Protein AF-0000000076594440 (afdb_homodimer)

Radius of gyration: 26.27 Å; Cα contacts (8 Å, |Δi|>4): 1483; chains: 2; bounding box: 51×77×65 Å

Foldseek 3Di:
DAAAAEAWALADCVQDNLVVLLVLVLVLLQLLQVLPHAAYEYEADDDFSGRNSPNDLLVSLLVNLVSHQHHAYEYPAAEQQQDALLVVLQSQQVSLVSSLRRYEYEYELDDFVVVCVVSVHPNQCSVVSRVVSVVSSLCLQAHAFDADDDPVHGDTGHRHPPHHNDPPHHAYEYEDEQDLVSLLVCLLVVHAYEYECLVPALVRVQSSLVNNPVSNVVNPPDDDHEYEYEAEAFEDDDFVVSLVVQVVVVVSNLVRVLVRLVCLCVDDDPSDPPSNCVNVVSVPDDSVVCCVSLSHHTGYLVRSLVSVVVVCVSRNLRYYYHYHLPNPNPDSVSSSNRSVRCSQRRPCVRPVDNRPPD/DAAAAEEWALADCVQDNLVVLLVLVLVLLQLLQVLPHAAYEYEADDDFSGRNSPNDLLVSLLVNLVSHQHHAYEYPAAEQQQDALLVVLQSQQVSLVSSLRRYEYEYELDDFVVVCVVSVHDNQCSVVSRVVSVVSSLCLQAHAFDADDDPVHGDTGHRHPPHHNDPPHHAYEYEDEQDLVVLLVCLLVVHAYEYECLVPALVRVQSSLVNNPVSNVVNPPDDDHEYEYEAEAFEDDDFVVSLVVQVVVVVSNLVRVLVRLVCLCVDDDPSDPPSNCVNVVSVPDDSVVCCVSLSHHTGYLVRSLVSVVVVCVSRNLRYYYHYHLPNPNPDSVSSSNRSVRCSQRRPCVRPVPNRPPD

InterPro domains:
  IPR011251 Luciferase-like domain [PF00296] (1-316)
  IPR036661 Luciferase-like domain superfamily [G3DSA:3.20.20.30] (1-352)
  IPR036661 Luciferase-like domain superfamily [SSF51679] (1-351)
  IPR050766 Bacterial Luciferase Oxidoreductase [PTHR30137] (10-355)

pLDDT: mean 93.09, std 9.89, range [28.33, 98.94]

Structure (mmCIF, N/CA/C/O backbone):
data_AF-0000000076594440-model_v1
#
loop_
_entity.id
_entity.type
_entity.pdbx_description
1 polymer 'Alkanesulfonate monooxygenase SsuD/methylene tetrahydromethanopterin reductase-like flavin-dependent oxidoreductase (Luciferase family)'
#
loop_
_atom_site.group_PDB
_atom_site.id
_atom_site.type_symbol
_atom_site.label_atom_id
_atom_site.label_alt_id
_atom_site.label_comp_id
_atom_site.label_asym_id
_atom_site.label_entity_id
_atom_site.label_seq_id
_atom_site.pdbx_PDB_ins_code
_atom_site.Cartn_x
_atom_site.Cartn_y
_atom_site.Cartn_z
_atom_site.occupancy
_atom_site.B_iso_or_equiv
_atom_site.auth_seq_id
_atom_site.auth_comp_id
_atom_site.auth_asym_id
_atom_site.auth_atom_id
_atom_site.pdbx_PDB_model_num
ATOM 1 N N . MET A 1 1 ? 18.531 -24.453 -9.438 1 93.31 1 MET A N 1
ATOM 2 C CA . MET A 1 1 ? 17.141 -24.016 -9.266 1 93.31 1 MET A CA 1
ATOM 3 C C . MET A 1 1 ? 17 -23.188 -7.992 1 93.31 1 MET A C 1
ATOM 5 O O . MET A 1 1 ? 17.75 -23.359 -7.039 1 93.31 1 MET A O 1
ATOM 9 N N . ARG A 1 2 ? 16.078 -22.266 -8.023 1 94.62 2 ARG A N 1
ATOM 10 C CA . ARG A 1 2 ? 15.703 -21.5 -6.848 1 94.62 2 ARG A CA 1
ATOM 11 C C . ARG A 1 2 ? 14.242 -21.734 -6.484 1 94.62 2 ARG A C 1
ATOM 13 O O . ARG A 1 2 ? 13.484 -22.312 -7.27 1 94.62 2 ARG A O 1
ATOM 20 N N . PHE A 1 3 ? 13.922 -21.328 -5.246 1 97.56 3 PHE A N 1
ATOM 21 C CA . PHE A 1 3 ? 12.578 -21.609 -4.746 1 97.56 3 PHE A CA 1
ATOM 22 C C . PHE A 1 3 ? 12.031 -20.406 -3.98 1 97.56 3 PHE A C 1
ATOM 24 O O . PHE A 1 3 ? 12.773 -19.734 -3.254 1 97.56 3 PHE A O 1
ATOM 31 N N . GLY A 1 4 ? 10.766 -20.094 -4.18 1 97.94 4 GLY A N 1
ATOM 32 C CA . GLY A 1 4 ? 10.078 -19.031 -3.453 1 97.94 4 GLY A CA 1
ATOM 33 C C . GLY A 1 4 ? 8.711 -19.453 -2.943 1 97.94 4 GLY A C 1
ATOM 34 O O . GLY A 1 4 ? 8.273 -20.578 -3.182 1 97.94 4 GLY A O 1
ATOM 35 N N . LEU A 1 5 ? 8.141 -18.625 -2.172 1 98.06 5 LEU A N 1
ATOM 36 C CA . LEU A 1 5 ? 6.793 -18.812 -1.646 1 98.06 5 LEU A CA 1
ATOM 37 C C . LEU A 1 5 ? 5.797 -17.922 -2.383 1 98.06 5 LEU A C 1
ATOM 39 O O . LEU A 1 5 ? 6.137 -16.812 -2.801 1 98.06 5 LEU A O 1
ATOM 43 N N . THR A 1 6 ? 4.652 -18.422 -2.541 1 97.56 6 THR A N 1
ATOM 44 C CA . THR A 1 6 ? 3.574 -17.625 -3.111 1 97.56 6 THR A CA 1
ATOM 45 C C . THR A 1 6 ? 2.33 -17.688 -2.232 1 97.56 6 THR A C 1
ATOM 47 O O . THR A 1 6 ? 1.966 -18.75 -1.734 1 97.56 6 THR A O 1
ATOM 50 N N . PHE A 1 7 ? 1.738 -16.531 -2.029 1 97.81 7 PHE A N 1
ATOM 51 C CA . PHE A 1 7 ? 0.498 -16.438 -1.269 1 97.81 7 PHE A CA 1
ATOM 52 C C . PHE A 1 7 ? -0.677 -16.125 -2.184 1 97.81 7 PHE A C 1
ATOM 54 O O . PHE A 1 7 ? -0.728 -15.047 -2.783 1 97.81 7 PHE A O 1
ATOM 61 N N . PHE A 1 8 ? -1.574 -17 -2.33 1 96.69 8 PHE A N 1
ATOM 62 C CA . PHE A 1 8 ? -2.865 -16.906 -3.002 1 96.69 8 PHE A CA 1
ATOM 63 C C . PHE A 1 8 ? -3.99 -17.359 -2.08 1 96.69 8 PHE A C 1
ATOM 65 O O . PHE A 1 8 ? -4.219 -18.562 -1.913 1 96.69 8 PHE A O 1
ATOM 72 N N . PRO A 1 9 ? -4.711 -16.406 -1.504 1 96.75 9 PRO A N 1
ATOM 73 C CA . PRO A 1 9 ? -5.727 -16.812 -0.523 1 96.75 9 PRO A CA 1
ATOM 74 C C . PRO A 1 9 ? -6.969 -17.406 -1.172 1 96.75 9 PRO A C 1
ATOM 76 O O . PRO A 1 9 ? -7.73 -16.703 -1.834 1 96.75 9 PRO A O 1
ATOM 79 N N . VAL A 1 10 ? -7.18 -18.656 -0.918 1 95.88 10 VAL A N 1
ATOM 80 C CA . VAL A 1 10 ? -8.375 -19.375 -1.378 1 95.88 10 VAL A CA 1
ATOM 81 C C . VAL A 1 10 ? -9.258 -19.719 -0.185 1 95.88 10 VAL A C 1
ATOM 83 O O . VAL A 1 10 ? -9.531 -20.891 0.072 1 95.88 10 VAL A O 1
ATOM 86 N N . ILE A 1 11 ? -9.641 -18.719 0.499 1 95.38 11 ILE A N 1
ATOM 87 C CA . ILE A 1 11 ? -10.43 -18.812 1.721 1 95.38 11 ILE A CA 1
ATOM 88 C C . ILE A 1 11 ? -11.422 -17.656 1.786 1 95.38 11 ILE A C 1
ATOM 90 O O . ILE A 1 11 ? -11.203 -16.609 1.16 1 95.38 11 ILE A O 1
ATOM 94 N N . GLY A 1 12 ? -12.547 -17.859 2.51 1 92.62 12 GLY A N 1
ATOM 95 C CA . GLY A 1 12 ? -13.516 -16.812 2.793 1 92.62 12 GLY A CA 1
ATOM 96 C C . GLY A 1 12 ? -13.609 -16.469 4.27 1 92.62 12 GLY A C 1
ATOM 97 O O . GLY A 1 12 ? -12.93 -17.078 5.098 1 92.62 12 GLY A O 1
ATOM 98 N N . PRO A 1 13 ? -14.406 -15.469 4.547 1 93.12 13 PRO A N 1
ATOM 99 C CA . PRO A 1 13 ? -14.516 -14.977 5.922 1 93.12 13 PRO A CA 1
ATOM 100 C C . PRO A 1 13 ? -15.047 -16.031 6.887 1 93.12 13 PRO A C 1
ATOM 102 O O . PRO A 1 13 ? -14.773 -15.969 8.086 1 93.12 13 PRO A O 1
ATOM 105 N N . ASP A 1 14 ? -15.805 -17 6.414 1 93.19 14 ASP A N 1
ATOM 106 C CA . ASP A 1 14 ? -16.375 -18.047 7.262 1 93.19 14 ASP A CA 1
ATOM 107 C C . ASP A 1 14 ? -15.297 -19.062 7.656 1 93.19 14 ASP A C 1
ATOM 109 O O . ASP A 1 14 ? -15.477 -19.812 8.625 1 93.19 14 ASP A O 1
ATOM 113 N N . GLU A 1 15 ? -14.258 -19.109 6.941 1 95 15 GLU A N 1
ATOM 114 C CA . GLU A 1 15 ? -13.219 -20.109 7.164 1 95 15 GLU A CA 1
ATOM 115 C C . GLU A 1 15 ? -12.07 -19.531 7.996 1 95 15 GLU A C 1
ATOM 117 O O . GLU A 1 15 ? -11.539 -20.219 8.875 1 95 15 GLU A O 1
ATOM 122 N N . LYS A 1 16 ? -11.719 -18.312 7.711 1 96.38 16 LYS A N 1
ATOM 123 C CA . LYS A 1 16 ? -10.586 -17.656 8.367 1 96.38 16 LYS A CA 1
ATOM 124 C C . LYS A 1 16 ? -10.695 -16.141 8.266 1 96.38 16 LYS A C 1
ATOM 126 O O . LYS A 1 16 ? -11.047 -15.602 7.215 1 96.38 16 LYS A O 1
ATOM 131 N N . SER A 1 17 ? -10.359 -15.461 9.359 1 97.25 17 SER A N 1
ATOM 132 C CA . SER A 1 17 ? -10.359 -14.008 9.305 1 97.25 17 SER A CA 1
ATOM 133 C C . SER A 1 17 ? -9.188 -13.484 8.484 1 97.25 17 SER A C 1
ATOM 135 O O . SER A 1 17 ? -8.141 -14.125 8.406 1 97.25 17 SER A O 1
ATOM 137 N N . PRO A 1 18 ? -9.406 -12.367 7.871 1 97.94 18 PRO A N 1
ATOM 138 C CA . PRO A 1 18 ? -8.297 -11.797 7.105 1 97.94 18 PRO A CA 1
ATOM 139 C C . PRO A 1 18 ? -7.062 -11.523 7.965 1 97.94 18 PRO A C 1
ATOM 141 O O . PRO A 1 18 ? -5.934 -11.781 7.531 1 97.94 18 PRO A O 1
ATOM 144 N N . SER A 1 19 ? -7.238 -11.023 9.156 1 98.25 19 SER A N 1
ATOM 145 C CA . SER A 1 19 ? -6.109 -10.727 10.031 1 98.25 19 SER A CA 1
ATOM 146 C C . SER A 1 19 ? -5.309 -11.984 10.352 1 98.25 19 SER A C 1
ATOM 148 O O . SER A 1 19 ? -4.074 -11.953 10.359 1 98.25 19 SER A O 1
ATOM 150 N N . THR A 1 20 ? -6 -13.094 10.609 1 97.88 20 THR A N 1
ATOM 151 C CA . THR A 1 20 ? -5.32 -14.359 10.867 1 97.88 20 THR A CA 1
ATOM 152 C C . THR A 1 20 ? -4.52 -14.797 9.641 1 97.88 20 THR A C 1
ATOM 154 O O . THR A 1 20 ? -3.371 -15.227 9.766 1 97.88 20 THR A O 1
ATOM 157 N N . TYR A 1 21 ? -5.121 -14.703 8.484 1 98 21 TYR A N 1
ATOM 158 C CA . TYR A 1 21 ? -4.445 -15.078 7.246 1 98 21 TYR A CA 1
ATOM 159 C C . TYR A 1 21 ? -3.182 -14.25 7.039 1 98 21 TYR A C 1
ATOM 161 O O . TYR A 1 21 ? -2.127 -14.789 6.699 1 98 21 TYR A O 1
ATOM 169 N N . TYR A 1 22 ? -3.277 -12.93 7.254 1 98.38 22 TYR A N 1
ATOM 170 C CA . TYR A 1 22 ? -2.119 -12.062 7.059 1 98.38 22 TYR A CA 1
ATOM 171 C C . TYR A 1 22 ? -1.028 -12.375 8.078 1 98.38 22 TYR A C 1
ATOM 173 O O . TYR A 1 22 ? 0.159 -12.375 7.742 1 98.38 22 TYR A O 1
ATOM 181 N N . ASP A 1 23 ? -1.419 -12.672 9.312 1 98 23 ASP A N 1
ATOM 182 C CA . ASP A 1 23 ? -0.444 -13.086 10.32 1 98 23 ASP A CA 1
ATOM 183 C C . ASP A 1 23 ? 0.313 -14.336 9.883 1 98 23 ASP A C 1
ATOM 185 O O . ASP A 1 23 ? 1.525 -14.438 10.086 1 98 23 ASP A O 1
ATOM 189 N N . GLU A 1 24 ? -0.43 -15.25 9.344 1 98.25 24 GLU A N 1
ATOM 190 C CA . GLU A 1 24 ? 0.187 -16.484 8.859 1 98.25 24 GLU A CA 1
ATOM 191 C C . GLU A 1 24 ? 1.156 -16.203 7.715 1 98.25 24 GLU A C 1
ATOM 193 O O . GLU A 1 24 ? 2.246 -16.766 7.66 1 98.25 24 GLU A O 1
ATOM 198 N N . CYS A 1 25 ? 0.768 -15.336 6.797 1 98.25 25 CYS A N 1
ATOM 199 C CA . CYS A 1 25 ? 1.649 -14.961 5.699 1 98.25 25 CYS A CA 1
ATOM 200 C C . CYS A 1 25 ? 2.951 -14.367 6.227 1 98.25 25 CYS A C 1
ATOM 202 O O . CYS A 1 25 ? 4.035 -14.711 5.742 1 98.25 25 CYS A O 1
ATOM 204 N N . LEU A 1 26 ? 2.832 -13.484 7.195 1 98.25 26 LEU A N 1
ATOM 205 C CA . LEU A 1 26 ? 4.012 -12.844 7.762 1 98.25 26 LEU A CA 1
ATOM 206 C C . LEU A 1 26 ? 4.91 -13.867 8.445 1 98.25 26 LEU A C 1
ATOM 208 O O . LEU A 1 26 ? 6.133 -13.844 8.273 1 98.25 26 LEU A O 1
ATOM 212 N N . GLU A 1 27 ? 4.328 -14.758 9.227 1 98.19 27 GLU A N 1
ATOM 213 C CA . GLU A 1 27 ? 5.102 -15.781 9.914 1 98.19 27 GLU A CA 1
ATOM 214 C C . GLU A 1 27 ? 5.836 -16.688 8.93 1 98.19 27 GLU A C 1
ATOM 216 O O . GLU A 1 27 ? 7.031 -16.938 9.078 1 98.19 27 GLU A O 1
ATOM 221 N N . LEU A 1 28 ? 5.137 -17.141 7.93 1 98.56 28 LEU A N 1
ATOM 222 C CA . LEU A 1 28 ? 5.727 -18.031 6.938 1 98.56 28 LEU A CA 1
ATOM 223 C C . LEU A 1 28 ? 6.801 -17.312 6.125 1 98.56 28 LEU A C 1
ATOM 225 O O . LEU A 1 28 ? 7.793 -17.922 5.723 1 98.56 28 LEU A O 1
ATOM 229 N N . SER A 1 29 ? 6.605 -16.031 5.891 1 98.56 29 SER A N 1
ATOM 230 C CA . SER A 1 29 ? 7.602 -15.242 5.176 1 98.56 29 SER A CA 1
ATOM 231 C C . SER A 1 29 ? 8.883 -15.109 5.984 1 98.56 29 SER A C 1
ATOM 233 O O . SER A 1 29 ? 9.984 -15.164 5.426 1 98.56 29 SER A O 1
ATOM 235 N N . ARG A 1 30 ? 8.766 -14.906 7.293 1 98.38 30 ARG A N 1
ATOM 236 C CA . ARG A 1 30 ? 9.945 -14.859 8.148 1 98.38 30 ARG A CA 1
ATOM 237 C C . ARG A 1 30 ? 10.703 -16.188 8.109 1 98.38 30 ARG A C 1
ATOM 239 O O . ARG A 1 30 ? 11.93 -16.203 8.023 1 98.38 30 ARG A O 1
ATOM 246 N N . LEU A 1 31 ? 9.922 -17.25 8.164 1 98.38 31 LEU A N 1
ATOM 247 C CA . LEU A 1 31 ? 10.531 -18.578 8.102 1 98.38 31 LEU A CA 1
ATOM 248 C C . LEU A 1 31 ? 11.25 -18.781 6.773 1 98.38 31 LEU A C 1
ATOM 250 O O . LEU A 1 31 ? 12.367 -19.297 6.742 1 98.38 31 LEU A O 1
ATOM 254 N N . ALA A 1 32 ? 10.609 -18.391 5.703 1 98.5 32 ALA A N 1
ATOM 255 C CA . ALA A 1 32 ? 11.188 -18.516 4.367 1 98.5 32 ALA A CA 1
ATOM 256 C C . ALA A 1 32 ? 12.445 -17.672 4.227 1 98.5 32 ALA A C 1
ATOM 258 O O . ALA A 1 32 ? 13.43 -18.094 3.619 1 98.5 32 ALA A O 1
ATOM 259 N N . ASP A 1 33 ? 12.383 -16.5 4.777 1 98.5 33 ASP A N 1
ATOM 260 C CA . ASP A 1 33 ? 13.531 -15.594 4.77 1 98.5 33 ASP A CA 1
ATOM 261 C C . ASP A 1 33 ? 14.734 -16.234 5.461 1 98.5 33 ASP A C 1
ATOM 263 O O . ASP A 1 33 ? 15.836 -16.234 4.914 1 98.5 33 ASP A O 1
ATOM 267 N N . ALA A 1 34 ? 14.516 -16.766 6.617 1 98 34 ALA A N 1
ATOM 268 C CA . ALA A 1 34 ? 15.562 -17.391 7.406 1 98 34 ALA A CA 1
ATOM 269 C C . ALA A 1 34 ? 16.094 -18.656 6.719 1 98 34 ALA A C 1
ATOM 271 O O . ALA A 1 34 ? 17.266 -18.984 6.836 1 98 34 ALA A O 1
ATOM 272 N N . ALA A 1 35 ? 15.219 -19.312 5.957 1 97.31 35 ALA A N 1
ATOM 273 C CA . ALA A 1 35 ? 15.547 -20.594 5.344 1 97.31 35 ALA A CA 1
ATOM 274 C C . ALA A 1 35 ? 16.219 -20.406 3.982 1 97.31 35 ALA A C 1
ATOM 276 O O . ALA A 1 35 ? 16.625 -21.375 3.338 1 97.31 35 ALA A O 1
ATOM 277 N N . GLY A 1 36 ? 16.234 -19.172 3.488 1 96.5 36 GLY A N 1
ATOM 278 C CA . GLY A 1 36 ? 16.969 -18.891 2.273 1 96.5 36 GLY A CA 1
ATOM 279 C C . GLY A 1 36 ? 16.141 -18.984 1.017 1 96.5 36 GLY A C 1
ATOM 280 O O . GLY A 1 36 ? 16.672 -19.156 -0.082 1 96.5 36 GLY A O 1
ATOM 281 N N . TYR A 1 37 ? 14.82 -18.953 1.116 1 97.94 37 TYR A N 1
ATOM 282 C CA . TYR A 1 37 ? 13.969 -18.859 -0.065 1 97.94 37 TYR A CA 1
ATOM 283 C C . TYR A 1 37 ? 14.289 -17.609 -0.877 1 97.94 37 TYR A C 1
ATOM 285 O O . TYR A 1 37 ? 14.711 -16.594 -0.322 1 97.94 37 TYR A O 1
ATOM 293 N N . GLU A 1 38 ? 14.055 -17.703 -2.125 1 97.69 38 GLU A N 1
ATOM 294 C CA . GLU A 1 38 ? 14.438 -16.641 -3.039 1 97.69 38 GLU A CA 1
ATOM 295 C C . GLU A 1 38 ? 13.461 -15.469 -2.957 1 97.69 38 GLU A C 1
ATOM 297 O O . GLU A 1 38 ? 13.867 -14.305 -2.98 1 97.69 38 GLU A O 1
ATOM 302 N N . HIS A 1 39 ? 12.156 -15.766 -2.883 1 98.62 39 HIS A N 1
ATOM 303 C CA . HIS A 1 39 ? 11.172 -14.695 -2.941 1 98.62 39 HIS A CA 1
ATOM 304 C C . HIS A 1 39 ? 9.875 -15.094 -2.25 1 98.62 39 HIS A C 1
ATOM 306 O O . HIS A 1 39 ? 9.656 -16.281 -1.966 1 98.62 39 HIS A O 1
ATOM 312 N N . VAL A 1 40 ? 9.125 -14.117 -1.894 1 98.69 40 VAL A N 1
ATOM 313 C CA . VAL A 1 40 ? 7.711 -14.258 -1.567 1 98.69 40 VAL A CA 1
ATOM 314 C C . VAL A 1 40 ? 6.871 -13.492 -2.59 1 98.69 40 VAL A C 1
ATOM 316 O O . VAL A 1 40 ? 7.191 -12.359 -2.943 1 98.69 40 VAL A O 1
ATOM 319 N N . GLN A 1 41 ? 5.855 -14.156 -3.072 1 98.5 41 GLN A N 1
ATOM 320 C CA . GLN A 1 41 ? 4.992 -13.602 -4.109 1 98.5 41 GLN A CA 1
ATOM 321 C C . GLN A 1 41 ? 3.559 -13.445 -3.607 1 98.5 41 GLN A C 1
ATOM 323 O O . GLN A 1 41 ? 3.043 -14.32 -2.906 1 98.5 41 GLN A O 1
ATOM 328 N N . VAL A 1 42 ? 2.906 -12.297 -3.947 1 98.5 42 VAL A N 1
ATOM 329 C CA . VAL A 1 42 ? 1.52 -12.047 -3.568 1 98.5 42 VAL A CA 1
ATOM 330 C C . VAL A 1 42 ? 0.708 -11.656 -4.805 1 98.5 42 VAL A C 1
ATOM 332 O O . VAL A 1 42 ? 1.17 -10.875 -5.637 1 98.5 42 VAL A O 1
ATOM 335 N N . VAL A 1 43 ? -0.513 -12.148 -4.93 1 97.06 43 VAL A N 1
ATOM 336 C CA . VAL A 1 43 ? -1.358 -11.961 -6.102 1 97.06 43 VAL A CA 1
ATOM 337 C C . VAL A 1 43 ? -2.297 -10.773 -5.875 1 97.06 43 VAL A C 1
ATOM 339 O O . VAL A 1 43 ? -2.369 -10.234 -4.77 1 97.06 43 VAL A O 1
ATOM 342 N N . GLU A 1 44 ? -3.049 -10.398 -6.934 1 98.19 44 GLU A N 1
ATOM 343 C CA . GLU A 1 44 ? -4.117 -9.398 -6.887 1 98.19 44 GLU A CA 1
ATOM 344 C C . GLU A 1 44 ? -5.438 -9.984 -7.379 1 98.19 44 GLU A C 1
ATOM 346 O O . GLU A 1 44 ? -5.547 -10.398 -8.531 1 98.19 44 GLU A O 1
ATOM 351 N N . HIS A 1 45 ? -6.418 -10.078 -6.504 1 97.56 45 HIS A N 1
ATOM 352 C CA . HIS A 1 45 ? -7.785 -10.492 -6.809 1 97.56 45 HIS A CA 1
ATOM 353 C C . HIS A 1 45 ? -8.789 -9.789 -5.902 1 97.56 45 HIS A C 1
ATOM 355 O O . HIS A 1 45 ? -8.406 -9.203 -4.887 1 97.56 45 HIS A O 1
ATOM 361 N N . TYR A 1 46 ? -10.078 -9.883 -6.309 1 97.25 46 TYR A N 1
ATOM 362 C CA . TYR A 1 46 ? -11.086 -9.086 -5.613 1 97.25 46 TYR A CA 1
ATOM 363 C C . TYR A 1 46 ? -12.336 -9.922 -5.332 1 97.25 46 TYR A C 1
ATOM 365 O O . TYR A 1 46 ? -12.625 -10.883 -6.047 1 97.25 46 TYR A O 1
ATOM 373 N N . PHE A 1 47 ? -13.094 -9.602 -4.25 1 95.62 47 PHE A N 1
ATOM 374 C CA . PHE A 1 47 ? -14.516 -9.789 -3.986 1 95.62 47 PHE A CA 1
ATOM 375 C C . PHE A 1 47 ? -14.789 -11.203 -3.49 1 95.62 47 PHE A C 1
ATOM 377 O O . PHE A 1 47 ? -15.641 -11.406 -2.623 1 95.62 47 PHE A O 1
ATOM 384 N N . SER A 1 48 ? -14.086 -12.289 -4.09 1 93.75 48 SER A N 1
ATOM 385 C CA . SER A 1 48 ? -14.523 -13.648 -3.812 1 93.75 48 SER A CA 1
ATOM 386 C C . SER A 1 48 ? -13.508 -14.391 -2.951 1 93.75 48 SER A C 1
ATOM 388 O O . SER A 1 48 ? -12.438 -13.859 -2.645 1 93.75 48 SER A O 1
ATOM 390 N N . SER A 1 49 ? -13.906 -15.609 -2.586 1 94.94 49 SER A N 1
ATOM 391 C CA . SER A 1 49 ? -13.023 -16.453 -1.781 1 94.94 49 SER A CA 1
ATOM 392 C C . SER A 1 49 ? -11.844 -16.953 -2.602 1 94.94 49 SER A C 1
ATOM 394 O O . SER A 1 49 ? -10.898 -17.531 -2.053 1 94.94 49 SER A O 1
ATOM 396 N N . TYR A 1 50 ? -11.898 -16.656 -3.859 1 94.56 50 TYR A N 1
ATOM 397 C CA . TYR A 1 50 ? -10.773 -16.922 -4.75 1 94.56 50 TYR A CA 1
ATOM 398 C C . TYR A 1 50 ? -9.867 -15.703 -4.859 1 94.56 50 TYR A C 1
ATOM 400 O O . TYR A 1 50 ? -9.883 -15 -5.871 1 94.56 50 TYR A O 1
ATOM 408 N N . GLY A 1 51 ? -9.094 -15.445 -3.816 1 95.88 51 GLY A N 1
ATOM 409 C CA . GLY A 1 51 ? -8.094 -14.398 -3.859 1 95.88 51 GLY A CA 1
ATOM 410 C C . GLY A 1 51 ? -8.555 -13.102 -3.219 1 95.88 51 GLY A C 1
ATOM 411 O O . GLY A 1 51 ? -7.781 -12.148 -3.107 1 95.88 51 GLY A O 1
ATOM 412 N N . GLY A 1 52 ? -9.75 -13.047 -2.666 1 96.5 52 GLY A N 1
ATOM 413 C CA . GLY A 1 52 ? -10.391 -11.805 -2.25 1 96.5 52 GLY A CA 1
ATOM 414 C C . GLY A 1 52 ? -9.672 -11.117 -1.108 1 96.5 52 GLY A C 1
ATOM 415 O O . GLY A 1 52 ? -9.828 -9.914 -0.907 1 96.5 52 GLY A O 1
ATOM 416 N N . TYR A 1 53 ? -8.844 -11.844 -0.336 1 97.94 53 TYR A N 1
ATOM 417 C CA . TYR A 1 53 ? -8.094 -11.273 0.779 1 97.94 53 TYR A CA 1
ATOM 418 C C . TYR A 1 53 ? -6.859 -10.531 0.283 1 97.94 53 TYR A C 1
ATOM 420 O O . TYR A 1 53 ? -6.113 -9.953 1.077 1 97.94 53 TYR A O 1
ATOM 428 N N . SER A 1 54 ? -6.695 -10.477 -1.083 1 97.88 54 SER A N 1
ATOM 429 C CA . SER A 1 54 ? -5.488 -9.852 -1.609 1 97.88 54 SER A CA 1
ATOM 430 C C . SER A 1 54 ? -5.816 -8.875 -2.732 1 97.88 54 SER A C 1
ATOM 432 O O . SER A 1 54 ? -5.301 -9 -3.846 1 97.88 54 SER A O 1
ATOM 434 N N . PRO A 1 55 ? -6.547 -7.816 -2.416 1 98.38 55 PRO A N 1
ATOM 435 C CA . PRO A 1 55 ? -6.867 -6.844 -3.463 1 98.38 55 PRO A CA 1
ATOM 436 C C . PRO A 1 55 ? -5.707 -5.898 -3.768 1 98.38 55 PRO A C 1
ATOM 438 O O . PRO A 1 55 ? -5.695 -5.25 -4.82 1 98.38 55 PRO A O 1
ATOM 441 N N . ASP A 1 56 ? -4.75 -5.777 -2.828 1 98.62 56 ASP A N 1
ATOM 442 C CA . ASP A 1 56 ? -3.586 -4.922 -3.037 1 98.62 56 ASP A CA 1
ATOM 443 C C . ASP A 1 56 ? -2.305 -5.625 -2.598 1 98.62 56 ASP A C 1
ATOM 445 O O . ASP A 1 56 ? -1.838 -5.43 -1.474 1 98.62 56 ASP A O 1
ATOM 449 N N . PRO A 1 57 ? -1.649 -6.277 -3.465 1 98.56 57 PRO A N 1
ATOM 450 C CA . PRO A 1 57 ? -0.449 -7.035 -3.1 1 98.56 57 PRO A CA 1
ATOM 451 C C . PRO A 1 57 ? 0.656 -6.145 -2.531 1 98.56 57 PRO A C 1
ATOM 453 O O . PRO A 1 57 ? 1.443 -6.594 -1.693 1 98.56 57 PRO A O 1
ATOM 456 N N . VAL A 1 58 ? 0.704 -4.859 -2.928 1 98.88 58 VAL A N 1
ATOM 457 C CA . VAL A 1 58 ? 1.751 -3.955 -2.463 1 98.88 58 VAL A CA 1
ATOM 458 C C . VAL A 1 58 ? 1.624 -3.748 -0.957 1 98.88 58 VAL A C 1
ATOM 460 O O . VAL A 1 58 ? 2.627 -3.709 -0.241 1 98.88 58 VAL A O 1
ATOM 463 N N . THR A 1 59 ? 0.409 -3.666 -0.48 1 98.88 59 THR A N 1
ATOM 464 C CA . THR A 1 59 ? 0.169 -3.475 0.945 1 98.88 59 THR A CA 1
ATOM 465 C C . THR A 1 59 ? 0.72 -4.648 1.751 1 98.88 59 THR A C 1
ATOM 467 O O . THR A 1 59 ? 1.508 -4.453 2.678 1 98.88 59 THR A O 1
ATOM 470 N N . LEU A 1 60 ? 0.427 -5.871 1.385 1 98.81 60 LEU A N 1
ATOM 471 C CA . LEU A 1 60 ? 0.909 -7.039 2.113 1 98.81 60 LEU A CA 1
ATOM 472 C C . LEU A 1 60 ? 2.412 -7.219 1.92 1 98.81 60 LEU A C 1
ATOM 474 O O . LEU A 1 60 ? 3.131 -7.527 2.873 1 98.81 60 LEU A O 1
ATOM 478 N N . LEU A 1 61 ? 2.867 -7.02 0.708 1 98.94 61 LEU A N 1
ATOM 479 C CA . LEU A 1 61 ? 4.293 -7.168 0.427 1 98.94 61 LEU A CA 1
ATOM 480 C C . LEU A 1 61 ? 5.109 -6.156 1.224 1 98.94 61 LEU A C 1
ATOM 482 O O . LEU A 1 61 ? 6.234 -6.445 1.637 1 98.94 61 LEU A O 1
ATOM 486 N N . THR A 1 62 ? 4.527 -4.961 1.423 1 98.94 62 THR A N 1
ATOM 487 C CA . THR A 1 62 ? 5.219 -3.961 2.229 1 98.94 62 THR A CA 1
ATOM 488 C C . THR A 1 62 ? 5.371 -4.441 3.67 1 98.94 62 THR A C 1
ATOM 490 O O . THR A 1 62 ? 6.441 -4.301 4.266 1 98.94 62 THR A O 1
ATOM 493 N N . ALA A 1 63 ? 4.34 -5.008 4.219 1 98.81 63 ALA A N 1
ATOM 494 C CA . ALA A 1 63 ? 4.426 -5.594 5.559 1 98.81 63 ALA A CA 1
ATOM 495 C C . ALA A 1 63 ? 5.469 -6.703 5.605 1 98.81 63 ALA A C 1
ATOM 497 O O . ALA A 1 63 ? 6.246 -6.793 6.559 1 98.81 63 ALA A O 1
ATOM 498 N N . ILE A 1 64 ? 5.504 -7.539 4.57 1 98.81 64 ILE A N 1
ATOM 499 C CA . ILE A 1 64 ? 6.445 -8.648 4.496 1 98.81 64 ILE A CA 1
ATOM 500 C C . ILE A 1 64 ? 7.871 -8.109 4.395 1 98.81 64 ILE A C 1
ATOM 502 O O . ILE A 1 64 ? 8.781 -8.602 5.066 1 98.81 64 ILE A O 1
ATOM 506 N N . ALA A 1 65 ? 8.055 -7.094 3.557 1 98.81 65 ALA A N 1
ATOM 507 C CA . ALA A 1 65 ? 9.367 -6.477 3.416 1 98.81 65 ALA A CA 1
ATOM 508 C C . ALA A 1 65 ? 9.867 -5.941 4.754 1 98.81 65 ALA A C 1
ATOM 510 O O . ALA A 1 65 ? 11.047 -6.109 5.098 1 98.81 65 ALA A O 1
ATOM 511 N N . ALA A 1 66 ? 8.992 -5.316 5.504 1 97.69 66 ALA A N 1
ATOM 512 C CA . ALA A 1 66 ? 9.344 -4.742 6.797 1 97.69 66 ALA A CA 1
ATOM 513 C C . ALA A 1 66 ? 9.672 -5.832 7.812 1 97.69 66 ALA A C 1
ATOM 515 O O . ALA A 1 66 ? 10.453 -5.617 8.742 1 97.69 66 ALA A O 1
ATOM 516 N N . ALA A 1 67 ? 9.148 -7.027 7.602 1 95.62 67 ALA A N 1
ATOM 517 C CA . ALA A 1 67 ? 9.266 -8.117 8.57 1 95.62 67 ALA A CA 1
ATOM 518 C C . ALA A 1 67 ? 10.422 -9.047 8.211 1 95.62 67 ALA A C 1
ATOM 520 O O . ALA A 1 67 ? 10.727 -9.984 8.953 1 95.62 67 ALA A O 1
ATOM 521 N N . THR A 1 68 ? 11.039 -8.883 7.051 1 98.06 68 THR A N 1
ATOM 522 C CA . THR A 1 68 ? 12.086 -9.773 6.562 1 98.06 68 THR A CA 1
ATOM 523 C C . THR A 1 68 ? 13.344 -8.977 6.203 1 98.06 68 THR A C 1
ATOM 525 O O . THR A 1 68 ? 13.336 -7.746 6.23 1 98.06 68 THR A O 1
ATOM 528 N N . LYS A 1 69 ? 14.422 -9.695 5.84 1 97.31 69 LYS A N 1
ATOM 529 C CA . LYS A 1 69 ? 15.695 -9.008 5.68 1 97.31 69 LYS A CA 1
ATOM 530 C C . LYS A 1 69 ? 16.297 -9.273 4.297 1 97.31 69 LYS A C 1
ATOM 532 O O . LYS A 1 69 ? 16.922 -8.391 3.709 1 97.31 69 LYS A O 1
ATOM 537 N N . ASN A 1 70 ? 16.094 -10.469 3.797 1 98 70 ASN A N 1
ATOM 538 C CA . ASN A 1 70 ? 16.859 -10.875 2.621 1 98 70 ASN A CA 1
ATOM 539 C C . ASN A 1 70 ? 15.945 -11.266 1.465 1 98 70 ASN A C 1
ATOM 541 O O . ASN A 1 70 ? 16.266 -11.008 0.302 1 98 70 ASN A O 1
ATOM 545 N N . ILE A 1 71 ? 14.867 -11.906 1.741 1 98.62 71 ILE A N 1
ATOM 546 C CA . ILE A 1 71 ? 13.984 -12.523 0.755 1 98.62 71 ILE A CA 1
ATOM 547 C C . ILE A 1 71 ? 13.422 -11.453 -0.174 1 98.62 71 ILE A C 1
ATOM 549 O O . ILE A 1 71 ? 13.078 -10.352 0.271 1 98.62 71 ILE A O 1
ATOM 553 N N . ARG A 1 72 ? 13.43 -11.656 -1.442 1 98.81 72 ARG A N 1
ATOM 554 C CA . ARG A 1 72 ? 12.828 -10.711 -2.381 1 98.81 72 ARG A CA 1
ATOM 555 C C . ARG A 1 72 ? 11.312 -10.719 -2.26 1 98.81 72 ARG A C 1
ATOM 557 O O . ARG A 1 72 ? 10.711 -11.742 -1.919 1 98.81 72 ARG A O 1
ATOM 564 N N . VAL A 1 73 ? 10.695 -9.57 -2.461 1 98.88 73 VAL A N 1
ATOM 565 C CA . VAL A 1 73 ? 9.242 -9.43 -2.43 1 98.88 73 VAL A CA 1
ATOM 566 C C . VAL A 1 73 ? 8.719 -9.172 -3.842 1 98.88 73 VAL A C 1
ATOM 568 O O . VAL A 1 73 ? 9.172 -8.242 -4.516 1 98.88 73 VAL A O 1
ATOM 571 N N . THR A 1 74 ? 7.75 -9.969 -4.305 1 98.81 74 THR A N 1
ATOM 572 C CA . THR A 1 74 ? 7.375 -10.023 -5.715 1 98.81 74 THR A CA 1
ATOM 573 C C . THR A 1 74 ? 5.863 -9.914 -5.879 1 98.81 74 THR A C 1
ATOM 575 O O . THR A 1 74 ? 5.105 -10.594 -5.188 1 98.81 74 THR A O 1
ATOM 578 N N . THR A 1 75 ? 5.457 -8.969 -6.742 1 98.81 75 THR A N 1
ATOM 579 C CA . THR A 1 75 ? 4.059 -9.039 -7.145 1 98.81 75 THR A CA 1
ATOM 580 C C . THR A 1 75 ? 3.838 -10.164 -8.156 1 98.81 75 THR A C 1
ATOM 582 O O . THR A 1 75 ? 4.559 -10.258 -9.148 1 98.81 75 THR A O 1
ATOM 585 N N . GLY A 1 76 ? 2.971 -11.086 -7.922 1 97.06 76 GLY A N 1
ATOM 586 C CA . GLY A 1 76 ? 2.695 -12.211 -8.805 1 97.06 76 GLY A CA 1
ATOM 587 C C . GLY A 1 76 ? 1.218 -12.391 -9.094 1 97.06 76 GLY A C 1
ATOM 588 O O . GLY A 1 76 ? 0.629 -13.414 -8.742 1 97.06 76 GLY A O 1
ATOM 589 N N . ALA A 1 77 ? 0.515 -11.32 -9.586 1 97.06 77 ALA A N 1
ATOM 590 C CA . ALA A 1 77 ? 0.976 -10.109 -10.266 1 97.06 77 ALA A CA 1
ATOM 591 C C . ALA A 1 77 ? 0.036 -8.938 -10 1 97.06 77 ALA A C 1
ATOM 593 O O . ALA A 1 77 ? -1.117 -9.141 -9.609 1 97.06 77 ALA A O 1
ATOM 594 N N . VAL A 1 78 ? 0.501 -7.734 -10.078 1 98.5 78 VAL A N 1
ATOM 595 C CA . VAL A 1 78 ? -0.37 -6.562 -10.109 1 98.5 78 VAL A CA 1
ATOM 596 C C . VAL A 1 78 ? -1 -6.418 -11.492 1 98.5 78 VAL A C 1
ATOM 598 O O . VAL A 1 78 ? -0.453 -6.906 -12.484 1 98.5 78 VAL A O 1
ATOM 601 N N . VAL A 1 79 ? -2.141 -5.758 -11.586 1 98.06 79 VAL A N 1
ATOM 602 C CA . VAL A 1 79 ? -2.932 -5.668 -12.812 1 98.06 79 VAL A CA 1
ATOM 603 C C . VAL A 1 79 ? -2.969 -4.223 -13.297 1 98.06 79 VAL A C 1
ATOM 605 O O . VAL A 1 79 ? -3.824 -3.439 -12.875 1 98.06 79 VAL A O 1
ATOM 608 N N . PRO A 1 80 ? -2.188 -3.9 -14.25 1 97.5 80 PRO A N 1
ATOM 609 C CA . PRO A 1 80 ? -2.107 -2.516 -14.727 1 97.5 80 PRO A CA 1
ATOM 610 C C . PRO A 1 80 ? -3.441 -1.995 -15.25 1 97.5 80 PRO A C 1
ATOM 612 O O . PRO A 1 80 ? -3.725 -0.797 -15.156 1 97.5 80 PRO A O 1
ATOM 615 N N . ALA A 1 81 ? -4.32 -2.859 -15.727 1 96.94 81 ALA A N 1
ATOM 616 C CA . ALA A 1 81 ? -5.586 -2.445 -16.328 1 96.94 81 ALA A CA 1
ATOM 617 C C . ALA A 1 81 ? -6.504 -1.803 -15.305 1 96.94 81 ALA A C 1
ATOM 619 O O . ALA A 1 81 ? -7.406 -1.036 -15.656 1 96.94 81 ALA A O 1
ATOM 620 N N . PHE A 1 82 ? -6.262 -2.092 -14.016 1 97.81 82 PHE A N 1
ATOM 621 C CA . PHE A 1 82 ? -7.211 -1.685 -12.992 1 97.81 82 PHE A CA 1
ATOM 622 C C . PHE A 1 82 ? -6.664 -0.515 -12.18 1 97.81 82 PHE A C 1
ATOM 624 O O . PHE A 1 82 ? -7.305 -0.062 -11.227 1 97.81 82 PHE A O 1
ATOM 631 N N . THR A 1 83 ? -5.508 -0.002 -12.477 1 97.69 83 THR A N 1
ATOM 632 C CA . THR A 1 83 ? -4.879 1.029 -11.664 1 97.69 83 THR A CA 1
ATOM 633 C C . THR A 1 83 ? -4.238 2.1 -12.547 1 97.69 83 THR A C 1
ATOM 635 O O . THR A 1 83 ? -3.547 1.78 -13.516 1 97.69 83 THR A O 1
ATOM 638 N N . HIS A 1 84 ? -4.5 3.381 -12.227 1 98 84 HIS A N 1
ATOM 639 C CA . HIS A 1 84 ? -3.805 4.457 -12.922 1 98 84 HIS A CA 1
ATOM 640 C C . HIS A 1 84 ? -2.293 4.285 -12.836 1 98 84 HIS A C 1
ATOM 642 O O . HIS A 1 84 ? -1.752 4.035 -11.758 1 98 84 HIS A O 1
ATOM 648 N N . PRO A 1 85 ? -1.552 4.449 -13.945 1 98.5 85 PRO A N 1
ATOM 649 C CA . PRO A 1 85 ? -0.118 4.148 -13.961 1 98.5 85 PRO A CA 1
ATOM 650 C C . PRO A 1 85 ? 0.673 4.996 -12.969 1 98.5 85 PRO A C 1
ATOM 652 O O . PRO A 1 85 ? 1.658 4.523 -12.398 1 98.5 85 PRO A O 1
ATOM 655 N N . ILE A 1 86 ? 0.284 6.211 -12.711 1 98.69 86 ILE A N 1
ATOM 656 C CA . ILE A 1 86 ? 0.962 7.082 -11.758 1 98.69 86 ILE A CA 1
ATOM 657 C C . ILE A 1 86 ? 0.87 6.48 -10.352 1 98.69 86 ILE A C 1
ATOM 659 O O . ILE A 1 86 ? 1.863 6.438 -9.625 1 98.69 86 ILE A O 1
ATOM 663 N N . LYS A 1 87 ? -0.301 6 -10.008 1 98.62 87 LYS A N 1
ATOM 664 C CA . LYS A 1 87 ? -0.5 5.387 -8.695 1 98.62 87 LYS A CA 1
ATOM 665 C C . LYS A 1 87 ? 0.276 4.078 -8.586 1 98.62 87 LYS A C 1
ATOM 667 O O . LYS A 1 87 ? 0.916 3.816 -7.562 1 98.62 87 LYS A O 1
ATOM 672 N N . LEU A 1 88 ? 0.193 3.301 -9.656 1 98.81 88 LEU A N 1
ATOM 673 C CA . LEU A 1 88 ? 0.859 2.004 -9.641 1 98.81 88 LEU A CA 1
ATOM 674 C C . LEU A 1 88 ? 2.373 2.172 -9.562 1 98.81 88 LEU A C 1
ATOM 676 O O . LEU A 1 88 ? 3.027 1.562 -8.711 1 98.81 88 LEU A O 1
ATOM 680 N N . ALA A 1 89 ? 2.945 3.041 -10.383 1 98.88 89 ALA A N 1
ATOM 681 C CA . ALA A 1 89 ? 4.383 3.289 -10.398 1 98.88 89 ALA A CA 1
ATOM 682 C C . ALA A 1 89 ? 4.855 3.857 -9.062 1 98.88 89 ALA A C 1
ATOM 684 O O . ALA A 1 89 ? 5.914 3.477 -8.562 1 98.88 89 ALA A O 1
ATOM 685 N N . GLY A 1 90 ? 4.07 4.738 -8.523 1 98.75 90 GLY A N 1
ATOM 686 C CA . GLY A 1 90 ? 4.445 5.398 -7.281 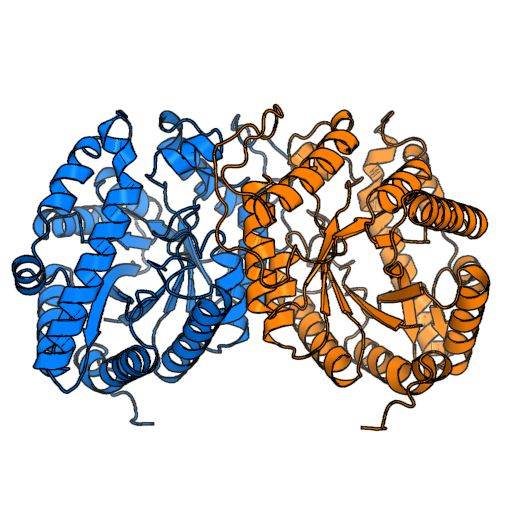1 98.75 90 GLY A CA 1
ATOM 687 C C . GLY A 1 90 ? 4.543 4.441 -6.105 1 98.75 90 GLY A C 1
ATOM 688 O O . GLY A 1 90 ? 5.551 4.426 -5.395 1 98.75 90 GLY A O 1
ATOM 689 N N . LYS A 1 91 ? 3.5 3.625 -5.887 1 98.81 91 LYS A N 1
ATOM 690 C CA . LYS A 1 91 ? 3.51 2.736 -4.73 1 98.81 91 LYS A CA 1
ATOM 691 C C . LYS A 1 91 ? 4.559 1.638 -4.887 1 98.81 91 LYS A C 1
ATOM 693 O O . LYS A 1 91 ? 5.168 1.207 -3.906 1 98.81 91 LYS A O 1
ATOM 698 N N . LEU A 1 92 ? 4.773 1.203 -6.117 1 98.94 92 LEU A N 1
ATOM 699 C CA . LEU A 1 92 ? 5.812 0.207 -6.355 1 98.94 92 LEU A CA 1
ATOM 700 C C . LEU A 1 92 ? 7.195 0.792 -6.102 1 98.94 92 LEU A C 1
ATOM 702 O O . LEU A 1 92 ? 8.062 0.125 -5.527 1 98.94 92 LEU A O 1
ATOM 706 N N . ALA A 1 93 ? 7.43 2.029 -6.52 1 98.94 93 ALA A N 1
ATOM 707 C CA . ALA A 1 93 ? 8.695 2.691 -6.234 1 98.94 93 ALA A CA 1
ATOM 708 C C . ALA A 1 93 ? 8.914 2.842 -4.73 1 98.94 93 ALA A C 1
ATOM 710 O O . ALA A 1 93 ? 10.023 2.658 -4.234 1 98.94 93 ALA A O 1
ATOM 711 N N . MET A 1 94 ? 7.875 3.174 -4 1 98.94 94 MET A N 1
ATOM 712 C CA . MET A 1 94 ? 7.973 3.264 -2.547 1 98.94 94 MET A CA 1
ATOM 713 C C . MET A 1 94 ? 8.359 1.917 -1.943 1 98.94 94 MET A C 1
ATOM 715 O O . MET A 1 94 ? 9.25 1.845 -1.098 1 98.94 94 MET A O 1
ATOM 719 N N . LEU A 1 95 ? 7.656 0.863 -2.393 1 98.94 95 LEU A N 1
ATOM 720 C CA . LEU A 1 95 ? 7.973 -0.47 -1.892 1 98.94 95 LEU A CA 1
ATOM 721 C C . LEU A 1 95 ? 9.414 -0.843 -2.217 1 98.94 95 LEU A C 1
ATOM 723 O O . LEU A 1 95 ? 10.109 -1.443 -1.393 1 98.94 95 LEU A O 1
ATOM 727 N N . ASP A 1 96 ? 9.875 -0.507 -3.402 1 98.94 96 ASP A N 1
ATOM 728 C CA . ASP A 1 96 ? 11.258 -0.778 -3.785 1 98.94 96 ASP A CA 1
ATOM 729 C C . ASP A 1 96 ? 12.234 -0.093 -2.834 1 98.94 96 ASP A C 1
ATOM 731 O O . ASP A 1 96 ? 13.227 -0.691 -2.422 1 98.94 96 ASP A O 1
ATOM 735 N N . ASN A 1 97 ? 11.953 1.123 -2.479 1 98.94 97 ASN A N 1
ATOM 736 C CA . ASN A 1 97 ? 12.797 1.861 -1.544 1 98.94 97 ASN A CA 1
ATOM 737 C C . ASN A 1 97 ? 12.703 1.288 -0.132 1 98.94 97 ASN A C 1
ATOM 739 O O . ASN A 1 97 ? 13.727 1.113 0.539 1 98.94 97 ASN A O 1
ATOM 743 N N . LEU A 1 98 ? 11.508 0.963 0.295 1 98.88 98 LEU A N 1
ATOM 744 C CA . LEU A 1 98 ? 11.289 0.447 1.641 1 98.88 98 LEU A CA 1
ATOM 745 C C . LEU A 1 98 ? 11.945 -0.917 1.817 1 98.88 98 LEU A C 1
ATOM 747 O O . LEU A 1 98 ? 12.344 -1.278 2.926 1 98.88 98 LEU A O 1
ATOM 751 N N . SER A 1 99 ? 12.086 -1.674 0.728 1 98.81 99 SER A N 1
ATOM 752 C CA . SER A 1 99 ? 12.695 -2.998 0.774 1 98.81 99 SER A CA 1
ATOM 753 C C . SER A 1 99 ? 14.18 -2.934 0.439 1 98.81 99 SER A C 1
ATOM 755 O O . SER A 1 99 ? 14.875 -3.955 0.457 1 98.81 99 SER A O 1
ATOM 757 N N . HIS A 1 100 ? 14.68 -1.73 0.098 1 98.69 100 HIS A N 1
ATOM 758 C CA . HIS A 1 100 ? 16.078 -1.5 -0.278 1 98.69 100 HIS A CA 1
ATOM 759 C C . HIS A 1 100 ? 16.469 -2.377 -1.458 1 98.69 100 HIS A C 1
ATOM 761 O O . HIS A 1 100 ? 17.516 -3.039 -1.417 1 98.69 100 HIS A O 1
ATOM 767 N N . GLY A 1 101 ? 15.57 -2.422 -2.414 1 98.81 101 GLY A N 1
ATOM 768 C CA . GLY A 1 101 ? 15.914 -3.012 -3.697 1 98.81 101 GLY A CA 1
ATOM 769 C C . GLY A 1 101 ? 15.586 -4.488 -3.783 1 98.81 101 GLY A C 1
ATOM 770 O O . GLY A 1 101 ? 16.141 -5.207 -4.617 1 98.81 101 GLY A O 1
ATOM 771 N N . ARG A 1 102 ? 14.703 -4.992 -2.996 1 98.88 102 ARG A N 1
ATOM 772 C CA . ARG A 1 102 ? 14.359 -6.41 -3.02 1 98.88 102 ARG A CA 1
ATOM 773 C C . ARG A 1 102 ? 13.117 -6.66 -3.877 1 98.88 102 ARG A C 1
ATOM 775 O O . ARG A 1 102 ? 12.672 -7.801 -4.008 1 98.88 102 ARG A O 1
ATOM 782 N N . LEU A 1 103 ? 12.547 -5.664 -4.543 1 98.88 103 LEU A N 1
ATOM 783 C CA . LEU A 1 103 ? 11.273 -5.77 -5.246 1 98.88 103 LEU A CA 1
ATOM 784 C C . LEU A 1 103 ? 11.469 -6.355 -6.641 1 98.88 103 LEU A C 1
ATOM 786 O O . LEU A 1 103 ? 12.367 -5.934 -7.375 1 98.88 103 LEU A O 1
ATOM 790 N N . ASP A 1 104 ? 10.719 -7.363 -6.98 1 98.88 104 ASP A N 1
ATOM 791 C CA . ASP A 1 104 ? 10.43 -7.812 -8.336 1 98.88 104 ASP A CA 1
ATOM 792 C C . ASP A 1 104 ? 8.984 -7.5 -8.719 1 98.88 104 ASP A C 1
ATOM 794 O O . ASP A 1 104 ? 8.062 -7.762 -7.949 1 98.88 104 ASP A O 1
ATOM 798 N N . VAL A 1 105 ? 8.836 -6.953 -9.914 1 98.88 105 VAL A N 1
ATOM 799 C CA . VAL A 1 105 ? 7.477 -6.547 -10.25 1 98.88 105 VAL A CA 1
ATOM 800 C C . VAL A 1 105 ? 6.922 -7.457 -11.344 1 98.88 105 VAL A C 1
ATOM 802 O O . VAL A 1 105 ? 7.34 -7.375 -12.5 1 98.88 105 VAL A O 1
ATOM 805 N N . GLY A 1 106 ? 5.984 -8.289 -10.953 1 98.56 106 GLY A N 1
ATOM 806 C CA . GLY A 1 106 ? 5.195 -9.031 -11.922 1 98.56 106 GLY A CA 1
ATOM 807 C C . GLY A 1 106 ? 3.906 -8.336 -12.312 1 98.56 106 GLY A C 1
ATOM 808 O O . GLY A 1 106 ? 3.143 -7.902 -11.445 1 98.56 106 GLY A O 1
ATOM 809 N N . PHE A 1 107 ? 3.664 -8.203 -13.586 1 98.25 107 PHE A N 1
ATOM 810 C CA . PHE A 1 107 ? 2.438 -7.629 -14.133 1 98.25 107 PHE A CA 1
ATOM 811 C C . PHE A 1 107 ? 1.582 -8.703 -14.789 1 98.25 107 PHE A C 1
ATOM 813 O O . PHE A 1 107 ? 2.105 -9.594 -15.469 1 98.25 107 PHE A O 1
ATOM 820 N N . GLY A 1 108 ? 0.301 -8.625 -14.539 1 96.12 108 GLY A N 1
ATOM 821 C CA . GLY A 1 108 ? -0.636 -9.555 -15.148 1 96.12 108 GLY A CA 1
ATOM 822 C C . GLY A 1 108 ? -1.771 -8.859 -15.883 1 96.12 108 GLY A C 1
ATOM 823 O O . GLY A 1 108 ? -2.098 -7.711 -15.586 1 96.12 108 GLY A O 1
ATOM 824 N N . ARG A 1 109 ? -2.434 -9.484 -16.766 1 91.81 109 ARG A N 1
ATOM 825 C CA . ARG A 1 109 ? -3.5 -8.938 -17.594 1 91.81 109 ARG A CA 1
ATOM 826 C C . ARG A 1 109 ? -4.844 -9 -16.875 1 91.81 109 ARG A C 1
ATOM 828 O O . ARG A 1 109 ? -5.734 -8.195 -17.141 1 91.81 109 ARG A O 1
ATOM 835 N N . ALA A 1 110 ? -5.004 -9.867 -15.914 1 90.44 110 ALA A N 1
ATOM 836 C CA . ALA A 1 110 ? -6.301 -10.203 -15.328 1 90.44 110 ALA A CA 1
ATOM 837 C C . ALA A 1 110 ? -7.125 -11.062 -16.297 1 90.44 110 ALA A C 1
ATOM 839 O O . ALA A 1 110 ? -6.797 -11.156 -17.484 1 90.44 110 ALA A O 1
ATOM 840 N N . PHE A 1 111 ? -8.227 -11.789 -15.727 1 88.19 111 PHE A N 1
ATOM 841 C CA . PHE A 1 111 ? -8.969 -12.664 -16.625 1 88.19 111 PHE A CA 1
ATOM 842 C C . PHE A 1 111 ? -10.391 -12.875 -16.125 1 88.19 111 PHE A C 1
ATOM 844 O O . PHE A 1 111 ? -11.203 -13.523 -16.797 1 88.19 111 PHE A O 1
ATOM 851 N N . LEU A 1 112 ? -10.727 -12.352 -14.961 1 92.19 112 LEU A N 1
ATOM 852 C CA . LEU A 1 112 ? -12.07 -12.57 -14.43 1 92.19 112 LEU A CA 1
ATOM 853 C C . LEU A 1 112 ? -13.023 -11.477 -14.891 1 92.19 112 LEU A C 1
ATOM 855 O O . LEU A 1 112 ? -12.812 -10.297 -14.594 1 92.19 112 LEU A O 1
ATOM 859 N N . PRO A 1 113 ? -14.094 -11.812 -15.547 1 93 113 PRO A N 1
ATOM 860 C CA . PRO A 1 113 ? -15.031 -10.828 -16.078 1 93 113 PRO A CA 1
ATOM 861 C C . PRO A 1 113 ? -15.625 -9.93 -14.992 1 93 113 PRO A C 1
ATOM 863 O O . PRO A 1 113 ? -15.805 -8.727 -15.211 1 93 113 PRO A O 1
ATOM 866 N N . GLU A 1 114 ? -15.852 -10.477 -13.867 1 93.25 114 GLU A N 1
ATOM 867 C CA . GLU A 1 114 ? -16.469 -9.719 -12.781 1 93.25 114 GLU A CA 1
ATOM 868 C C . GLU A 1 114 ? -15.562 -8.586 -12.32 1 93.25 114 GLU A C 1
ATOM 870 O O . GLU A 1 114 ? -16.047 -7.512 -11.945 1 93.25 114 GLU A O 1
ATOM 875 N N . GLU A 1 115 ? -14.32 -8.82 -12.328 1 96.25 115 GLU A N 1
ATOM 876 C CA . GLU A 1 115 ? -13.375 -7.773 -11.938 1 96.25 115 GLU A CA 1
ATOM 877 C C . GLU A 1 115 ? -13.312 -6.664 -12.977 1 96.25 115 GLU A C 1
ATOM 879 O O . GLU A 1 115 ? -13.312 -5.48 -12.633 1 96.25 115 GLU A O 1
ATOM 884 N N . PHE A 1 116 ? -13.328 -7.035 -14.25 1 96.12 116 PHE A N 1
ATOM 885 C CA . PHE A 1 116 ? -13.375 -6.047 -15.32 1 96.12 116 PHE A CA 1
ATOM 886 C C . PHE A 1 116 ? -14.633 -5.191 -15.219 1 96.12 116 PHE A C 1
ATOM 888 O O . PHE A 1 116 ? -14.562 -3.965 -15.32 1 96.12 116 PHE A O 1
ATOM 895 N N . ALA A 1 117 ? -15.695 -5.863 -14.961 1 95.38 117 ALA A N 1
ATOM 896 C CA . ALA A 1 117 ? -16.969 -5.164 -14.852 1 95.38 117 ALA A CA 1
ATOM 897 C C . ALA A 1 117 ? -16.969 -4.191 -13.672 1 95.38 117 ALA A C 1
ATOM 899 O O . ALA A 1 117 ? -17.422 -3.055 -13.797 1 95.38 117 ALA A O 1
ATOM 900 N N . ALA A 1 118 ? -16.406 -4.609 -12.602 1 97 118 ALA A N 1
ATOM 901 C CA . ALA A 1 118 ? -16.375 -3.795 -11.383 1 97 118 ALA A CA 1
ATOM 902 C C . ALA A 1 118 ? -15.555 -2.529 -11.594 1 97 118 ALA A C 1
ATOM 904 O O . ALA A 1 118 ? -15.883 -1.471 -11.047 1 97 118 ALA A O 1
ATOM 905 N N . PHE A 1 119 ? -14.531 -2.572 -12.359 1 97.5 119 PHE A N 1
ATOM 906 C CA . PHE A 1 119 ? -13.656 -1.43 -12.57 1 97.5 119 PHE A CA 1
ATOM 907 C C . PHE A 1 119 ? -14.062 -0.649 -13.812 1 97.5 119 PHE A C 1
ATOM 909 O O . PHE A 1 119 ? -13.445 0.362 -14.148 1 97.5 119 PHE A O 1
ATOM 916 N N . GLY A 1 120 ? -15.07 -1.138 -14.508 1 95.94 120 GLY A N 1
ATOM 917 C CA . GLY A 1 120 ? -15.547 -0.468 -15.703 1 95.94 120 GLY A CA 1
ATOM 918 C C . GLY A 1 120 ? -14.555 -0.535 -16.859 1 95.94 120 GLY A C 1
ATOM 919 O O . GLY A 1 120 ? -14.453 0.405 -17.641 1 95.94 120 GLY A O 1
ATOM 920 N N . VAL A 1 121 ? -13.75 -1.566 -16.922 1 96.25 121 VAL A N 1
ATOM 921 C CA . VAL A 1 121 ? -12.766 -1.754 -17.984 1 96.25 121 VAL A CA 1
ATOM 922 C C . VAL A 1 121 ? -13.266 -2.803 -18.969 1 96.25 121 VAL A C 1
ATOM 924 O O . VAL A 1 121 ? -13.492 -3.957 -18.609 1 96.25 121 VAL A O 1
ATOM 927 N N . PRO A 1 122 ? -13.445 -2.373 -20.234 1 95 122 PRO A N 1
ATOM 928 C CA . PRO A 1 122 ? -13.812 -3.391 -21.234 1 95 122 PRO A CA 1
ATOM 929 C C . PRO A 1 122 ? -12.75 -4.477 -21.375 1 95 122 PRO A C 1
ATOM 931 O O . PRO A 1 122 ? -11.562 -4.168 -21.5 1 95 122 PRO A O 1
ATOM 934 N N . MET A 1 123 ? -13.172 -5.695 -21.375 1 93.12 123 MET A N 1
ATOM 935 C CA . MET A 1 123 ? -12.242 -6.816 -21.5 1 93.12 123 MET A CA 1
ATOM 936 C C . MET A 1 123 ? -11.469 -6.73 -22.812 1 93.12 123 MET A C 1
ATOM 938 O O . MET A 1 123 ? -10.328 -7.199 -22.906 1 93.12 123 MET A O 1
ATOM 942 N N . SER A 1 124 ? -12.062 -6.086 -23.828 1 93.25 124 SER A N 1
ATOM 943 C CA . SER A 1 124 ? -11.414 -5.918 -25.125 1 93.25 124 SER A CA 1
ATOM 944 C C . SER A 1 124 ? -10.188 -5.02 -25.031 1 93.25 124 SER A C 1
ATOM 946 O O . SER A 1 124 ? -9.352 -4.988 -25.938 1 93.25 124 SER A O 1
ATOM 948 N N . GLU A 1 125 ? -10.07 -4.281 -23.922 1 94.75 125 GLU A N 1
ATOM 949 C CA . GLU A 1 125 ? -8.93 -3.383 -23.734 1 94.75 125 GLU A CA 1
ATOM 950 C C . GLU A 1 125 ? -7.867 -4.016 -22.844 1 94.75 125 GLU A C 1
ATOM 952 O O . GLU A 1 125 ? -6.836 -3.396 -22.562 1 94.75 125 GLU A O 1
ATOM 957 N N . SER A 1 126 ? -8.094 -5.227 -22.438 1 93.25 126 SER A N 1
ATOM 958 C CA . SER A 1 126 ? -7.211 -5.895 -21.484 1 93.25 126 SER A CA 1
ATOM 959 C C . SER A 1 126 ? -5.773 -5.93 -22 1 93.25 126 SER A C 1
ATOM 961 O O . SER A 1 126 ? -4.848 -5.555 -21.266 1 93.25 126 SER A O 1
ATOM 963 N N . ARG A 1 127 ? -5.508 -6.297 -23.234 1 91.56 127 ARG A N 1
ATOM 964 C CA . ARG A 1 127 ? -4.168 -6.445 -23.781 1 91.56 127 ARG A CA 1
ATOM 965 C C . ARG A 1 127 ? -3.475 -5.094 -23.906 1 91.56 127 ARG A C 1
ATOM 967 O O . ARG A 1 127 ? -2.314 -4.945 -23.531 1 91.56 127 ARG A O 1
ATOM 974 N N . SER A 1 128 ? -4.203 -4.117 -24.5 1 94.44 128 SER A N 1
ATOM 975 C CA . SER A 1 128 ? -3.609 -2.799 -24.703 1 94.44 128 SER A CA 1
ATOM 976 C C . SER A 1 128 ? -3.291 -2.127 -23.359 1 94.44 128 SER A C 1
ATOM 978 O O . SER A 1 128 ? -2.207 -1.568 -23.188 1 94.44 128 SER A O 1
ATOM 980 N N . ARG A 1 129 ? -4.215 -2.205 -22.422 1 96.38 129 ARG A N 1
ATOM 981 C CA . ARG A 1 129 ? -3.988 -1.568 -21.125 1 96.38 129 ARG A CA 1
ATOM 982 C C . ARG A 1 129 ? -2.859 -2.256 -20.359 1 96.38 129 ARG A C 1
ATOM 984 O O . ARG A 1 129 ? -2.117 -1.608 -19.625 1 96.38 129 ARG A O 1
ATOM 991 N N . PHE A 1 130 ? -2.768 -3.588 -20.625 1 95.56 130 PHE A N 1
ATOM 992 C CA . PHE A 1 130 ? -1.638 -4.301 -20.031 1 95.56 130 PHE A CA 1
ATOM 993 C C . PHE A 1 130 ? -0.319 -3.762 -20.578 1 95.56 130 PHE A C 1
ATOM 995 O O . PHE A 1 130 ? 0.534 -3.311 -19.812 1 95.56 130 PHE A O 1
ATOM 1002 N N . ALA A 1 131 ? -0.139 -3.779 -21.812 1 95.12 131 ALA A N 1
ATOM 1003 C CA . ALA A 1 131 ? 1.111 -3.379 -22.453 1 95.12 131 ALA A CA 1
ATOM 1004 C C . ALA A 1 131 ? 1.428 -1.914 -22.172 1 95.12 131 ALA A C 1
ATOM 1006 O O . ALA A 1 131 ? 2.561 -1.572 -21.828 1 95.12 131 ALA A O 1
ATOM 1007 N N . GLN A 1 132 ? 0.408 -1.062 -22.328 1 97.62 132 GLN A N 1
ATOM 1008 C CA . GLN A 1 132 ? 0.57 0.37 -22.109 1 97.62 132 GLN A CA 1
ATOM 1009 C C . GLN A 1 132 ? 0.89 0.668 -20.641 1 97.62 132 GLN A C 1
ATOM 1011 O O . GLN A 1 132 ? 1.737 1.514 -20.344 1 97.62 132 GLN A O 1
ATOM 1016 N N . GLY A 1 133 ? 0.209 -0.041 -19.719 1 98.25 133 GLY A N 1
ATOM 1017 C CA . GLY A 1 133 ? 0.467 0.145 -18.297 1 98.25 133 GLY A CA 1
ATOM 1018 C C . GLY A 1 133 ? 1.881 -0.23 -17.891 1 98.25 133 GLY A C 1
ATOM 1019 O O . GLY A 1 133 ? 2.525 0.491 -17.125 1 98.25 133 GLY A O 1
ATOM 1020 N N . VAL A 1 134 ? 2.402 -1.34 -18.422 1 97.88 134 VAL A N 1
ATOM 1021 C CA . VAL A 1 134 ? 3.768 -1.773 -18.141 1 97.88 134 VAL A CA 1
ATOM 1022 C C . VAL A 1 134 ? 4.754 -0.73 -18.672 1 97.88 134 VAL A C 1
ATOM 1024 O O . VAL A 1 134 ? 5.68 -0.334 -17.953 1 97.88 134 VAL A O 1
ATOM 1027 N N . GLU A 1 135 ? 4.52 -0.291 -19.844 1 97.88 135 GLU A N 1
ATOM 1028 C CA . GLU A 1 135 ? 5.387 0.707 -20.469 1 97.88 135 GLU A CA 1
ATOM 1029 C C . GLU A 1 135 ? 5.402 2.002 -19.656 1 97.88 135 GLU A C 1
ATOM 1031 O O . GLU A 1 135 ? 6.465 2.574 -19.406 1 97.88 135 GLU A O 1
ATOM 1036 N N . LEU A 1 136 ? 4.273 2.459 -19.281 1 98.75 136 LEU A N 1
ATOM 1037 C CA . LEU A 1 136 ? 4.172 3.719 -18.547 1 98.75 136 LEU A CA 1
ATOM 1038 C C . LEU A 1 136 ? 4.852 3.613 -17.188 1 98.75 136 LEU A C 1
ATOM 1040 O O . LEU A 1 136 ? 5.516 4.555 -16.75 1 98.75 136 LEU A O 1
ATOM 1044 N N . CYS A 1 137 ? 4.688 2.492 -16.5 1 98.81 137 CYS A N 1
ATOM 1045 C CA . CYS A 1 137 ? 5.398 2.311 -15.242 1 98.81 137 CYS A CA 1
ATOM 1046 C C . CYS A 1 137 ? 6.906 2.396 -15.453 1 98.81 137 CYS A C 1
ATOM 1048 O O . CYS A 1 137 ? 7.602 3.1 -14.719 1 98.81 137 CYS A O 1
ATOM 1050 N N . ARG A 1 138 ? 7.398 1.694 -16.422 1 98.56 138 ARG A N 1
ATOM 1051 C CA . ARG A 1 138 ? 8.828 1.719 -16.719 1 98.56 138 ARG A CA 1
ATOM 1052 C C . ARG A 1 138 ? 9.305 3.139 -17 1 98.56 138 ARG A C 1
ATOM 1054 O O . ARG A 1 138 ? 10.328 3.572 -16.469 1 98.56 138 ARG A O 1
ATOM 1061 N N . ARG A 1 139 ? 8.57 3.902 -17.828 1 98.69 139 ARG A N 1
ATOM 1062 C CA . ARG A 1 139 ? 8.945 5.27 -18.172 1 98.69 139 ARG A CA 1
ATOM 1063 C C . ARG A 1 139 ? 8.906 6.184 -16.953 1 98.69 139 ARG A C 1
ATOM 1065 O O . ARG A 1 139 ? 9.812 6.992 -16.75 1 98.69 139 ARG A O 1
ATOM 1072 N N . LEU A 1 140 ? 7.875 6.047 -16.141 1 98.81 140 LEU A N 1
ATOM 1073 C CA . LEU A 1 140 ? 7.738 6.871 -14.953 1 98.81 140 LEU A CA 1
ATOM 1074 C C . LEU A 1 140 ? 8.875 6.613 -13.977 1 98.81 140 LEU A C 1
ATOM 1076 O O . LEU A 1 140 ? 9.281 7.512 -13.234 1 98.81 140 LEU A O 1
ATOM 1080 N N . TRP A 1 141 ? 9.43 5.41 -14.008 1 98.75 141 TRP A N 1
ATOM 1081 C CA . TRP A 1 141 ? 10.523 5.047 -13.109 1 98.75 141 TRP A CA 1
ATOM 1082 C C . TRP A 1 141 ? 11.852 5.578 -13.633 1 98.75 141 TRP A C 1
ATOM 1084 O O . TRP A 1 141 ? 12.781 5.812 -12.859 1 98.75 141 TRP A O 1
ATOM 1094 N N . THR A 1 142 ? 11.977 5.836 -14.961 1 98.31 142 THR A N 1
ATOM 1095 C CA . THR A 1 142 ? 13.312 5.969 -15.523 1 98.31 142 THR A CA 1
ATOM 1096 C C . THR A 1 142 ? 13.477 7.312 -16.234 1 98.31 142 THR A C 1
ATOM 1098 O O . THR A 1 142 ? 14.594 7.742 -16.516 1 98.31 142 THR A O 1
ATOM 1101 N N . GLU A 1 143 ? 12.336 7.973 -16.547 1 98.5 143 GLU A N 1
ATOM 1102 C CA . GLU A 1 143 ? 12.398 9.18 -17.375 1 98.5 143 GLU A CA 1
ATOM 1103 C C . GLU A 1 143 ? 11.844 10.391 -16.609 1 98.5 143 GLU A C 1
ATOM 1105 O O . GLU A 1 143 ? 11.102 10.227 -15.641 1 98.5 143 GLU A O 1
ATOM 1110 N N . ASP A 1 144 ? 12.25 11.586 -16.984 1 97.62 144 ASP A N 1
ATOM 1111 C CA . ASP A 1 144 ? 11.688 12.852 -16.531 1 97.62 144 ASP A CA 1
ATOM 1112 C C . ASP A 1 144 ? 10.633 13.367 -17.516 1 97.62 144 ASP A C 1
ATOM 1114 O O . ASP A 1 144 ? 10.656 13.016 -18.688 1 97.62 144 ASP A O 1
ATOM 1118 N N . ASP A 1 145 ? 9.695 14.133 -16.969 1 97.94 145 ASP A N 1
ATOM 1119 C CA . ASP A 1 145 ? 8.695 14.836 -17.781 1 97.94 145 ASP A CA 1
ATOM 1120 C C . ASP A 1 145 ? 7.973 13.883 -18.719 1 97.94 145 ASP A C 1
ATOM 1122 O O . ASP A 1 145 ? 7.883 14.133 -19.922 1 97.94 145 ASP A O 1
ATOM 1126 N N . VAL A 1 146 ? 7.508 12.781 -18.234 1 98.69 146 VAL A N 1
ATOM 1127 C CA . VAL A 1 146 ? 6.801 11.758 -19 1 98.69 146 VAL A CA 1
ATOM 1128 C C . VAL A 1 146 ? 5.453 12.305 -19.469 1 98.69 146 VAL A C 1
ATOM 1130 O O . VAL A 1 146 ? 4.723 12.922 -18.703 1 98.69 146 VAL A O 1
ATOM 1133 N N . VAL A 1 147 ? 5.141 12.109 -20.75 1 98.62 147 VAL A N 1
ATOM 1134 C CA . VAL A 1 147 ? 3.85 12.453 -21.344 1 98.62 147 VAL A CA 1
ATOM 1135 C C . VAL A 1 147 ? 3.17 11.188 -21.875 1 98.62 147 VAL A C 1
ATOM 1137 O O . VAL A 1 147 ? 3.801 10.375 -22.547 1 98.62 147 VAL A O 1
ATOM 1140 N N . SER A 1 148 ? 1.957 10.969 -21.438 1 98.5 148 SER A N 1
ATOM 1141 C CA . SER A 1 148 ? 1.142 9.883 -21.969 1 98.5 148 SER A CA 1
ATOM 1142 C C . SER A 1 148 ? -0.045 10.422 -22.766 1 98.5 148 SER A C 1
ATOM 1144 O O . SER A 1 148 ? -0.772 11.297 -22.281 1 98.5 148 SER A O 1
ATOM 1146 N N . GLU A 1 149 ? -0.265 9.805 -23.922 1 97.69 149 GLU A N 1
ATOM 1147 C CA . GLU A 1 149 ? -1.372 10.211 -24.781 1 97.69 149 GLU A CA 1
ATOM 1148 C C . GLU A 1 149 ? -2.443 9.133 -24.859 1 97.69 149 GLU A C 1
ATOM 1150 O O . GLU A 1 149 ? -3.395 9.242 -25.641 1 97.69 149 GLU A O 1
ATOM 1155 N N . TYR A 1 150 ? -2.225 8.078 -24.109 1 97.38 150 TYR A N 1
ATOM 1156 C CA . TYR A 1 150 ? -3.242 7.031 -24.109 1 97.38 150 TYR A CA 1
ATOM 1157 C C . TYR A 1 150 ? -4.555 7.547 -23.531 1 97.38 150 TYR A C 1
ATOM 1159 O O . TYR A 1 150 ? -4.566 8.203 -22.5 1 97.38 150 TYR A O 1
ATOM 1167 N N . GLU A 1 151 ? -5.648 7.18 -24.094 1 94.69 151 GLU A N 1
ATOM 1168 C CA . GLU A 1 151 ? -6.953 7.723 -23.719 1 94.69 151 GLU A CA 1
ATOM 1169 C C . GLU A 1 151 ? -7.281 7.426 -22.266 1 94.69 151 GLU A C 1
ATOM 1171 O O . GLU A 1 151 ? -7.777 8.297 -21.547 1 94.69 151 GLU A O 1
ATOM 1176 N N . TRP A 1 152 ? -7.004 6.27 -21.797 1 94.69 152 TRP A N 1
ATOM 1177 C CA . TRP A 1 152 ? -7.387 5.855 -20.453 1 94.69 152 TRP A CA 1
ATOM 1178 C C . TRP A 1 152 ? -6.402 6.383 -19.422 1 94.69 152 TRP A C 1
ATOM 1180 O O . TRP A 1 152 ? -6.664 6.316 -18.219 1 94.69 152 TRP A O 1
ATOM 1190 N N . ALA A 1 153 ? -5.293 6.965 -19.859 1 96.75 153 ALA A N 1
ATOM 1191 C CA . ALA A 1 153 ? -4.223 7.445 -18.984 1 96.75 153 ALA A CA 1
ATOM 1192 C C . ALA A 1 153 ? -3.457 8.594 -19.641 1 96.75 153 ALA A C 1
ATOM 1194 O O . ALA A 1 153 ? -2.232 8.539 -19.75 1 96.75 153 ALA A O 1
ATOM 1195 N N . ALA A 1 154 ? -4.141 9.641 -19.984 1 97.75 154 ALA A N 1
ATOM 1196 C CA . ALA A 1 154 ? -3.506 10.828 -20.562 1 97.75 154 ALA A CA 1
ATOM 1197 C C . ALA A 1 154 ? -3.025 11.773 -19.469 1 97.75 154 ALA A C 1
ATOM 1199 O O . ALA A 1 154 ? -3.785 12.117 -18.547 1 97.75 154 ALA A O 1
ATOM 1200 N N . PHE A 1 155 ? -1.674 12.094 -19.516 1 97.94 155 PHE A N 1
ATOM 1201 C CA . PHE A 1 155 ? -1.132 13.023 -18.531 1 97.94 155 PHE A CA 1
ATOM 1202 C C . PHE A 1 155 ? 0.213 13.57 -18.984 1 97.94 155 PHE A C 1
ATOM 1204 O O . PHE A 1 155 ? 0.804 13.07 -19.953 1 97.94 155 PHE A O 1
ATOM 1211 N N . GLY A 1 156 ? 0.71 14.703 -18.188 1 92.81 156 GLY A N 1
ATOM 1212 C CA . GLY A 1 156 ? 2.088 15.148 -18.328 1 92.81 156 GLY A CA 1
ATOM 1213 C C . GLY A 1 156 ? 2.209 16.578 -18.797 1 92.81 156 GLY A C 1
ATOM 1214 O O . GLY A 1 156 ? 1.204 17.219 -19.109 1 92.81 156 GLY A O 1
ATOM 1215 N N . PRO A 1 157 ? 3.264 16.969 -18.828 1 97.25 157 PRO A N 1
ATOM 1216 C CA . PRO A 1 157 ? 4.488 16.297 -18.391 1 97.25 157 PRO A CA 1
ATOM 1217 C C . PRO A 1 157 ? 4.562 16.141 -16.875 1 97.25 157 PRO A C 1
ATOM 1219 O O . PRO A 1 157 ? 4.133 17.031 -16.125 1 97.25 157 PRO A O 1
ATOM 1222 N N . VAL A 1 158 ? 5.035 14.883 -16.422 1 97.06 158 VAL A N 1
ATOM 1223 C CA . VAL A 1 158 ? 5.238 14.688 -14.992 1 97.06 158 VAL A CA 1
ATOM 1224 C C . VAL A 1 158 ? 6.547 13.938 -14.758 1 97.06 158 VAL A C 1
ATOM 1226 O O . VAL A 1 158 ? 6.973 13.133 -15.586 1 97.06 158 VAL A O 1
ATOM 1229 N N . THR A 1 159 ? 7.246 14.281 -13.695 1 97.31 159 THR A N 1
ATOM 1230 C CA . THR A 1 159 ? 8.352 13.508 -13.141 1 97.31 159 THR A CA 1
ATOM 1231 C C . THR A 1 159 ? 7.945 12.844 -11.828 1 97.31 159 THR A C 1
ATOM 1233 O O . THR A 1 159 ? 7.566 13.531 -10.875 1 97.31 159 THR A O 1
ATOM 1236 N N . MET A 1 160 ? 8.086 11.555 -11.836 1 96.75 160 MET A N 1
ATOM 1237 C CA . MET A 1 160 ? 7.59 10.789 -10.695 1 96.75 160 MET A CA 1
ATOM 1238 C C . MET A 1 160 ? 8.586 10.82 -9.547 1 96.75 160 MET A C 1
ATOM 1240 O O . MET A 1 160 ? 9.797 10.68 -9.766 1 96.75 160 MET A O 1
ATOM 1244 N N . LEU A 1 161 ? 8.117 11.07 -8.336 1 97.5 161 LEU A N 1
ATOM 1245 C CA . LEU A 1 161 ? 8.82 10.805 -7.086 1 97.5 161 LEU A CA 1
ATOM 1246 C C . LEU A 1 161 ? 8.023 9.852 -6.203 1 97.5 161 LEU A C 1
ATOM 1248 O O . LEU A 1 161 ? 6.793 9.891 -6.188 1 97.5 161 LEU A O 1
ATOM 1252 N N . PRO A 1 162 ? 8.68 9.008 -5.484 1 98.25 162 PRO A N 1
ATOM 1253 C CA . PRO A 1 162 ? 10.125 8.773 -5.508 1 98.25 162 PRO A CA 1
ATOM 1254 C C . PRO A 1 162 ? 10.578 7.961 -6.719 1 98.25 162 PRO A C 1
ATOM 1256 O O . PRO A 1 162 ? 9.773 7.23 -7.309 1 98.25 162 PRO A O 1
ATOM 1259 N N . ARG A 1 163 ? 11.812 8.094 -7.094 1 98 163 ARG A N 1
ATOM 1260 C CA . ARG A 1 163 ? 12.445 7.121 -7.977 1 98 163 ARG A CA 1
ATOM 1261 C C . ARG A 1 163 ? 12.68 5.797 -7.254 1 98 163 ARG A C 1
ATOM 1263 O O . ARG A 1 163 ? 12.844 5.77 -6.035 1 98 163 ARG A O 1
ATOM 1270 N N . PRO A 1 164 ? 12.664 4.688 -8.023 1 98.56 164 PRO A N 1
ATOM 1271 C CA . PRO A 1 164 ? 12.953 3.406 -7.379 1 98.56 164 PRO A CA 1
ATOM 1272 C C . PRO A 1 164 ? 14.375 3.326 -6.832 1 98.56 164 PRO A C 1
ATOM 1274 O O . PRO A 1 164 ? 15.242 4.098 -7.246 1 98.56 164 PRO A O 1
ATOM 1277 N N . TYR A 1 165 ? 14.555 2.473 -5.891 1 98.75 165 TYR A N 1
ATOM 1278 C CA . TYR A 1 165 ? 15.867 2.184 -5.312 1 98.75 165 TYR A CA 1
ATOM 1279 C C . TYR A 1 165 ? 16.766 1.508 -6.336 1 98.75 165 TYR A C 1
ATOM 1281 O O . TYR A 1 165 ? 17.938 1.878 -6.477 1 98.75 165 TYR A O 1
ATOM 1289 N N . GLN A 1 166 ? 16.219 0.544 -7.047 1 98.62 166 GLN A N 1
ATOM 1290 C CA . GLN A 1 166 ? 16.969 -0.197 -8.062 1 98.62 166 GLN A CA 1
ATOM 1291 C C . GLN A 1 166 ? 17.109 0.618 -9.344 1 98.62 166 GLN A C 1
ATOM 1293 O O . GLN A 1 166 ? 16.172 1.3 -9.758 1 98.62 166 GLN A O 1
ATOM 1298 N N . SER A 1 167 ? 18.172 0.543 -9.898 1 97 167 SER A N 1
ATOM 1299 C CA . SER A 1 167 ? 18.469 1.236 -11.148 1 97 167 SER A CA 1
ATOM 1300 C C . SER A 1 167 ? 18.734 0.248 -12.281 1 97 167 SER A C 1
ATOM 1302 O O . SER A 1 167 ? 19.469 -0.722 -12.102 1 97 167 SER A O 1
ATOM 1304 N N . PRO A 1 168 ? 18.312 0.41 -13.43 1 96.38 168 PRO A N 1
ATOM 1305 C CA . PRO A 1 168 ? 17.438 1.51 -13.844 1 96.38 168 PRO A CA 1
ATOM 1306 C C . PRO A 1 168 ? 16.016 1.391 -13.266 1 96.38 168 PRO A C 1
ATOM 1308 O O . PRO A 1 168 ? 15.297 2.385 -13.188 1 96.38 168 PRO A O 1
ATOM 1311 N N . HIS A 1 169 ? 15.469 0.315 -12.992 1 98 169 HIS A N 1
ATOM 1312 C CA . HIS A 1 169 ? 14.18 0.021 -12.367 1 98 169 HIS A CA 1
ATOM 1313 C C . HIS A 1 169 ? 14.148 -1.398 -11.812 1 98 169 HIS A C 1
ATOM 1315 O O . HIS A 1 169 ? 15.055 -2.197 -12.086 1 98 169 HIS A O 1
ATOM 1321 N N . PRO A 1 170 ? 13.172 -1.72 -10.945 1 98.62 170 PRO A N 1
ATOM 1322 C CA . PRO A 1 170 ? 13.047 -3.113 -10.516 1 98.62 170 PRO A CA 1
ATOM 1323 C C . PRO A 1 170 ? 12.867 -4.082 -11.688 1 98.62 170 PRO A C 1
ATOM 1325 O O . PRO A 1 170 ? 12.32 -3.701 -12.727 1 98.62 170 PRO A O 1
ATOM 1328 N N . PRO A 1 171 ? 13.398 -5.344 -11.516 1 98.19 171 PRO A N 1
ATOM 1329 C CA . PRO A 1 171 ? 13.125 -6.34 -12.555 1 98.19 171 PRO A CA 1
ATOM 1330 C C . PRO A 1 171 ? 11.633 -6.477 -12.859 1 98.19 171 PRO A C 1
ATOM 1332 O O . PRO A 1 171 ? 10.812 -6.469 -11.938 1 98.19 171 PRO A O 1
ATOM 1335 N N . ILE A 1 172 ? 11.352 -6.57 -14.133 1 98.12 172 ILE A N 1
ATOM 1336 C CA . ILE A 1 172 ? 9.969 -6.66 -14.586 1 98.12 172 ILE A CA 1
ATOM 1337 C C . ILE A 1 172 ? 9.672 -8.086 -15.039 1 98.12 172 ILE A C 1
ATOM 1339 O O . ILE A 1 172 ? 10.414 -8.664 -15.836 1 98.12 172 ILE A O 1
ATOM 1343 N N . PHE A 1 173 ? 8.641 -8.648 -14.484 1 97.81 173 PHE A N 1
ATOM 1344 C CA . PHE A 1 173 ? 8.094 -9.945 -14.883 1 97.81 173 PHE A CA 1
ATOM 1345 C C . PHE A 1 173 ? 6.746 -9.773 -15.57 1 97.81 173 PHE A C 1
ATOM 1347 O O . PHE A 1 173 ? 5.996 -8.852 -15.258 1 97.81 173 PHE A O 1
ATOM 1354 N N . VAL A 1 174 ? 6.477 -10.688 -16.5 1 96.12 174 VAL A N 1
ATOM 1355 C CA . VAL A 1 174 ? 5.172 -10.766 -17.141 1 96.12 174 VAL A CA 1
ATOM 1356 C C . VAL A 1 174 ? 4.508 -12.102 -16.797 1 96.12 174 VAL A C 1
ATOM 1358 O O . VAL A 1 174 ? 5.09 -13.164 -17.016 1 96.12 174 VAL A O 1
ATOM 1361 N N . ALA A 1 175 ? 3.326 -11.938 -16.172 1 92.44 175 ALA A N 1
ATOM 1362 C CA . ALA A 1 175 ? 2.543 -13.141 -15.898 1 92.44 175 ALA A CA 1
ATOM 1363 C C . ALA A 1 175 ? 1.819 -13.625 -17.156 1 92.44 175 ALA A C 1
ATOM 1365 O O . ALA A 1 175 ? 1.057 -12.867 -17.766 1 92.44 175 ALA A O 1
ATOM 1366 N N . SER A 1 176 ? 2.166 -14.82 -17.594 1 81.38 176 SER A N 1
ATOM 1367 C CA . SER A 1 176 ? 1.566 -15.375 -18.812 1 81.38 176 SER A CA 1
ATOM 1368 C C . SER A 1 176 ? 0.952 -16.75 -18.531 1 81.38 176 SER A C 1
ATOM 1370 O O . SER A 1 176 ? 1.54 -17.562 -17.828 1 81.38 176 SER A O 1
ATOM 1372 N N . THR A 1 177 ? -0.191 -16.906 -19 1 66.81 177 THR A N 1
ATOM 1373 C CA . THR A 1 177 ? -0.809 -18.219 -18.797 1 66.81 177 THR A CA 1
ATOM 1374 C C . THR A 1 177 ? -0.813 -19.016 -20.094 1 66.81 177 THR A C 1
ATOM 1376 O O . THR A 1 177 ? -0.38 -20.172 -20.125 1 66.81 177 THR A O 1
ATOM 1379 N N . THR A 1 178 ? -1.297 -18.422 -21.188 1 63.53 178 THR A N 1
ATOM 1380 C CA . THR A 1 178 ? -1.522 -19.297 -22.344 1 63.53 178 THR A CA 1
ATOM 1381 C C . THR A 1 178 ? -1.048 -18.641 -23.625 1 63.53 178 THR A C 1
ATOM 1383 O O . THR A 1 178 ? -1.349 -19.125 -24.719 1 63.53 178 THR A O 1
ATOM 1386 N N . SER A 1 179 ? -0.364 -17.734 -23.578 1 78.25 179 SER A N 1
ATOM 1387 C CA . SER A 1 179 ? -0.152 -16.984 -24.812 1 78.25 179 SER A CA 1
ATOM 1388 C C . SER A 1 179 ? 1.309 -17.031 -25.25 1 78.25 179 SER A C 1
ATOM 1390 O O . SER A 1 179 ? 2.172 -16.422 -24.625 1 78.25 179 SER A O 1
ATOM 1392 N N . ALA A 1 180 ? 1.562 -17.75 -26.344 1 80.25 180 ALA A N 1
ATOM 1393 C CA . ALA A 1 180 ? 2.891 -17.781 -26.953 1 80.25 180 ALA A CA 1
ATOM 1394 C C . ALA A 1 180 ? 3.33 -16.391 -27.375 1 80.25 180 ALA A C 1
ATOM 1396 O O . ALA A 1 180 ? 4.504 -16.031 -27.266 1 80.25 180 ALA A O 1
ATOM 1397 N N . GLN A 1 181 ? 2.379 -15.727 -27.797 1 83.12 181 GLN A N 1
ATOM 1398 C CA . GLN A 1 181 ? 2.664 -14.367 -28.25 1 83.12 181 GLN A CA 1
ATOM 1399 C C . GLN A 1 181 ? 3.133 -13.492 -27.094 1 83.12 181 GLN A C 1
ATOM 1401 O O . GLN A 1 181 ? 4.066 -12.695 -27.25 1 83.12 181 GLN A O 1
ATOM 1406 N N . SER A 1 182 ? 2.451 -13.641 -25.984 1 85.31 182 SER A N 1
ATOM 1407 C CA . SER A 1 182 ? 2.852 -12.891 -24.797 1 85.31 182 SER A CA 1
ATOM 1408 C C . SER A 1 182 ? 4.254 -13.273 -24.344 1 85.31 182 SER A C 1
ATOM 1410 O O . SER A 1 182 ? 5.031 -12.414 -23.922 1 85.31 182 SER A O 1
ATOM 1412 N N . CYS A 1 183 ? 4.582 -14.508 -24.469 1 90.94 183 CYS A N 1
ATOM 1413 C CA . CYS A 1 183 ? 5.906 -14.984 -24.078 1 90.94 183 CYS A CA 1
ATOM 1414 C C . CYS A 1 183 ? 6.98 -14.414 -25 1 90.94 183 CYS A C 1
ATOM 1416 O O . CYS A 1 183 ? 8.031 -13.969 -24.531 1 90.94 183 CYS A O 1
ATOM 1418 N N . ALA A 1 184 ? 6.719 -14.43 -26.281 1 92.88 184 ALA A N 1
ATOM 1419 C CA . ALA A 1 184 ? 7.664 -13.867 -27.234 1 92.88 184 ALA A CA 1
ATOM 1420 C C . ALA A 1 184 ? 7.879 -12.375 -26.984 1 92.88 184 ALA A C 1
ATOM 1422 O O . ALA A 1 184 ? 9.016 -11.891 -27.016 1 92.88 184 ALA A O 1
ATOM 1423 N N . ALA A 1 185 ? 6.812 -11.734 -26.75 1 91.81 185 ALA A N 1
ATOM 1424 C CA . ALA A 1 185 ? 6.883 -10.297 -26.5 1 91.81 185 ALA A CA 1
ATOM 1425 C C . ALA A 1 185 ? 7.699 -10 -25.234 1 91.81 185 ALA A C 1
ATOM 1427 O O . ALA A 1 185 ? 8.508 -9.07 -25.219 1 91.81 185 ALA A O 1
ATOM 1428 N N . ALA A 1 186 ? 7.473 -10.727 -24.203 1 93.5 186 ALA A N 1
ATOM 1429 C CA . ALA A 1 186 ? 8.227 -10.57 -22.953 1 93.5 186 ALA A CA 1
ATOM 1430 C C . ALA A 1 186 ? 9.719 -10.797 -23.188 1 93.5 186 ALA A C 1
ATOM 1432 O O . ALA A 1 186 ? 10.555 -10.023 -22.719 1 93.5 186 ALA A O 1
ATOM 1433 N N . GLY A 1 187 ? 10.039 -11.844 -23.938 1 94.81 187 GLY A N 1
ATOM 1434 C CA . GLY A 1 187 ? 11.422 -12.141 -24.25 1 94.81 187 GLY A CA 1
ATOM 1435 C C . GLY A 1 187 ? 12.102 -11.023 -25.031 1 94.81 187 GLY A C 1
ATOM 1436 O O . GLY A 1 187 ? 13.211 -10.602 -24.688 1 94.81 187 GLY A O 1
ATOM 1437 N N . ARG A 1 188 ? 11.422 -10.555 -26.047 1 95.69 188 ARG A N 1
ATOM 1438 C CA . ARG A 1 188 ? 11.969 -9.5 -26.891 1 95.69 188 ARG A CA 1
ATOM 1439 C C . ARG A 1 188 ? 12.242 -8.234 -26.078 1 95.69 188 ARG A C 1
ATOM 1441 O O . ARG A 1 188 ? 13.234 -7.539 -26.328 1 95.69 188 ARG A O 1
ATOM 1448 N N . ALA A 1 189 ? 11.438 -8.008 -25.094 1 94.5 189 ALA A N 1
ATOM 1449 C CA . ALA A 1 189 ? 11.547 -6.797 -24.297 1 94.5 189 ALA A CA 1
ATOM 1450 C C . ALA A 1 189 ? 12.586 -6.973 -23.188 1 94.5 189 ALA A C 1
ATOM 1452 O O . ALA A 1 189 ? 12.961 -6.004 -22.516 1 94.5 189 ALA A O 1
ATOM 1453 N N . GLY A 1 190 ? 12.969 -8.164 -22.938 1 95.31 190 GLY A N 1
ATOM 1454 C CA . GLY A 1 190 ? 13.938 -8.445 -21.891 1 95.31 190 GLY A CA 1
ATOM 1455 C C . GLY A 1 190 ? 13.312 -8.617 -20.516 1 95.31 190 GLY A C 1
ATOM 1456 O O . GLY A 1 190 ? 13.992 -8.516 -19.5 1 95.31 190 GLY A O 1
ATOM 1457 N N . TYR A 1 191 ? 12.039 -8.781 -20.516 1 96.56 191 TYR A N 1
ATOM 1458 C CA . TYR A 1 191 ? 11.328 -9.016 -19.25 1 96.56 191 TYR A CA 1
ATOM 1459 C C . TYR A 1 191 ? 11.461 -10.469 -18.812 1 96.56 191 TYR A C 1
ATOM 1461 O O . TYR A 1 191 ? 11.875 -11.328 -19.594 1 96.56 191 TYR A O 1
ATOM 1469 N N . HIS A 1 192 ? 11.242 -10.68 -17.562 1 97 192 HIS A N 1
ATOM 1470 C CA . HIS A 1 192 ? 11.219 -12.023 -16.984 1 97 192 HIS A CA 1
ATOM 1471 C C . HIS A 1 192 ? 9.812 -12.609 -17.031 1 97 192 HIS A C 1
ATOM 1473 O O . HIS A 1 192 ? 8.875 -11.969 -17.516 1 97 192 HIS A O 1
ATOM 1479 N N . LEU A 1 193 ? 9.68 -13.914 -16.562 1 95.56 193 LEU A N 1
ATOM 1480 C CA . LEU A 1 193 ? 8.398 -14.57 -16.781 1 95.56 193 LEU A CA 1
ATOM 1481 C C . LEU A 1 193 ? 7.867 -15.164 -15.484 1 95.56 193 LEU A C 1
ATOM 1483 O O . LEU A 1 193 ? 8.633 -15.711 -14.688 1 95.56 193 LEU A O 1
ATOM 1487 N N . GLN A 1 194 ? 6.535 -15.016 -15.289 1 95.44 194 GLN A N 1
ATOM 1488 C CA . GLN A 1 194 ? 5.758 -15.773 -14.312 1 95.44 194 GLN A CA 1
ATOM 1489 C C . GLN A 1 194 ? 4.711 -16.641 -15 1 95.44 194 GLN A C 1
ATOM 1491 O O . GLN A 1 194 ? 3.934 -16.156 -15.828 1 95.44 194 GLN A O 1
ATOM 1496 N N . VAL A 1 195 ? 4.703 -17.953 -14.656 1 92.56 195 VAL A N 1
ATOM 1497 C CA . VAL A 1 195 ? 3.746 -18.812 -15.328 1 92.56 195 VAL A CA 1
ATOM 1498 C C . VAL A 1 195 ? 3.088 -19.75 -14.312 1 92.56 195 VAL A C 1
ATOM 1500 O O . VAL A 1 195 ? 3.691 -20.078 -13.289 1 92.56 195 VAL A O 1
ATOM 1503 N N . VAL A 1 196 ? 1.82 -20.047 -14.57 1 85.19 196 VAL A N 1
ATOM 1504 C CA . VAL A 1 196 ? 1.056 -21.016 -13.797 1 85.19 196 VAL A CA 1
ATOM 1505 C C . VAL A 1 196 ? 0.712 -22.219 -14.672 1 85.19 196 VAL A C 1
ATOM 1507 O O . VAL A 1 196 ? -0.013 -22.094 -15.664 1 85.19 196 VAL A O 1
ATOM 1510 N N . PRO A 1 197 ? 1.117 -23.359 -14.312 1 81 197 PRO A N 1
ATOM 1511 C CA . PRO A 1 197 ? 0.965 -24.531 -15.18 1 81 197 PRO A CA 1
ATOM 1512 C C . PRO A 1 197 ? -0.411 -25.188 -15.062 1 81 197 PRO A C 1
ATOM 1514 O O . PRO A 1 197 ? -0.725 -26.109 -15.805 1 81 197 PRO A O 1
ATOM 1517 N N . THR A 1 198 ? -1.253 -24.812 -14.266 1 71.56 198 THR A N 1
ATOM 1518 C CA . THR A 1 198 ? -2.5 -25.516 -13.984 1 71.56 198 THR A CA 1
ATOM 1519 C C . THR A 1 198 ? -3.348 -25.641 -15.242 1 71.56 198 THR A C 1
ATOM 1521 O O . THR A 1 198 ? -3.969 -26.688 -15.477 1 71.56 198 THR A O 1
ATOM 1524 N N . VAL A 1 199 ? -3.375 -24.719 -16.016 1 66.88 199 VAL A N 1
ATOM 1525 C CA . VAL A 1 199 ? -4.301 -24.75 -17.156 1 66.88 199 VAL A CA 1
ATOM 1526 C C . VAL A 1 199 ? -3.525 -24.953 -18.453 1 66.88 199 VAL A C 1
ATOM 1528 O O . VAL A 1 199 ? -4.086 -24.812 -19.547 1 66.88 199 VAL A O 1
ATOM 1531 N N . THR A 1 200 ? -2.34 -25.219 -18.328 1 77.38 200 THR A N 1
ATOM 1532 C CA . THR A 1 200 ? -1.475 -25.391 -19.484 1 77.38 200 THR A CA 1
ATOM 1533 C C . THR A 1 200 ? -0.831 -26.781 -19.484 1 77.38 200 THR A C 1
ATOM 1535 O O . THR A 1 200 ? -0.366 -27.25 -18.453 1 77.38 200 THR A O 1
ATOM 1538 N N . SER A 1 201 ? -0.85 -27.406 -20.641 1 83.62 201 SER A N 1
ATOM 1539 C CA . SER A 1 201 ? -0.18 -28.703 -20.734 1 83.62 201 SER A CA 1
ATOM 1540 C C . SER A 1 201 ? 1.332 -28.547 -20.609 1 83.62 201 SER A C 1
ATOM 1542 O O . SER A 1 201 ? 1.874 -27.453 -20.828 1 83.62 201 SER A O 1
ATOM 1544 N N . ARG A 1 202 ? 1.982 -29.641 -20.203 1 91.06 202 ARG A N 1
ATOM 1545 C CA . ARG A 1 202 ? 3.439 -29.672 -20.125 1 91.06 202 ARG A CA 1
ATOM 1546 C C . ARG A 1 202 ? 4.066 -29.266 -21.453 1 91.06 202 ARG A C 1
ATOM 1548 O O . ARG A 1 202 ? 4.977 -28.422 -21.484 1 91.06 202 ARG A O 1
ATOM 1555 N N . GLU A 1 203 ? 3.531 -29.812 -22.531 1 91.81 203 GLU A N 1
ATOM 1556 C CA . GLU A 1 203 ? 4.062 -29.531 -23.859 1 91.81 203 GLU A CA 1
ATOM 1557 C C . GLU A 1 203 ? 3.895 -28.062 -24.234 1 91.81 203 GLU A C 1
ATOM 1559 O O . GLU A 1 203 ? 4.816 -27.438 -24.766 1 91.81 203 GLU A O 1
ATOM 1564 N N . SER A 1 204 ? 2.732 -27.594 -23.969 1 89.5 204 SER A N 1
ATOM 1565 C CA . SER A 1 204 ? 2.461 -26.188 -24.281 1 89.5 204 SER A CA 1
ATOM 1566 C C . SER A 1 204 ? 3.389 -25.266 -23.5 1 89.5 204 SER A C 1
ATOM 1568 O O . SER A 1 204 ? 3.881 -24.266 -24.031 1 89.5 204 SER A O 1
ATOM 1570 N N . LEU A 1 205 ? 3.57 -25.609 -22.219 1 92.31 205 LEU A N 1
ATOM 1571 C CA . LEU A 1 205 ? 4.465 -24.781 -21.422 1 92.31 205 LEU A CA 1
ATOM 1572 C C . LEU A 1 205 ? 5.898 -24.875 -21.938 1 92.31 205 LEU A C 1
ATOM 1574 O O . LEU A 1 205 ? 6.613 -23.875 -21.969 1 92.31 205 LEU A O 1
ATOM 1578 N N . GLN A 1 206 ? 6.359 -26.031 -22.328 1 94.12 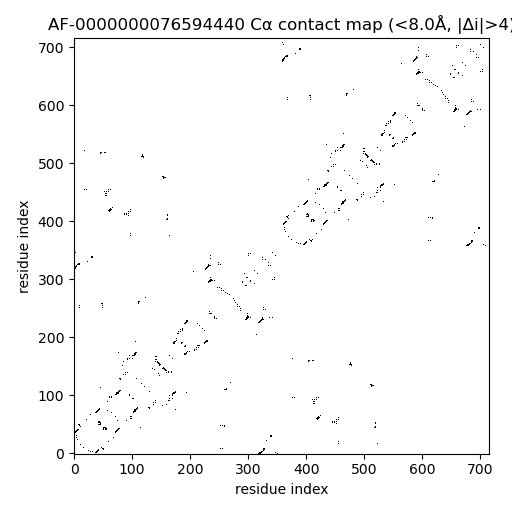206 GLN A N 1
ATOM 1579 C CA . GLN A 1 206 ? 7.684 -26.188 -22.922 1 94.12 206 GLN A CA 1
ATOM 1580 C C . GLN A 1 206 ? 7.84 -25.328 -24.172 1 94.12 206 GLN A C 1
ATOM 1582 O O . GLN A 1 206 ? 8.867 -24.672 -24.344 1 94.12 206 GLN A O 1
ATOM 1587 N N . ASP A 1 207 ? 6.781 -25.359 -24.953 1 93.56 207 ASP A N 1
ATOM 1588 C CA . ASP A 1 207 ? 6.797 -24.547 -26.172 1 93.56 207 ASP A CA 1
ATOM 1589 C C . ASP A 1 207 ? 6.863 -23.062 -25.844 1 93.56 207 ASP A C 1
ATOM 1591 O O . ASP A 1 207 ? 7.625 -22.312 -26.453 1 93.56 207 ASP A O 1
ATOM 1595 N N . MET A 1 208 ? 6.047 -22.656 -24.922 1 92.69 208 MET A N 1
ATOM 1596 C CA . MET A 1 208 ? 6.012 -21.25 -24.5 1 92.69 208 MET A CA 1
ATOM 1597 C C . MET A 1 208 ? 7.379 -20.797 -24 1 92.69 208 MET A C 1
ATOM 1599 O O . MET A 1 208 ? 7.855 -19.719 -24.359 1 92.69 208 MET A O 1
ATOM 1603 N N . LEU A 1 209 ? 8 -21.609 -23.188 1 94.62 209 LEU A N 1
ATOM 1604 C CA . LEU A 1 209 ? 9.305 -21.266 -22.609 1 94.62 209 LEU A CA 1
ATOM 1605 C C . LEU A 1 209 ? 10.375 -21.219 -23.703 1 94.62 209 LEU A C 1
ATOM 1607 O O . LEU A 1 209 ? 11.25 -20.359 -23.672 1 94.62 209 LEU A O 1
ATOM 1611 N N . ALA A 1 210 ? 10.312 -22.156 -24.625 1 95.06 210 ALA A N 1
ATOM 1612 C CA . ALA A 1 210 ? 11.258 -22.156 -25.734 1 95.06 210 ALA A CA 1
ATOM 1613 C C . ALA A 1 210 ? 11.133 -20.875 -26.562 1 95.06 210 ALA A C 1
ATOM 1615 O O . ALA A 1 210 ? 12.141 -20.281 -26.953 1 95.06 210 ALA A O 1
ATOM 1616 N N . ILE A 1 211 ? 9.906 -20.5 -26.859 1 95.44 211 ILE A N 1
ATOM 1617 C CA . ILE A 1 211 ? 9.625 -19.297 -27.625 1 95.44 211 ILE A CA 1
ATOM 1618 C C . ILE A 1 211 ? 10.148 -18.062 -26.891 1 95.44 211 ILE A C 1
ATOM 1620 O O . ILE A 1 211 ? 10.766 -17.188 -27.5 1 95.44 211 ILE A O 1
ATOM 1624 N N . TYR A 1 212 ? 9.914 -18.031 -25.641 1 95.44 212 TYR A N 1
ATOM 1625 C CA . TYR A 1 212 ? 10.383 -16.938 -24.797 1 95.44 212 TYR A CA 1
ATOM 1626 C C . TYR A 1 212 ? 11.906 -16.844 -24.828 1 95.44 212 TYR A C 1
ATOM 1628 O O . TYR A 1 212 ? 12.453 -15.758 -25.078 1 95.44 212 TYR A O 1
ATOM 1636 N N . ARG A 1 213 ? 12.633 -17.922 -24.609 1 95.5 213 ARG A N 1
ATOM 1637 C CA . ARG A 1 213 ? 14.086 -17.953 -24.578 1 95.5 213 ARG A CA 1
ATOM 1638 C C . ARG A 1 213 ? 14.672 -17.547 -25.922 1 95.5 213 ARG A C 1
ATOM 1640 O O . ARG A 1 213 ? 15.633 -16.781 -25.984 1 95.5 213 ARG A O 1
ATOM 1647 N N . LYS A 1 214 ? 14.047 -18.062 -26.922 1 95.88 214 LYS A N 1
ATOM 1648 C CA . LYS A 1 214 ? 14.508 -17.75 -28.281 1 95.88 214 LYS A CA 1
ATOM 1649 C C . LYS A 1 214 ? 14.367 -16.25 -28.562 1 95.88 214 LYS A C 1
ATOM 1651 O O . LYS A 1 214 ? 15.305 -15.625 -29.062 1 95.88 214 LYS A O 1
ATOM 1656 N N . ALA A 1 215 ? 13.188 -15.711 -28.25 1 96 215 ALA A N 1
ATOM 1657 C CA . ALA A 1 215 ? 12.938 -14.289 -28.5 1 96 215 ALA A CA 1
ATOM 1658 C C . ALA A 1 215 ? 13.922 -13.414 -27.719 1 96 215 ALA A C 1
ATOM 1660 O O . ALA A 1 215 ? 14.375 -12.391 -28.234 1 96 215 ALA A O 1
ATOM 1661 N N . ARG A 1 216 ? 14.195 -13.797 -26.562 1 95.44 216 ARG A N 1
ATOM 1662 C CA . ARG A 1 216 ? 15.117 -13.047 -25.719 1 95.44 216 ARG A CA 1
ATOM 1663 C C . ARG A 1 216 ? 16.516 -13.047 -26.312 1 95.44 216 ARG A C 1
ATOM 1665 O O . ARG A 1 216 ? 17.188 -12.008 -26.359 1 95.44 216 ARG A O 1
ATOM 1672 N N . ILE A 1 217 ? 17.031 -14.172 -26.734 1 95.44 217 ILE A N 1
ATOM 1673 C CA . ILE A 1 217 ? 18.344 -14.328 -27.344 1 95.44 217 ILE A CA 1
ATOM 1674 C C . ILE A 1 217 ? 18.422 -13.508 -28.641 1 95.44 217 ILE A C 1
ATOM 1676 O O . ILE A 1 217 ? 19.391 -12.773 -28.859 1 95.44 217 ILE A O 1
ATOM 1680 N N . GLU A 1 218 ? 17.422 -13.617 -29.406 1 97.12 218 GLU A N 1
ATOM 1681 C CA . GLU A 1 218 ? 17.375 -12.914 -30.688 1 97.12 218 GLU A CA 1
ATOM 1682 C C . GLU A 1 218 ? 17.406 -11.406 -30.5 1 97.12 218 GLU A C 1
ATOM 1684 O O . GLU A 1 218 ? 17.953 -10.672 -31.328 1 97.12 218 GLU A O 1
ATOM 1689 N N . ALA A 1 219 ? 16.828 -10.961 -29.406 1 97 219 ALA A N 1
ATOM 1690 C CA . ALA A 1 219 ? 16.781 -9.531 -29.125 1 97 219 ALA A CA 1
ATOM 1691 C C . ALA A 1 219 ? 18.094 -9.047 -28.516 1 97 219 ALA A C 1
ATOM 1693 O O . ALA A 1 219 ? 18.312 -7.844 -28.359 1 97 219 ALA A O 1
ATOM 1694 N N . GLY A 1 220 ? 19 -9.969 -28.078 1 96.38 220 GLY A N 1
ATOM 1695 C CA . GLY A 1 220 ? 20.359 -9.617 -27.656 1 96.38 220 GLY A CA 1
ATOM 1696 C C . GLY A 1 220 ? 20.484 -9.391 -26.172 1 96.38 220 GLY A C 1
ATOM 1697 O O . GLY A 1 220 ? 21.453 -8.789 -25.703 1 96.38 220 GLY A O 1
ATOM 1698 N N . HIS A 1 221 ? 19.531 -9.828 -25.438 1 94.69 221 HIS A N 1
ATOM 1699 C CA . HIS A 1 221 ? 19.625 -9.672 -24 1 94.69 221 HIS A CA 1
ATOM 1700 C C . HIS A 1 221 ? 20.672 -10.625 -23.406 1 94.69 221 HIS A C 1
ATOM 1702 O O . HIS A 1 221 ? 20.641 -11.828 -23.688 1 94.69 221 HIS A O 1
ATOM 1708 N N . GLN A 1 222 ? 21.562 -10.117 -22.531 1 90.44 222 GLN A N 1
ATOM 1709 C CA . GLN A 1 222 ? 22.688 -10.906 -22.031 1 90.44 222 GLN A CA 1
ATOM 1710 C C . GLN A 1 222 ? 22.391 -11.484 -20.656 1 90.44 222 GLN A C 1
ATOM 1712 O O . GLN A 1 222 ? 22.891 -12.539 -20.297 1 90.44 222 GLN A O 1
ATOM 1717 N N . GLU A 1 223 ? 21.594 -10.781 -19.922 1 88.75 223 GLU A N 1
ATOM 1718 C CA . GLU A 1 223 ? 21.266 -11.266 -18.594 1 88.75 223 GLU A CA 1
ATOM 1719 C C . GLU A 1 223 ? 20.375 -12.508 -18.656 1 88.75 223 GLU A C 1
ATOM 1721 O O . GLU A 1 223 ? 19.453 -12.57 -19.453 1 88.75 223 GLU A O 1
ATOM 1726 N N . PRO A 1 224 ? 20.75 -13.461 -17.844 1 91.38 224 PRO A N 1
ATOM 1727 C CA . PRO A 1 224 ? 19.906 -14.648 -17.828 1 91.38 224 PRO A CA 1
ATOM 1728 C C . PRO A 1 224 ? 18.453 -14.336 -17.453 1 91.38 224 PRO A C 1
ATOM 1730 O O . PRO A 1 224 ? 18.203 -13.477 -16.609 1 91.38 224 PRO A O 1
ATOM 1733 N N . PRO A 1 225 ? 17.562 -15.062 -18.109 1 94.19 225 PRO A N 1
ATOM 1734 C CA . PRO A 1 225 ? 16.156 -14.875 -17.734 1 94.19 225 PRO A CA 1
ATOM 1735 C C . PRO A 1 225 ? 15.828 -15.453 -16.359 1 94.19 225 PRO A C 1
ATOM 1737 O O . PRO A 1 225 ? 16.516 -16.375 -15.898 1 94.19 225 PRO A O 1
ATOM 1740 N N . ARG A 1 226 ? 14.914 -14.867 -15.789 1 95.56 226 ARG A N 1
ATOM 1741 C CA . ARG A 1 226 ? 14.297 -15.43 -14.594 1 95.56 226 ARG A CA 1
ATOM 1742 C C . ARG A 1 226 ? 12.867 -15.891 -14.875 1 95.56 226 ARG A C 1
ATOM 1744 O O . ARG A 1 226 ? 12.031 -15.102 -15.328 1 95.56 226 ARG A O 1
ATOM 1751 N N . ILE A 1 227 ? 12.672 -17.203 -14.664 1 96.25 227 ILE A N 1
ATOM 1752 C CA . ILE A 1 227 ? 11.367 -17.812 -14.93 1 96.25 227 ILE A CA 1
ATOM 1753 C C . ILE A 1 227 ? 10.812 -18.406 -13.641 1 96.25 227 ILE A C 1
ATOM 1755 O O . ILE A 1 227 ? 11.383 -19.344 -13.078 1 96.25 227 ILE A O 1
ATOM 1759 N N . GLN A 1 228 ? 9.688 -17.828 -13.211 1 96.56 228 GLN A N 1
ATOM 1760 C CA . GLN A 1 228 ? 9.016 -18.344 -12.023 1 96.56 228 GLN A CA 1
ATOM 1761 C C . GLN A 1 228 ? 7.789 -19.172 -12.391 1 96.56 228 GLN A C 1
ATOM 1763 O O . GLN A 1 228 ? 6.895 -18.688 -13.094 1 96.56 228 GLN A O 1
ATOM 1768 N N . ILE A 1 229 ? 7.754 -20.406 -11.945 1 96.25 229 ILE A N 1
ATOM 1769 C CA . ILE A 1 229 ? 6.617 -21.281 -12.18 1 96.25 229 ILE A CA 1
ATOM 1770 C C . ILE A 1 229 ? 5.914 -21.578 -10.859 1 96.25 229 ILE A C 1
ATOM 1772 O O . ILE A 1 229 ? 6.547 -22.016 -9.891 1 96.25 229 ILE A O 1
ATOM 1776 N N . LYS A 1 230 ? 4.645 -21.406 -10.852 1 95.62 230 LYS A N 1
ATOM 1777 C CA . LYS A 1 230 ? 3.883 -21.562 -9.617 1 95.62 230 LYS A CA 1
ATOM 1778 C C . LYS A 1 230 ? 3.346 -22.984 -9.477 1 95.62 230 LYS A C 1
ATOM 1780 O O . LYS A 1 230 ? 2.83 -23.547 -10.438 1 95.62 230 LYS A O 1
ATOM 1785 N N . TYR A 1 231 ? 3.525 -23.578 -8.32 1 95.56 231 TYR A N 1
ATOM 1786 C CA . TYR A 1 231 ? 2.949 -24.875 -7.965 1 95.56 231 TYR A CA 1
ATOM 1787 C C . TYR A 1 231 ? 2.334 -24.828 -6.57 1 95.56 231 TYR A C 1
ATOM 1789 O O . TYR A 1 231 ? 2.867 -24.188 -5.668 1 95.56 231 TYR A O 1
ATOM 1797 N N . THR A 1 232 ? 1.188 -25.484 -6.449 1 95.94 232 THR A N 1
ATOM 1798 C CA . THR A 1 232 ? 0.776 -25.844 -5.098 1 95.94 232 THR A CA 1
ATOM 1799 C C . THR A 1 232 ? 1.596 -27.016 -4.57 1 95.94 232 THR A C 1
ATOM 1801 O O . THR A 1 232 ? 1.932 -27.922 -5.324 1 95.94 232 THR A O 1
ATOM 1804 N N . CYS A 1 233 ? 1.914 -26.984 -3.301 1 97.38 233 CYS A N 1
ATOM 1805 C CA . CYS A 1 233 ? 2.771 -28.016 -2.732 1 97.38 233 CYS A CA 1
ATOM 1806 C C . CYS A 1 233 ? 2.33 -28.375 -1.317 1 97.38 233 CYS A C 1
ATOM 1808 O O . CYS A 1 233 ? 2.217 -27.484 -0.458 1 97.38 233 CYS A O 1
ATOM 1810 N N . TYR A 1 234 ? 2.049 -29.609 -1.096 1 97.81 234 TYR A N 1
ATOM 1811 C CA . TYR A 1 234 ? 1.75 -30.188 0.21 1 97.81 234 TYR A CA 1
ATOM 1812 C C . TYR A 1 234 ? 2.846 -31.156 0.641 1 97.81 234 TYR A C 1
ATOM 1814 O O . TYR A 1 234 ? 3.129 -32.125 -0.057 1 97.81 234 TYR A O 1
ATOM 1822 N N . LEU A 1 235 ? 3.494 -30.844 1.764 1 98 235 LEU A N 1
ATOM 1823 C CA . LEU A 1 235 ? 4.695 -31.562 2.174 1 98 235 LEU A CA 1
ATOM 1824 C C . LEU A 1 235 ? 4.641 -31.906 3.658 1 98 235 LEU A C 1
ATOM 1826 O O . LEU A 1 235 ? 4.273 -31.078 4.484 1 98 235 LEU A O 1
ATOM 1830 N N . GLY A 1 236 ? 4.941 -33.125 3.975 1 97.19 236 GLY A N 1
ATOM 1831 C CA . GLY A 1 236 ? 5.02 -33.594 5.352 1 97.19 236 GLY A CA 1
ATOM 1832 C C . GLY A 1 236 ? 5.652 -34.969 5.477 1 97.19 236 GLY A C 1
ATOM 1833 O O . GLY A 1 236 ? 5.984 -35.594 4.473 1 97.19 236 GLY A O 1
ATOM 1834 N N . GLU A 1 237 ? 5.828 -35.406 6.715 1 96.69 237 GLU A N 1
ATOM 1835 C CA . GLU A 1 237 ? 6.504 -36.688 6.973 1 96.69 237 GLU A CA 1
ATOM 1836 C C . GLU A 1 237 ? 5.52 -37.844 6.93 1 96.69 237 GLU A C 1
ATOM 1838 O O . GLU A 1 237 ? 5.898 -38.969 6.59 1 96.69 237 GLU A O 1
ATOM 1843 N N . ASP A 1 238 ? 4.336 -37.562 7.285 1 97.44 238 ASP A N 1
ATOM 1844 C CA . ASP A 1 238 ? 3.283 -38.562 7.199 1 97.44 238 ASP A CA 1
ATOM 1845 C C . ASP A 1 238 ? 2.584 -38.531 5.844 1 97.44 238 ASP A C 1
ATOM 1847 O O . ASP A 1 238 ? 1.657 -37.719 5.645 1 97.44 238 ASP A O 1
ATOM 1851 N N . ARG A 1 239 ? 2.922 -39.469 5.012 1 97.31 239 ARG A N 1
ATOM 1852 C CA . ARG A 1 239 ? 2.475 -39.438 3.621 1 97.31 239 ARG A CA 1
ATOM 1853 C C . ARG A 1 239 ? 0.952 -39.469 3.537 1 97.31 239 ARG A C 1
ATOM 1855 O O . ARG A 1 239 ? 0.354 -38.719 2.764 1 97.31 239 ARG A O 1
ATOM 1862 N N . ALA A 1 240 ? 0.36 -40.375 4.258 1 97.69 240 ALA A N 1
ATOM 1863 C CA . ALA A 1 240 ? -1.092 -40.531 4.203 1 97.69 240 ALA A CA 1
ATOM 1864 C C . ALA A 1 240 ? -1.799 -39.219 4.594 1 97.69 240 ALA A C 1
ATOM 1866 O O . ALA A 1 240 ? -2.754 -38.812 3.934 1 97.69 240 ALA A O 1
ATOM 1867 N N . ARG A 1 241 ? -1.329 -38.625 5.613 1 97.12 241 ARG A N 1
ATOM 1868 C CA . ARG A 1 241 ? -1.911 -37.375 6.082 1 97.12 241 ARG A CA 1
ATOM 1869 C C . ARG A 1 241 ? -1.727 -36.281 5.051 1 97.12 241 ARG A C 1
ATOM 1871 O O . ARG A 1 241 ? -2.656 -35.5 4.777 1 97.12 241 ARG A O 1
ATOM 1878 N N . VAL A 1 242 ? -0.613 -36.156 4.48 1 97.56 242 VAL A N 1
ATOM 1879 C CA . VAL A 1 242 ? -0.288 -35.125 3.518 1 97.56 242 VAL A CA 1
ATOM 1880 C C . VAL A 1 242 ? -1.166 -35.281 2.277 1 97.56 242 VAL A C 1
ATOM 1882 O O . VAL A 1 242 ? -1.707 -34.281 1.771 1 97.56 242 VAL A O 1
ATOM 1885 N N . LEU A 1 243 ? -1.289 -36.5 1.8 1 97.69 243 LEU A N 1
ATOM 1886 C CA . LEU A 1 243 ? -2.082 -36.75 0.598 1 97.69 243 LEU A CA 1
ATOM 1887 C C . LEU A 1 243 ? -3.555 -36.438 0.851 1 97.69 243 LEU A C 1
ATOM 1889 O O . LEU A 1 243 ? -4.258 -35.969 -0.041 1 97.69 243 LEU A O 1
ATOM 1893 N N . GLU A 1 244 ? -4 -36.75 2.039 1 97.12 244 GLU A N 1
ATOM 1894 C CA . GLU A 1 244 ? -5.371 -36.438 2.406 1 97.12 244 GLU A CA 1
ATOM 1895 C C . GLU A 1 244 ? -5.586 -34.906 2.408 1 97.12 244 GLU A C 1
ATOM 1897 O O . GLU A 1 244 ? -6.59 -34.406 1.885 1 97.12 244 GLU A O 1
ATOM 1902 N N . GLN A 1 245 ? -4.695 -34.188 2.984 1 96.44 245 GLN A N 1
ATOM 1903 C CA . GLN A 1 245 ? -4.766 -32.719 3.01 1 96.44 245 GLN A CA 1
ATOM 1904 C C . GLN A 1 245 ? -4.703 -32.125 1.599 1 96.44 245 GLN A C 1
ATOM 1906 O O . GLN A 1 245 ? -5.473 -31.234 1.257 1 96.44 245 GLN A O 1
ATOM 1911 N N . ALA A 1 246 ? -3.797 -32.688 0.852 1 97.12 246 ALA A N 1
ATOM 1912 C CA . ALA A 1 246 ? -3.643 -32.219 -0.524 1 97.12 246 ALA A CA 1
ATOM 1913 C C . ALA A 1 246 ? -4.941 -32.406 -1.308 1 97.12 246 ALA A C 1
ATOM 1915 O O . ALA A 1 246 ? -5.395 -31.453 -1.971 1 97.12 246 ALA A O 1
ATOM 1916 N N . ARG A 1 247 ? -5.5 -33.562 -1.219 1 96.5 247 ARG A N 1
ATOM 1917 C CA . ARG A 1 247 ? -6.758 -33.844 -1.91 1 96.5 247 ARG A CA 1
ATOM 1918 C C . ARG A 1 247 ? -7.844 -32.875 -1.468 1 96.5 247 ARG A C 1
ATOM 1920 O O . ARG A 1 247 ? -8.547 -32.281 -2.303 1 96.5 247 ARG A O 1
ATOM 1927 N N . ARG A 1 248 ? -7.941 -32.688 -0.208 1 95.94 248 ARG A N 1
ATOM 1928 C CA . ARG A 1 248 ? -8.984 -31.828 0.362 1 95.94 248 ARG A CA 1
ATOM 1929 C C . ARG A 1 248 ? -8.82 -30.391 -0.1 1 95.94 248 ARG A C 1
ATOM 1931 O O . ARG A 1 248 ? -9.773 -29.781 -0.583 1 95.94 248 ARG A O 1
ATOM 1938 N N . TRP A 1 249 ? -7.664 -29.859 0.008 1 95.44 249 TRP A N 1
ATOM 1939 C CA . TRP A 1 249 ? -7.48 -28.438 -0.192 1 95.44 249 TRP A CA 1
ATOM 1940 C C . TRP A 1 249 ? -7.3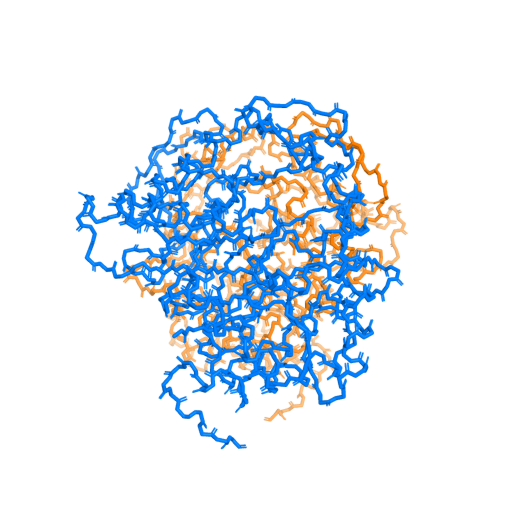44 -28.109 -1.675 1 95.44 249 TRP A C 1
ATOM 1942 O O . TRP A 1 249 ? -7.684 -27 -2.105 1 95.44 249 TRP A O 1
ATOM 1952 N N . GLU A 1 250 ? -6.859 -29.047 -2.482 1 94.62 250 GLU A N 1
ATOM 1953 C CA . GLU A 1 250 ? -6.93 -28.844 -3.928 1 94.62 250 GLU A CA 1
ATOM 1954 C C . GLU A 1 250 ? -8.375 -28.797 -4.41 1 94.62 250 GLU A C 1
ATOM 1956 O O . GLU A 1 250 ? -8.711 -28.016 -5.293 1 94.62 250 GLU A O 1
ATOM 1961 N N . HIS A 1 251 ? -9.164 -29.656 -3.842 1 93.88 251 HIS A N 1
ATOM 1962 C CA . HIS A 1 251 ? -10.578 -29.609 -4.188 1 93.88 251 HIS A CA 1
ATOM 1963 C C . HIS A 1 251 ? -11.203 -28.281 -3.752 1 93.88 251 HIS A C 1
ATOM 1965 O O . HIS A 1 251 ? -12.047 -27.734 -4.457 1 93.88 251 HIS A O 1
ATOM 1971 N N . ASN A 1 252 ? -10.82 -27.828 -2.586 1 93.75 252 ASN A N 1
ATOM 1972 C CA . ASN A 1 252 ? -11.266 -26.516 -2.143 1 93.75 252 ASN A CA 1
ATOM 1973 C C . ASN A 1 252 ? -10.875 -25.422 -3.139 1 93.75 252 ASN A C 1
ATOM 1975 O O . ASN A 1 252 ? -11.68 -24.547 -3.453 1 93.75 252 ASN A O 1
ATOM 1979 N N . TYR A 1 253 ? -9.656 -25.5 -3.574 1 92.5 253 TYR A N 1
ATOM 1980 C CA . TYR A 1 253 ? -9.156 -24.562 -4.57 1 92.5 253 TYR A CA 1
ATOM 1981 C C . TYR A 1 253 ? -10.016 -24.594 -5.828 1 92.5 253 TYR A C 1
ATOM 1983 O O . TYR A 1 253 ? -10.43 -23.547 -6.332 1 92.5 253 TYR A O 1
ATOM 1991 N N . ILE A 1 254 ? -10.289 -25.734 -6.273 1 90.38 254 ILE A N 1
ATOM 1992 C CA . ILE A 1 254 ? -11.047 -25.922 -7.508 1 90.38 254 ILE A CA 1
ATOM 1993 C C . ILE A 1 254 ? -12.477 -25.438 -7.32 1 90.38 254 ILE A C 1
ATOM 1995 O O . ILE A 1 254 ? -13.047 -24.812 -8.219 1 90.38 254 ILE A O 1
ATOM 1999 N N . GLU A 1 255 ? -13.008 -25.703 -6.219 1 90.75 255 GLU A N 1
ATOM 2000 C CA . GLU A 1 255 ? -14.359 -25.266 -5.918 1 90.75 255 GLU A CA 1
ATOM 2001 C C . GLU A 1 255 ? -14.461 -23.734 -5.945 1 90.75 255 GLU A C 1
ATOM 2003 O O . GLU A 1 255 ? -15.367 -23.188 -6.574 1 90.75 255 GLU A O 1
ATOM 2008 N N . LYS A 1 256 ? -13.586 -23.109 -5.297 1 92.06 256 LYS A N 1
ATOM 2009 C CA . LYS A 1 256 ? -13.602 -21.656 -5.254 1 92.06 256 LYS A CA 1
ATOM 2010 C C . LYS A 1 256 ? -13.281 -21.062 -6.621 1 92.06 256 LYS A C 1
ATOM 2012 O O . LYS A 1 256 ? -13.852 -20.031 -7.008 1 92.06 256 LYS A O 1
ATOM 2017 N N . MET A 1 257 ? -12.383 -21.656 -7.297 1 89.81 257 MET A N 1
ATOM 2018 C CA . MET A 1 257 ? -12.078 -21.234 -8.656 1 89.81 257 MET A CA 1
ATOM 2019 C C . MET A 1 257 ? -13.312 -21.344 -9.555 1 89.81 257 MET A C 1
ATOM 2021 O O . MET A 1 257 ? -13.586 -20.453 -10.359 1 89.81 257 MET A O 1
ATOM 2025 N N . THR A 1 258 ? -13.984 -22.438 -9.406 1 87.5 258 THR A N 1
ATOM 2026 C CA . THR A 1 258 ? -15.195 -22.672 -10.188 1 87.5 258 THR A CA 1
ATOM 2027 C C . THR A 1 258 ? -16.188 -21.531 -9.984 1 87.5 258 THR A C 1
ATOM 2029 O O . THR A 1 258 ? -16.766 -21.031 -10.953 1 87.5 258 THR A O 1
ATOM 2032 N N . GLY A 1 259 ? -16.359 -21.156 -8.773 1 86.25 259 GLY A N 1
ATOM 2033 C CA . GLY A 1 259 ? -17.234 -20.031 -8.492 1 86.25 259 GLY A CA 1
ATOM 2034 C C . GLY A 1 259 ? -16.766 -18.734 -9.133 1 86.25 259 GLY A C 1
ATOM 2035 O O . GLY A 1 259 ? -17.578 -17.984 -9.672 1 86.25 259 GLY A O 1
ATOM 2036 N N . ALA A 1 260 ? -15.547 -18.562 -9.125 1 86.19 260 ALA A N 1
ATOM 2037 C CA . ALA A 1 260 ? -14.953 -17.312 -9.625 1 86.19 260 ALA A CA 1
ATOM 2038 C C . ALA A 1 260 ? -15.047 -17.234 -11.148 1 86.19 260 ALA A C 1
ATOM 2040 O O . ALA A 1 260 ? -15.195 -16.156 -11.711 1 86.19 260 ALA A O 1
ATOM 2041 N N . VAL A 1 261 ? -14.945 -18.375 -11.812 1 84.56 261 VAL A N 1
ATOM 2042 C CA . VAL A 1 261 ? -14.883 -18.359 -13.273 1 84.56 261 VAL A CA 1
ATOM 2043 C C . VAL A 1 261 ? -16.266 -18.641 -13.852 1 84.56 261 VAL A C 1
ATOM 2045 O O . VAL A 1 261 ? -16.438 -18.719 -15.07 1 84.56 261 VAL A O 1
ATOM 2048 N N . ALA A 1 262 ? -17.219 -18.797 -13.047 1 81.25 262 ALA A N 1
ATOM 2049 C CA . ALA A 1 262 ? -18.562 -19.188 -13.469 1 81.25 262 ALA A CA 1
ATOM 2050 C C . ALA A 1 262 ? -19.109 -18.219 -14.516 1 81.25 262 ALA A C 1
ATOM 2052 O O . ALA A 1 262 ? -19.828 -18.641 -15.43 1 81.25 262 ALA A O 1
ATOM 2053 N N . SER A 1 263 ? -18.672 -17.016 -14.352 1 79.44 263 SER A N 1
ATOM 2054 C CA . SER A 1 263 ? -19.203 -15.984 -15.242 1 79.44 263 SER A CA 1
ATOM 2055 C C . SER A 1 263 ? -18.734 -16.203 -16.688 1 79.44 263 SER A C 1
ATOM 2057 O O . SER A 1 263 ? -19.344 -15.695 -17.625 1 79.44 263 SER A O 1
ATOM 2059 N N . TRP A 1 264 ? -17.625 -16.859 -16.859 1 82.25 264 TRP A N 1
ATOM 2060 C CA . TRP A 1 264 ? -17.156 -17.156 -18.203 1 82.25 264 TRP A CA 1
ATOM 2061 C C . TRP A 1 264 ? -18.156 -18.016 -18.969 1 82.25 264 TRP A C 1
ATOM 2063 O O . TRP A 1 264 ? -18.172 -18.031 -20.203 1 82.25 264 TRP A O 1
ATOM 2073 N N . GLY A 1 265 ? -18.969 -18.75 -18.219 1 73.44 265 GLY A N 1
ATOM 2074 C CA . GLY A 1 265 ? -20.016 -19.531 -18.859 1 73.44 265 GLY A CA 1
ATOM 2075 C C . GLY A 1 265 ? -20.969 -18.672 -19.688 1 73.44 265 GLY A C 1
ATOM 2076 O O . GLY A 1 265 ? -21.578 -19.172 -20.641 1 73.44 265 GLY A O 1
ATOM 2077 N N . GLN A 1 266 ? -21.016 -17.422 -19.297 1 76.06 266 GLN A N 1
ATOM 2078 C CA . GLN A 1 266 ? -21.953 -16.531 -19.969 1 76.06 266 GLN A CA 1
ATOM 2079 C C . GLN A 1 266 ? -21.219 -15.391 -20.672 1 76.06 266 GLN A C 1
ATOM 2081 O O . GLN A 1 266 ? -21.859 -14.445 -21.156 1 76.06 266 GLN A O 1
ATOM 2086 N N . THR A 1 267 ? -19.922 -15.5 -20.641 1 80.38 267 THR A N 1
ATOM 2087 C CA . THR A 1 267 ? -19.109 -14.422 -21.188 1 80.38 267 THR A CA 1
ATOM 2088 C C . THR A 1 267 ? -18.266 -14.93 -22.375 1 80.38 267 THR A C 1
ATOM 2090 O O . THR A 1 267 ? -17.781 -16.062 -22.344 1 80.38 267 THR A O 1
ATOM 2093 N N . ARG A 1 268 ? -18.234 -14.172 -23.484 1 76.88 268 ARG A N 1
ATOM 2094 C CA . ARG A 1 268 ? -17.344 -14.422 -24.609 1 76.88 268 ARG A CA 1
ATOM 2095 C C . ARG A 1 268 ? -16.469 -13.211 -24.906 1 76.88 268 ARG A C 1
ATOM 2097 O O . ARG A 1 268 ? -16.922 -12.07 -24.75 1 76.88 268 ARG A O 1
ATOM 2104 N N . SER A 1 269 ? -15.148 -13.562 -25.125 1 76.94 269 SER A N 1
ATOM 2105 C CA . SER A 1 269 ? -14.242 -12.461 -25.453 1 76.94 269 SER A CA 1
ATOM 2106 C C . SER A 1 269 ? -13.188 -12.898 -26.469 1 76.94 269 SER A C 1
ATOM 2108 O O . SER A 1 269 ? -12.586 -13.969 -26.312 1 76.94 269 SER A O 1
ATOM 2110 N N . ALA A 1 270 ? -13.039 -12.047 -27.5 1 73.56 270 ALA A N 1
ATOM 2111 C CA . ALA A 1 270 ? -12.023 -12.328 -28.516 1 73.56 270 ALA A CA 1
ATOM 2112 C C . ALA A 1 270 ? -10.625 -12.234 -27.922 1 73.56 270 ALA A C 1
ATOM 2114 O O . ALA A 1 270 ? -9.68 -12.836 -28.453 1 73.56 270 ALA A O 1
ATOM 2115 N N . ASP A 1 271 ? -10.555 -11.547 -26.828 1 74.5 271 ASP A N 1
ATOM 2116 C CA . ASP A 1 271 ? -9.25 -11.32 -26.203 1 74.5 271 ASP A CA 1
ATOM 2117 C C . ASP A 1 271 ? -8.883 -12.469 -25.266 1 74.5 271 ASP A C 1
ATOM 2119 O O . ASP A 1 271 ? -7.734 -12.586 -24.844 1 74.5 271 ASP A O 1
ATOM 2123 N N . TYR A 1 272 ? -9.812 -13.328 -25.047 1 77.56 272 TYR A N 1
ATOM 2124 C CA . TYR A 1 272 ? -9.586 -14.484 -24.188 1 77.56 272 TYR A CA 1
ATOM 2125 C C . TYR A 1 272 ? -10.109 -15.758 -24.828 1 77.56 272 TYR A C 1
ATOM 2127 O O . TYR A 1 272 ? -10.992 -16.422 -24.297 1 77.56 272 TYR A O 1
ATOM 2135 N N . PRO A 1 273 ? -9.492 -16.125 -25.922 1 71.56 273 PRO A N 1
ATOM 2136 C CA . PRO A 1 273 ? -10 -17.312 -26.625 1 71.56 273 PRO A CA 1
ATOM 2137 C C . PRO A 1 273 ? -9.875 -18.578 -25.781 1 71.56 273 PRO A C 1
ATOM 2139 O O . PRO A 1 273 ? -8.828 -18.828 -25.188 1 71.56 273 PRO A O 1
ATOM 2142 N N . GLY A 1 274 ? -10.914 -19.25 -25.672 1 72.56 274 GLY A N 1
ATOM 2143 C CA . GLY A 1 274 ? -10.883 -20.547 -25.016 1 72.56 274 GLY A CA 1
ATOM 2144 C C . GLY A 1 274 ? -11.258 -20.484 -23.547 1 72.56 274 GLY A C 1
ATOM 2145 O O . GLY A 1 274 ? -11.469 -21.516 -22.906 1 72.56 274 GLY A O 1
ATOM 2146 N N . TYR A 1 275 ? -11.406 -19.312 -23.016 1 76.38 275 TYR A N 1
ATOM 2147 C CA . TYR A 1 275 ? -11.688 -19.172 -21.594 1 76.38 275 TYR A CA 1
ATOM 2148 C C . TYR A 1 275 ? -13.117 -19.594 -21.266 1 76.38 275 TYR A C 1
ATOM 2150 O O . TYR A 1 275 ? -13.445 -19.875 -20.109 1 76.38 275 TYR A O 1
ATOM 2158 N N . GLU A 1 276 ? -13.891 -19.688 -22.25 1 75 276 GLU A N 1
ATOM 2159 C CA . GLU A 1 276 ? -15.25 -20.188 -22.062 1 75 276 GLU A CA 1
ATOM 2160 C C . GLU A 1 276 ? -15.234 -21.656 -21.625 1 75 276 GLU A C 1
ATOM 2162 O O . GLU A 1 276 ? -16.219 -22.156 -21.062 1 75 276 GLU A O 1
ATOM 2167 N N . GLN A 1 277 ? -14.094 -22.297 -21.922 1 73.94 277 GLN A N 1
ATOM 2168 C CA . GLN A 1 277 ? -13.992 -23.719 -21.594 1 73.94 277 GLN A CA 1
ATOM 2169 C C . GLN A 1 277 ? -13.414 -23.922 -20.188 1 73.94 277 GLN A C 1
ATOM 2171 O O . GLN A 1 277 ? -13.32 -25.047 -19.703 1 73.94 277 GLN A O 1
ATOM 2176 N N . LEU A 1 278 ? -13.094 -22.844 -19.594 1 76.31 278 LEU A N 1
ATOM 2177 C CA . LEU A 1 278 ? -12.445 -22.938 -18.281 1 76.31 278 LEU A CA 1
ATOM 2178 C C . LEU A 1 278 ? -13.352 -23.641 -17.266 1 76.31 278 LEU A C 1
ATOM 2180 O O . LEU A 1 278 ? -12.883 -24.453 -16.469 1 76.31 278 LEU A O 1
ATOM 2184 N N . VAL A 1 279 ? -14.609 -23.344 -17.391 1 75.5 279 VAL A N 1
ATOM 2185 C CA . VAL A 1 279 ? -15.57 -23.938 -16.453 1 75.5 279 VAL A CA 1
ATOM 2186 C C . VAL A 1 279 ? -15.555 -25.453 -16.594 1 75.5 279 VAL A C 1
ATOM 2188 O O . VAL A 1 279 ? -15.469 -26.172 -15.594 1 75.5 279 VAL A O 1
ATOM 2191 N N . ALA A 1 280 ? -15.555 -25.859 -17.797 1 77.44 280 ALA A N 1
ATOM 2192 C CA . ALA A 1 280 ? -15.555 -27.297 -18.062 1 77.44 280 ALA A CA 1
ATOM 2193 C C . ALA A 1 280 ? -14.234 -27.922 -17.641 1 77.44 280 ALA A C 1
ATOM 2195 O O . ALA A 1 280 ? -14.219 -29.031 -17.094 1 77.44 280 ALA A O 1
ATOM 2196 N N . LYS A 1 281 ? -13.211 -27.25 -17.875 1 77.31 281 LYS A N 1
ATOM 2197 C CA . LYS A 1 281 ? -11.883 -27.766 -17.516 1 77.31 281 LYS A CA 1
ATOM 2198 C C . LYS A 1 281 ? -11.734 -27.891 -16 1 77.31 281 LYS A C 1
ATOM 2200 O O . LYS A 1 281 ? -11.227 -28.906 -15.508 1 77.31 281 LYS A O 1
ATOM 2205 N N . VAL A 1 282 ? -12.188 -26.922 -15.352 1 79.31 282 VAL A N 1
ATOM 2206 C CA . VAL A 1 282 ? -12.094 -26.906 -13.891 1 79.31 282 VAL A CA 1
ATOM 2207 C C . VAL A 1 282 ? -12.977 -28.016 -13.312 1 79.31 282 VAL A C 1
ATOM 2209 O O . VAL A 1 282 ? -12.602 -28.672 -12.336 1 79.31 282 VAL A O 1
ATOM 2212 N N . ALA A 1 283 ? -14.117 -28.219 -13.906 1 78 283 ALA A N 1
ATOM 2213 C CA . ALA A 1 283 ? -15.062 -29.219 -13.445 1 78 283 ALA A CA 1
ATOM 2214 C C . ALA A 1 283 ? -14.477 -30.625 -13.586 1 78 283 ALA A C 1
ATOM 2216 O O . ALA A 1 283 ? -14.891 -31.547 -12.883 1 78 283 ALA A O 1
ATOM 2217 N N . LYS A 1 284 ? -13.539 -30.812 -14.438 1 82.69 284 LYS A N 1
ATOM 2218 C CA . LYS A 1 284 ? -12.969 -32.125 -14.711 1 82.69 284 LYS A CA 1
ATOM 2219 C C . LYS A 1 284 ? -11.703 -32.375 -13.891 1 82.69 284 LYS A C 1
ATOM 2221 O O . LYS A 1 284 ? -10.969 -33.312 -14.125 1 82.69 284 LYS A O 1
ATOM 2226 N N . TYR A 1 285 ? -11.602 -31.562 -12.961 1 88.06 285 TYR A N 1
ATOM 2227 C CA . TYR A 1 285 ? -10.391 -31.688 -12.156 1 88.06 285 TYR A CA 1
ATOM 2228 C C . TYR A 1 285 ? -10.305 -33.031 -11.477 1 88.06 285 TYR A C 1
ATOM 2230 O O . TYR A 1 285 ? -11.305 -33.531 -10.945 1 88.06 285 TYR A O 1
ATOM 2238 N N . ASP A 1 286 ? -9.188 -33.656 -11.617 1 91.88 286 ASP A N 1
ATOM 2239 C CA . ASP A 1 286 ? -8.859 -34.938 -10.984 1 91.88 286 ASP A CA 1
ATOM 2240 C C . ASP A 1 286 ? -7.547 -34.844 -10.211 1 91.88 286 ASP A C 1
ATOM 2242 O O . ASP A 1 286 ? -6.473 -34.781 -10.805 1 91.88 286 ASP A O 1
ATOM 2246 N N . PHE A 1 287 ? -7.691 -34.938 -8.922 1 94.44 287 PHE A N 1
ATOM 2247 C CA . PHE A 1 287 ? -6.523 -34.781 -8.062 1 94.44 287 PHE A CA 1
ATOM 2248 C C . PHE A 1 287 ? -5.473 -35.844 -8.367 1 94.44 287 PHE A C 1
ATOM 2250 O O . PHE A 1 287 ? -4.281 -35.531 -8.477 1 94.44 287 PHE A O 1
ATOM 2257 N N . GLY A 1 288 ? -5.887 -37.062 -8.43 1 95.12 288 GLY A N 1
ATOM 2258 C CA . GLY A 1 288 ? -4.965 -38.156 -8.727 1 95.12 288 GLY A CA 1
ATOM 2259 C C . GLY A 1 288 ? -4.191 -37.938 -10.008 1 95.12 288 GLY A C 1
ATOM 2260 O O . GLY A 1 288 ? -2.979 -38.156 -10.055 1 95.12 288 GLY A O 1
ATOM 2261 N N . LYS A 1 289 ? -4.902 -37.594 -11.039 1 94.12 289 LYS A N 1
ATOM 2262 C CA . LYS A 1 289 ? -4.258 -37.312 -12.32 1 94.12 289 LYS A CA 1
ATOM 2263 C C . LYS A 1 289 ? -3.297 -36.125 -12.219 1 94.12 289 LYS A C 1
ATOM 2265 O O . LYS A 1 289 ? -2.195 -36.188 -12.766 1 94.12 289 LYS A O 1
ATOM 2270 N N . SER A 1 290 ? -3.748 -35.094 -11.547 1 93.94 290 SER A N 1
ATOM 2271 C CA . SER A 1 290 ? -2.91 -33.906 -11.375 1 93.94 290 SER A CA 1
ATOM 2272 C C . SER A 1 290 ? -1.625 -34.25 -10.625 1 93.94 290 SER A C 1
ATOM 2274 O O . SER A 1 290 ? -0.555 -33.719 -10.961 1 93.94 290 SER A O 1
ATOM 2276 N N . LEU A 1 291 ? -1.732 -35.031 -9.586 1 96.12 291 LEU A N 1
ATOM 2277 C CA . LEU A 1 291 ? -0.563 -35.469 -8.828 1 96.12 291 LEU A CA 1
ATOM 2278 C C . LEU A 1 291 ? 0.372 -36.281 -9.703 1 96.12 291 LEU A C 1
ATOM 2280 O O . LEU A 1 291 ? 1.585 -36.062 -9.703 1 96.12 291 LEU A O 1
ATOM 2284 N N . ALA A 1 292 ? -0.21 -37.156 -10.492 1 95.12 292 ALA A N 1
ATOM 2285 C CA . ALA A 1 292 ? 0.564 -38.031 -11.367 1 95.12 292 ALA A CA 1
ATOM 2286 C C . ALA A 1 292 ? 1.273 -37.25 -12.453 1 95.12 292 ALA A C 1
ATOM 2288 O O . ALA A 1 292 ? 2.383 -37.594 -12.867 1 95.12 292 ALA A O 1
ATOM 2289 N N . ASP A 1 293 ? 0.654 -36.188 -12.891 1 93.81 293 ASP A N 1
ATOM 2290 C CA . ASP A 1 293 ? 1.181 -35.375 -13.977 1 93.81 293 ASP A CA 1
ATOM 2291 C C . ASP A 1 293 ? 2.098 -34.281 -13.43 1 93.81 293 ASP A C 1
ATOM 2293 O O . ASP A 1 293 ? 2.551 -33.406 -14.18 1 93.81 293 ASP A O 1
ATOM 2297 N N . ASN A 1 294 ? 2.352 -34.25 -12.133 1 95.25 294 ASN A N 1
ATOM 2298 C CA . ASN A 1 294 ? 3.201 -33.281 -11.469 1 95.25 294 ASN A CA 1
ATOM 2299 C C . ASN A 1 294 ? 2.672 -31.859 -11.656 1 95.25 294 ASN A C 1
ATOM 2301 O O . ASN A 1 294 ? 3.449 -30.922 -11.836 1 95.25 294 ASN A O 1
ATOM 2305 N N . LYS A 1 295 ? 1.372 -31.75 -11.641 1 93.81 295 LYS A N 1
ATOM 2306 C CA . LYS A 1 295 ? 0.743 -30.438 -11.68 1 93.81 295 LYS A CA 1
ATOM 2307 C C . LYS A 1 295 ? 0.523 -29.891 -10.273 1 93.81 295 LYS A C 1
ATOM 2309 O O . LYS A 1 295 ? 0.322 -28.688 -10.094 1 93.81 295 LYS A O 1
ATOM 2314 N N . VAL A 1 296 ? 0.473 -30.766 -9.352 1 95.38 296 VAL A N 1
ATOM 2315 C CA . VAL A 1 296 ? 0.479 -30.484 -7.922 1 95.38 296 VAL A CA 1
ATOM 2316 C C . VAL A 1 296 ? 1.538 -31.328 -7.23 1 95.38 296 VAL A C 1
ATOM 2318 O O . VAL A 1 296 ? 1.728 -32.5 -7.578 1 95.38 296 VAL A O 1
ATOM 2321 N N . PHE A 1 297 ? 2.312 -30.719 -6.316 1 97.62 297 PHE A N 1
ATOM 2322 C CA . PHE A 1 297 ? 3.26 -31.484 -5.516 1 97.62 297 PHE A CA 1
ATOM 2323 C C . PHE A 1 297 ? 2.625 -31.922 -4.199 1 97.62 297 PHE A C 1
ATOM 2325 O O . PHE A 1 297 ? 1.958 -31.125 -3.531 1 97.62 297 PHE A O 1
ATOM 2332 N N . ALA A 1 298 ? 2.773 -33.188 -3.836 1 98.19 298 ALA A N 1
ATOM 2333 C CA . ALA A 1 298 ? 2.27 -33.688 -2.553 1 98.19 298 ALA A CA 1
ATOM 2334 C C . ALA A 1 298 ? 3.002 -34.938 -2.121 1 98.19 298 ALA A C 1
ATOM 2336 O O . ALA A 1 298 ? 3.301 -35.812 -2.947 1 98.19 298 ALA A O 1
ATOM 2337 N N . GLY A 1 299 ? 3.373 -35.062 -0.921 1 98.25 299 GLY A N 1
ATOM 2338 C CA . GLY A 1 299 ? 3.975 -36.281 -0.381 1 98.25 299 GLY A CA 1
ATOM 2339 C C . GLY A 1 299 ? 5.098 -36 0.601 1 98.25 299 GLY A C 1
ATOM 2340 O O . GLY A 1 299 ? 5.125 -34.938 1.235 1 98.25 299 GLY A O 1
ATOM 2341 N N . THR A 1 300 ? 5.945 -36.969 0.799 1 98.31 300 THR A N 1
ATOM 2342 C CA . THR A 1 300 ? 7.133 -36.844 1.638 1 98.31 300 THR A CA 1
ATOM 2343 C C . THR A 1 300 ? 8.211 -36.031 0.938 1 98.31 300 THR A C 1
ATOM 2345 O O . THR A 1 300 ? 8.117 -35.781 -0.262 1 98.31 300 THR A O 1
ATOM 2348 N N . PRO A 1 301 ? 9.242 -35.625 1.705 1 98.12 301 PRO A N 1
ATOM 2349 C CA . PRO A 1 301 ? 10.32 -34.875 1.074 1 98.12 301 PRO A CA 1
ATOM 2350 C C . PRO A 1 301 ? 10.945 -35.625 -0.107 1 98.12 301 PRO A C 1
ATOM 2352 O O . PRO A 1 301 ? 11.266 -35 -1.128 1 98.12 301 PRO A O 1
ATOM 2355 N N . ASP A 1 302 ? 11.07 -36.906 0.018 1 97.81 302 ASP A N 1
ATOM 2356 C CA . ASP A 1 302 ? 11.633 -37.688 -1.079 1 97.81 302 ASP A CA 1
ATOM 2357 C C . ASP A 1 302 ? 10.727 -37.625 -2.311 1 97.81 302 ASP A C 1
ATOM 2359 O O . ASP A 1 302 ? 11.203 -37.438 -3.43 1 97.81 302 ASP A O 1
ATOM 2363 N N . GLU A 1 303 ? 9.484 -37.812 -2.119 1 98.12 303 GLU A N 1
ATOM 2364 C CA . GLU A 1 303 ? 8.523 -37.812 -3.223 1 98.12 303 GLU A CA 1
ATOM 2365 C C . GLU A 1 303 ? 8.453 -36.438 -3.891 1 98.12 303 GLU A C 1
ATOM 2367 O O . GLU A 1 303 ? 8.445 -36.344 -5.121 1 98.12 303 GLU A O 1
ATOM 2372 N N . VAL A 1 304 ? 8.344 -35.375 -3.086 1 98.44 304 VAL A N 1
ATOM 2373 C CA . VAL A 1 304 ? 8.305 -34.031 -3.637 1 98.44 304 VAL A CA 1
ATOM 2374 C C . VAL A 1 304 ? 9.617 -33.719 -4.348 1 98.44 304 VAL A C 1
ATOM 2376 O O . VAL A 1 304 ? 9.625 -33.094 -5.395 1 98.44 304 VAL A O 1
ATOM 2379 N N . GLY A 1 305 ? 10.734 -34.188 -3.768 1 97.75 305 GLY A N 1
ATOM 2380 C CA . GLY A 1 305 ? 12.008 -34.031 -4.445 1 97.75 305 GLY A CA 1
ATOM 2381 C C . GLY A 1 305 ? 12.023 -34.656 -5.836 1 97.75 305 GLY A C 1
ATOM 2382 O O . GLY A 1 305 ? 12.57 -34.062 -6.77 1 97.75 305 GLY A O 1
ATOM 2383 N N . GLU A 1 306 ? 11.453 -35.812 -5.957 1 97.81 306 GLU A N 1
ATOM 2384 C CA . GLU A 1 306 ? 11.367 -36.469 -7.254 1 97.81 306 GLU A CA 1
ATOM 2385 C C . GLU A 1 306 ? 10.492 -35.688 -8.219 1 97.81 306 GLU A C 1
ATOM 2387 O O . GLU A 1 306 ? 10.797 -35.594 -9.414 1 97.81 306 GLU A O 1
ATOM 2392 N N . GLN A 1 307 ? 9.398 -35.156 -7.711 1 97.81 307 GLN A N 1
ATOM 2393 C CA . GLN A 1 307 ? 8.539 -34.312 -8.539 1 97.81 307 GLN A CA 1
ATOM 2394 C C . GLN A 1 307 ? 9.281 -33.094 -9.047 1 97.81 307 GLN A C 1
ATOM 2396 O O . GLN A 1 307 ? 9.188 -32.75 -10.219 1 97.81 307 GLN A O 1
ATOM 2401 N N . VAL A 1 308 ? 10.008 -32.438 -8.148 1 97.31 308 VAL A N 1
ATOM 2402 C CA . VAL A 1 308 ? 10.789 -31.266 -8.516 1 97.31 308 VAL A CA 1
ATOM 2403 C C . VAL A 1 308 ? 11.828 -31.641 -9.562 1 97.31 308 VAL A C 1
ATOM 2405 O O . VAL A 1 308 ? 12.047 -30.891 -10.523 1 97.31 308 VAL A O 1
ATOM 2408 N N . ALA A 1 309 ? 12.469 -32.781 -9.414 1 96.81 309 ALA A N 1
ATOM 2409 C CA . ALA A 1 309 ? 13.453 -33.25 -10.383 1 96.81 309 ALA A CA 1
ATOM 2410 C C . ALA A 1 309 ? 12.828 -33.406 -11.766 1 96.81 309 ALA A C 1
ATOM 2412 O O . ALA A 1 309 ? 13.438 -33.062 -12.773 1 96.81 309 ALA A O 1
ATOM 2413 N N . THR A 1 310 ? 11.672 -33.969 -11.781 1 96.75 310 THR A N 1
ATOM 2414 C CA . THR A 1 310 ? 10.953 -34.156 -13.031 1 96.75 310 THR A CA 1
ATOM 2415 C C . THR A 1 310 ? 10.672 -32.812 -13.695 1 96.75 310 THR A C 1
ATOM 2417 O O . THR A 1 310 ? 10.859 -32.656 -14.906 1 96.75 310 THR A O 1
ATOM 2420 N N . VAL A 1 311 ? 10.234 -31.875 -12.961 1 95.44 311 VAL A N 1
ATOM 2421 C CA . VAL A 1 311 ? 9.922 -30.547 -13.469 1 95.44 311 VAL A CA 1
ATOM 2422 C C . VAL A 1 311 ? 11.188 -29.875 -14.008 1 95.44 311 VAL A C 1
ATOM 2424 O O . VAL A 1 311 ? 11.164 -29.219 -15.039 1 95.44 311 VAL A O 1
ATOM 2427 N N . ALA A 1 312 ? 12.266 -30.047 -13.312 1 94.69 312 ALA A N 1
ATOM 2428 C CA . ALA A 1 312 ? 13.547 -29.531 -13.766 1 94.69 312 ALA A CA 1
ATOM 2429 C C . ALA A 1 312 ? 13.938 -30.125 -15.117 1 94.69 312 ALA A C 1
ATOM 2431 O O . ALA A 1 312 ? 14.5 -29.438 -15.969 1 94.69 312 ALA A O 1
ATOM 2432 N N . GLU A 1 313 ? 13.672 -31.391 -15.25 1 95.25 313 GLU A N 1
ATOM 2433 C CA . GLU A 1 313 ? 13.953 -32.062 -16.516 1 95.25 313 GLU A CA 1
ATOM 2434 C C . GLU A 1 313 ? 13.094 -31.5 -17.641 1 95.25 313 GLU A C 1
ATOM 2436 O O . GLU A 1 313 ? 13.547 -31.359 -18.781 1 95.25 313 GLU A O 1
ATOM 2441 N N . TRP A 1 314 ? 11.852 -31.219 -17.281 1 95.5 314 TRP A N 1
ATOM 2442 C CA . TRP A 1 314 ? 10.898 -30.734 -18.281 1 95.5 314 TRP A CA 1
ATOM 2443 C C . TRP A 1 314 ? 11.234 -29.328 -18.734 1 95.5 314 TRP A C 1
ATOM 2445 O O . TRP A 1 314 ? 11.195 -29.016 -19.922 1 95.5 314 TRP A O 1
ATOM 2455 N N . PHE A 1 315 ? 11.516 -28.422 -17.828 1 94.81 315 PHE A N 1
ATOM 2456 C CA . PHE A 1 315 ? 11.461 -26.984 -18.125 1 94.81 315 PHE A CA 1
ATOM 2457 C C . PHE A 1 315 ? 12.836 -26.359 -17.969 1 94.81 315 PHE A C 1
ATOM 2459 O O . PHE A 1 315 ? 13.023 -25.172 -18.281 1 94.81 315 PHE A O 1
ATOM 2466 N N . GLY A 1 316 ? 13.844 -27.109 -17.531 1 90.06 316 GLY A N 1
ATOM 2467 C CA . GLY A 1 316 ? 15.195 -26.609 -17.328 1 90.06 316 GLY A CA 1
ATOM 2468 C C . GLY A 1 316 ? 15.508 -26.328 -15.867 1 90.06 316 GLY A C 1
ATOM 2469 O O . GLY A 1 316 ? 14.602 -26.203 -15.039 1 90.06 316 GLY A O 1
ATOM 2470 N N . ASP A 1 317 ? 16.781 -26.219 -15.562 1 84.56 317 ASP A N 1
ATOM 2471 C CA . ASP A 1 317 ? 17.219 -26 -14.188 1 84.56 317 ASP A CA 1
ATOM 2472 C C . ASP A 1 317 ? 17.359 -24.516 -13.883 1 84.56 317 ASP A C 1
ATOM 2474 O O . ASP A 1 317 ? 17.719 -24.141 -12.766 1 84.56 317 ASP A O 1
ATOM 2478 N N . ASP A 1 318 ? 17 -23.734 -14.867 1 87.88 318 ASP A N 1
ATOM 2479 C CA . ASP A 1 318 ? 17.109 -22.297 -14.672 1 87.88 318 ASP A CA 1
ATOM 2480 C C . ASP A 1 318 ? 15.781 -21.703 -14.219 1 87.88 318 ASP A C 1
ATOM 2482 O O . ASP A 1 318 ? 15.656 -20.484 -14.078 1 87.88 318 ASP A O 1
ATOM 2486 N N . VAL A 1 319 ? 14.82 -22.547 -13.906 1 94.12 319 VAL A N 1
ATOM 2487 C CA . VAL A 1 319 ? 13.523 -22.062 -13.469 1 94.12 319 VAL A CA 1
ATOM 2488 C C . VAL A 1 319 ? 13.5 -21.953 -11.945 1 94.12 319 VAL A C 1
ATOM 2490 O O . VAL A 1 319 ? 14.289 -22.594 -11.25 1 94.12 319 VAL A O 1
ATOM 2493 N N . THR A 1 320 ? 12.703 -21.031 -11.492 1 96.44 320 THR A N 1
ATOM 2494 C CA . THR A 1 320 ? 12.391 -20.891 -10.07 1 96.44 320 THR A CA 1
ATOM 2495 C C . THR A 1 320 ? 10.977 -21.359 -9.773 1 96.44 320 THR A C 1
ATOM 2497 O O . THR A 1 320 ? 10.031 -21.016 -10.492 1 96.44 320 THR A O 1
ATOM 2500 N N . LEU A 1 321 ? 10.844 -22.219 -8.773 1 97.12 321 LEU A N 1
ATOM 2501 C CA . LEU A 1 321 ? 9.508 -22.656 -8.383 1 97.12 321 LEU A CA 1
ATOM 2502 C C . LEU A 1 321 ? 8.953 -21.781 -7.266 1 97.12 321 LEU A C 1
ATOM 2504 O O . LEU A 1 321 ? 9.57 -21.641 -6.207 1 97.12 321 LEU A O 1
ATOM 2508 N N . SER A 1 322 ? 7.855 -21.125 -7.543 1 97.06 322 SER A N 1
ATOM 2509 C CA . SER A 1 322 ? 7.098 -20.391 -6.539 1 97.06 322 SER A CA 1
ATOM 2510 C C . SER A 1 322 ? 6.02 -21.266 -5.906 1 97.06 322 SER A C 1
ATOM 2512 O O . SER A 1 322 ? 4.973 -21.5 -6.508 1 97.06 322 SER A O 1
ATOM 2514 N N . LEU A 1 323 ? 6.246 -21.641 -4.676 1 97.75 323 LEU A N 1
ATOM 2515 C CA . LEU A 1 323 ? 5.465 -22.719 -4.07 1 97.75 323 LEU A CA 1
ATOM 2516 C C . LEU A 1 323 ? 4.367 -22.141 -3.174 1 97.75 323 LEU A C 1
ATOM 2518 O O . LEU A 1 323 ? 4.645 -21.344 -2.277 1 97.75 323 LEU A O 1
ATOM 2522 N N . GLN A 1 324 ? 3.182 -22.5 -3.482 1 96.31 324 GLN A N 1
ATOM 2523 C CA . GLN A 1 324 ? 2.088 -22.234 -2.553 1 96.31 324 GLN A CA 1
ATOM 2524 C C . GLN A 1 324 ? 2.002 -23.328 -1.485 1 96.31 324 GLN A C 1
ATOM 2526 O O . GLN A 1 324 ? 1.368 -24.359 -1.696 1 96.31 324 GLN A O 1
ATOM 2531 N N . LEU A 1 325 ? 2.533 -23.016 -0.325 1 92.56 325 LEU A N 1
ATOM 2532 C CA . LEU A 1 325 ? 2.59 -23.984 0.769 1 92.56 325 LEU A CA 1
ATOM 2533 C C . LEU A 1 325 ? 1.496 -23.703 1.794 1 92.56 325 LEU A C 1
ATOM 2535 O O . LEU A 1 325 ? 1.338 -24.453 2.758 1 92.56 325 LEU A O 1
ATOM 2539 N N . ASN A 1 326 ? 0.758 -22.578 1.515 1 85.94 326 ASN A N 1
ATOM 2540 C CA . ASN A 1 326 ? -0.403 -22.203 2.312 1 85.94 326 ASN A CA 1
ATOM 2541 C C . ASN A 1 326 ? -1.497 -21.578 1.447 1 85.94 326 ASN A C 1
ATOM 2543 O O . ASN A 1 326 ? -1.507 -20.375 1.222 1 85.94 326 ASN A O 1
ATOM 2547 N N . PRO A 1 327 ? -2.455 -22.406 0.988 1 84 327 PRO A N 1
ATOM 2548 C CA . PRO A 1 327 ? -3.592 -21.859 0.245 1 84 327 PRO A CA 1
ATOM 2549 C C . PRO A 1 327 ? -4.57 -21.094 1.138 1 84 327 PRO A C 1
ATOM 2551 O O . PRO A 1 327 ? -5.66 -20.734 0.695 1 84 327 PRO A O 1
ATOM 2554 N N . GLY A 1 328 ? -4.23 -20.844 2.416 1 81.88 328 GLY A N 1
ATOM 2555 C CA . GLY A 1 328 ? -5.078 -20.172 3.385 1 81.88 328 GLY A CA 1
ATOM 2556 C C . GLY A 1 328 ? -5.785 -21.125 4.324 1 81.88 328 GLY A C 1
ATOM 2557 O O . GLY A 1 328 ? -5.789 -20.922 5.543 1 81.88 328 GLY A O 1
ATOM 2558 N N . ALA A 1 329 ? -6.281 -22.266 3.775 1 89.56 329 ALA A N 1
ATOM 2559 C CA . ALA A 1 329 ? -7.113 -23.172 4.555 1 89.56 329 ALA A CA 1
ATOM 2560 C C . ALA A 1 329 ? -6.266 -24.25 5.227 1 89.56 329 ALA A C 1
ATOM 2562 O O . ALA A 1 329 ? -6.715 -24.891 6.176 1 89.56 329 ALA A O 1
ATOM 2563 N N . LEU A 1 330 ? -5.078 -24.453 4.738 1 94.31 330 LEU A N 1
ATOM 2564 C CA . LEU A 1 330 ? -4.164 -25.391 5.391 1 94.31 330 LEU A CA 1
ATOM 2565 C C . LEU A 1 330 ? -3.787 -24.891 6.785 1 94.31 330 LEU A C 1
ATOM 2567 O O . LEU A 1 330 ? -3.4 -23.734 6.949 1 94.31 330 LEU A O 1
ATOM 2571 N N . PRO A 1 331 ? -3.951 -25.766 7.832 1 95 331 PRO A N 1
ATOM 2572 C CA . PRO A 1 331 ? -3.561 -25.328 9.172 1 95 331 PRO A CA 1
ATOM 2573 C C . PRO A 1 331 ? -2.115 -24.844 9.234 1 95 331 PRO A C 1
ATOM 2575 O O . PRO A 1 331 ? -1.234 -25.422 8.602 1 95 331 PRO A O 1
ATOM 2578 N N . LEU A 1 332 ? -1.904 -23.781 10.016 1 96.94 332 LEU A N 1
ATOM 2579 C CA . LEU A 1 332 ? -0.62 -23.078 10.062 1 96.94 332 LEU A CA 1
ATOM 2580 C C . LEU A 1 332 ? 0.497 -24.047 10.461 1 96.94 332 LEU A C 1
ATOM 2582 O O . LEU A 1 332 ? 1.59 -24 9.891 1 96.94 332 LEU A O 1
ATOM 2586 N N . PRO A 1 333 ? 0.324 -24.969 11.445 1 97.12 333 PRO A N 1
ATOM 2587 C CA . PRO A 1 333 ? 1.414 -25.875 11.797 1 97.12 333 PRO A CA 1
ATOM 2588 C C . PRO A 1 333 ? 1.869 -26.75 10.625 1 97.12 333 PRO A C 1
ATOM 2590 O O . PRO A 1 333 ? 3.064 -27.016 10.477 1 97.12 333 PRO A O 1
ATOM 2593 N N . ASP A 1 334 ? 0.942 -27.156 9.789 1 97.19 334 ASP A N 1
ATOM 2594 C CA . ASP A 1 334 ? 1.285 -27.953 8.617 1 97.19 334 ASP A CA 1
ATOM 2595 C C . ASP A 1 334 ? 2.047 -27.125 7.59 1 97.19 334 ASP A C 1
ATOM 2597 O O . ASP A 1 334 ? 3.02 -27.609 7 1 97.19 334 ASP A O 1
ATOM 2601 N N . ALA A 1 335 ? 1.611 -25.922 7.402 1 97.81 335 ALA A N 1
ATOM 2602 C CA . ALA A 1 335 ? 2.295 -25.031 6.473 1 97.81 335 ALA A CA 1
ATOM 2603 C C . ALA A 1 335 ? 3.717 -24.734 6.941 1 97.81 335 ALA A C 1
ATOM 2605 O O . ALA A 1 335 ? 4.652 -24.734 6.137 1 97.81 335 ALA A O 1
ATOM 2606 N N . ARG A 1 336 ? 3.859 -24.516 8.203 1 97.75 336 ARG A N 1
ATOM 2607 C CA . ARG A 1 336 ? 5.168 -24.266 8.797 1 97.75 336 ARG A CA 1
ATOM 2608 C C . ARG A 1 336 ? 6.109 -25.438 8.562 1 97.75 336 ARG A C 1
ATOM 2610 O O . ARG A 1 336 ? 7.262 -25.25 8.172 1 97.75 336 ARG A O 1
ATOM 2617 N N . THR A 1 337 ? 5.578 -26.562 8.852 1 97.25 337 THR A N 1
ATOM 2618 C CA . THR A 1 337 ? 6.352 -27.781 8.656 1 97.25 337 THR A CA 1
ATOM 2619 C C . THR A 1 337 ? 6.766 -27.938 7.199 1 97.25 337 THR A C 1
ATOM 2621 O O . THR A 1 337 ? 7.91 -28.281 6.902 1 97.25 337 THR A O 1
ATOM 2624 N N . ALA A 1 338 ? 5.867 -27.656 6.297 1 97.88 338 ALA A N 1
ATOM 2625 C CA . ALA A 1 338 ? 6.141 -27.766 4.863 1 97.88 338 ALA A CA 1
ATOM 2626 C C . ALA A 1 338 ? 7.254 -26.812 4.441 1 97.88 338 ALA A C 1
ATOM 2628 O O . ALA A 1 338 ? 8.164 -27.203 3.707 1 97.88 338 ALA A O 1
ATOM 2629 N N . VAL A 1 339 ? 7.188 -25.547 4.91 1 98.06 339 VAL A N 1
ATOM 2630 C CA . VAL A 1 339 ? 8.195 -24.547 4.574 1 98.06 339 VAL A CA 1
ATOM 2631 C C . VAL A 1 339 ? 9.562 -25.016 5.062 1 98.06 339 VAL A C 1
ATOM 2633 O O . VAL A 1 339 ? 10.555 -24.938 4.324 1 98.06 339 VAL A O 1
ATOM 2636 N N . ARG A 1 340 ? 9.633 -25.547 6.234 1 97.69 340 ARG A N 1
ATOM 2637 C CA . ARG A 1 340 ? 10.883 -26 6.828 1 97.69 340 ARG A CA 1
ATOM 2638 C C . ARG A 1 340 ? 11.422 -27.234 6.102 1 97.69 340 ARG A C 1
ATOM 2640 O O . ARG A 1 340 ? 12.586 -27.266 5.703 1 97.69 340 ARG A O 1
ATOM 2647 N N . LEU A 1 341 ? 10.547 -28.25 5.941 1 97.75 341 LEU A N 1
ATOM 2648 C CA . LEU A 1 341 ? 10.961 -29.516 5.32 1 97.75 341 LEU A CA 1
ATOM 2649 C C . LEU A 1 341 ? 11.469 -29.281 3.9 1 97.75 341 LEU A C 1
ATOM 2651 O O . LEU A 1 341 ? 12.438 -29.891 3.469 1 97.75 341 LEU A O 1
ATOM 2655 N N . PHE A 1 342 ? 10.812 -28.406 3.189 1 98.12 342 PHE A N 1
ATOM 2656 C CA . PHE A 1 342 ? 11.234 -28.156 1.817 1 98.12 342 PHE A CA 1
ATOM 2657 C C . PHE A 1 342 ? 12.641 -27.562 1.784 1 98.12 342 PHE A C 1
ATOM 2659 O O . PHE A 1 342 ? 13.484 -28.016 1.003 1 98.12 342 PHE A O 1
ATOM 2666 N N . ALA A 1 343 ? 12.859 -26.578 2.6 1 97.06 343 ALA A N 1
ATOM 2667 C CA . ALA A 1 343 ? 14.156 -25.891 2.639 1 97.06 343 ALA A CA 1
ATOM 2668 C C . ALA A 1 343 ? 15.258 -26.844 3.104 1 97.06 343 ALA A C 1
ATOM 2670 O O . ALA A 1 343 ? 16.391 -26.766 2.617 1 97.06 343 ALA A O 1
ATOM 2671 N N . GLU A 1 344 ? 14.977 -27.766 3.971 1 96.75 344 GLU A N 1
ATOM 2672 C CA . GLU A 1 344 ? 15.984 -28.594 4.621 1 96.75 344 GLU A CA 1
ATOM 2673 C C . GLU A 1 344 ? 16.25 -29.859 3.816 1 96.75 344 GLU A C 1
ATOM 2675 O O . GLU A 1 344 ? 17.375 -30.359 3.787 1 96.75 344 GLU A O 1
ATOM 2680 N N . GLN A 1 345 ? 15.188 -30.344 3.15 1 97.31 345 GLN A N 1
ATOM 2681 C CA . GLN A 1 345 ? 15.336 -31.719 2.658 1 97.31 345 GLN A CA 1
ATOM 2682 C C . GLN A 1 345 ? 15.102 -31.781 1.151 1 97.31 345 GLN A C 1
ATOM 2684 O O . GLN A 1 345 ? 15.516 -32.75 0.498 1 97.31 345 GLN A O 1
ATOM 2689 N N . VAL A 1 346 ? 14.43 -30.812 0.595 1 97.69 346 VAL A N 1
ATOM 2690 C CA . VAL A 1 346 ? 14.117 -30.891 -0.829 1 97.69 346 VAL A CA 1
ATOM 2691 C C . VAL A 1 346 ? 15.023 -29.953 -1.61 1 97.69 346 VAL A C 1
ATOM 2693 O O . VAL A 1 346 ? 15.773 -30.391 -2.49 1 97.69 346 VAL A O 1
ATOM 2696 N N . ALA A 1 347 ? 15.031 -28.688 -1.222 1 96.62 347 ALA A N 1
ATOM 2697 C CA . ALA A 1 347 ? 15.719 -27.625 -1.963 1 96.62 347 ALA A CA 1
ATOM 2698 C C . ALA A 1 347 ? 17.203 -27.953 -2.145 1 96.62 347 ALA A C 1
ATOM 2700 O O . ALA A 1 347 ? 17.75 -27.75 -3.227 1 96.62 347 ALA A O 1
ATOM 2701 N N . PRO A 1 348 ? 17.922 -28.5 -1.135 1 95.25 348 PRO A N 1
ATOM 2702 C CA . PRO A 1 348 ? 19.359 -28.703 -1.25 1 95.25 348 PRO A CA 1
ATOM 2703 C C . PRO A 1 348 ? 19.719 -29.688 -2.365 1 95.25 348 PRO A C 1
ATOM 2705 O O . PRO A 1 348 ? 20.859 -29.703 -2.83 1 95.25 348 PRO A O 1
ATOM 2708 N N . ARG A 1 349 ? 18.766 -30.453 -2.775 1 93.75 349 ARG A N 1
ATOM 2709 C CA . ARG A 1 349 ? 18.984 -31.406 -3.848 1 93.75 349 ARG A CA 1
ATOM 2710 C C . ARG A 1 349 ? 19.188 -30.703 -5.184 1 93.75 349 ARG A C 1
ATOM 2712 O O . ARG A 1 349 ? 19.688 -31.297 -6.141 1 93.75 349 ARG A O 1
ATOM 2719 N N . PHE A 1 350 ? 18.812 -29.484 -5.266 1 93.88 350 PHE A N 1
ATOM 2720 C CA . PHE A 1 350 ? 18.766 -28.797 -6.555 1 93.88 350 PHE A CA 1
ATOM 2721 C C . PHE A 1 350 ? 19.609 -27.531 -6.531 1 93.88 350 PHE A C 1
ATOM 2723 O O . PHE A 1 350 ? 19.875 -26.953 -7.578 1 93.88 350 PHE A O 1
ATOM 2730 N N . THR A 1 351 ? 19.828 -26.719 -5.402 1 79.25 351 THR A N 1
ATOM 2731 C CA . THR A 1 351 ? 20.5 -25.438 -5.312 1 79.25 351 THR A CA 1
ATOM 2732 C C . THR A 1 351 ? 22.016 -25.625 -5.199 1 79.25 351 THR A C 1
ATOM 2734 O O . THR A 1 351 ? 22.781 -24.688 -5.414 1 79.25 351 THR A O 1
ATOM 2737 N N . GLY A 1 352 ? 22.484 -26.734 -5.418 1 61.44 352 GLY A N 1
ATOM 2738 C CA . GLY A 1 352 ? 23.891 -26.953 -5.145 1 61.44 352 GLY A CA 1
ATOM 2739 C C . GLY A 1 352 ? 24.328 -26.453 -3.777 1 61.44 352 GLY A C 1
ATOM 2740 O O . GLY A 1 352 ? 25.484 -26.578 -3.4 1 61.44 352 GLY A O 1
ATOM 2741 N N . ILE A 1 353 ? 23.547 -25.359 -3.09 1 47.88 353 ILE A N 1
ATOM 2742 C CA . ILE A 1 353 ? 23.938 -24.797 -1.808 1 47.88 353 ILE A CA 1
ATOM 2743 C C . ILE A 1 353 ? 23.531 -25.734 -0.675 1 47.88 353 ILE A C 1
ATOM 2745 O O . ILE A 1 353 ? 22.359 -26.109 -0.563 1 47.88 353 ILE A O 1
ATOM 2749 N N . ALA A 1 354 ? 24.375 -26.531 -0.156 1 41.34 354 ALA A N 1
ATOM 2750 C CA . ALA A 1 354 ? 24.203 -27.266 1.094 1 41.34 354 ALA A CA 1
ATOM 2751 C C . ALA A 1 354 ? 23.672 -26.359 2.197 1 41.34 354 ALA A C 1
ATOM 2753 O O . ALA A 1 354 ? 24.266 -25.312 2.498 1 41.34 354 ALA A O 1
ATOM 2754 N N . THR A 1 355 ? 22.469 -26.078 2.348 1 40.69 355 THR A N 1
ATOM 2755 C CA . THR A 1 355 ? 21.906 -25.234 3.391 1 40.69 355 THR A CA 1
ATOM 2756 C C . THR A 1 355 ? 22.422 -25.641 4.766 1 40.69 355 THR A C 1
ATOM 2758 O O . THR A 1 355 ? 22.422 -26.828 5.105 1 40.69 355 THR A O 1
ATOM 2761 N N . ALA A 1 356 ? 23.188 -24.906 5.406 1 39.09 356 ALA A N 1
ATOM 2762 C CA . ALA A 1 356 ? 23.625 -25.141 6.773 1 39.09 356 ALA A CA 1
ATOM 2763 C C . ALA A 1 356 ? 22.453 -25.391 7.703 1 39.09 356 ALA A C 1
ATOM 2765 O O . ALA A 1 356 ? 21.484 -24.625 7.699 1 39.09 356 ALA A O 1
ATOM 2766 N N . ALA A 1 357 ? 22.219 -26.641 8.102 1 33.69 357 ALA A N 1
ATOM 2767 C CA . ALA A 1 357 ? 21.266 -26.875 9.188 1 33.69 357 ALA A CA 1
ATOM 2768 C C . ALA A 1 357 ? 21.312 -25.75 10.211 1 33.69 357 ALA A C 1
ATOM 2770 O O . ALA A 1 357 ? 22.375 -25.406 10.719 1 33.69 357 ALA A O 1
ATOM 2771 N N . VAL A 1 358 ? 20.484 -24.891 10.234 1 28.33 358 VAL A N 1
ATOM 2772 C CA . VAL A 1 358 ? 20.359 -24 11.383 1 28.33 358 VAL A CA 1
ATOM 2773 C C . VAL A 1 358 ? 20.156 -24.812 12.656 1 28.33 358 VAL A C 1
ATOM 2775 O O . VAL A 1 358 ? 19.281 -25.703 12.695 1 28.33 358 VAL A O 1
ATOM 2778 N N . MET B 1 1 ? -4.949 16.203 26.531 1 93.31 1 MET B N 1
ATOM 2779 C CA . MET B 1 1 ? -4.469 16.312 25.156 1 93.31 1 MET B CA 1
ATOM 2780 C C . MET B 1 1 ? -3.646 15.086 24.766 1 93.31 1 MET B C 1
ATOM 2782 O O . MET B 1 1 ? -3.035 14.453 25.641 1 93.31 1 MET B O 1
ATOM 2786 N N . ARG B 1 2 ? -3.707 14.742 23.516 1 94.75 2 ARG B N 1
ATOM 2787 C CA . ARG B 1 2 ? -2.865 13.688 22.953 1 94.75 2 ARG B CA 1
ATOM 2788 C C . ARG B 1 2 ? -1.94 14.242 21.875 1 94.75 2 ARG B C 1
ATOM 2790 O O . ARG B 1 2 ? -2.115 15.383 21.422 1 94.75 2 ARG B O 1
ATOM 2797 N N . PHE B 1 3 ? -0.91 13.438 21.562 1 97.56 3 PHE B N 1
ATOM 2798 C CA . PHE B 1 3 ? 0.096 13.906 20.609 1 97.56 3 PHE B CA 1
ATOM 2799 C C . PHE B 1 3 ? 0.483 12.797 19.641 1 97.56 3 PHE B C 1
ATOM 2801 O O . PHE B 1 3 ? 0.587 11.633 20.031 1 97.56 3 PHE B O 1
ATOM 2808 N N . GLY B 1 4 ? 0.64 13.141 18.375 1 97.94 4 GLY B N 1
ATOM 2809 C CA . GLY B 1 4 ? 1.098 12.219 17.359 1 97.94 4 GLY B CA 1
ATOM 2810 C C . GLY B 1 4 ? 2.178 12.805 16.469 1 97.94 4 GLY B C 1
ATOM 2811 O O . GLY B 1 4 ? 2.568 13.961 16.641 1 97.94 4 GLY B O 1
ATOM 2812 N N . LEU B 1 5 ? 2.719 12 15.656 1 98.12 5 LEU B N 1
ATOM 2813 C CA . LEU B 1 5 ? 3.721 12.383 14.672 1 98.12 5 LEU B CA 1
ATOM 2814 C C . LEU B 1 5 ? 3.109 12.453 13.273 1 98.12 5 LEU B C 1
ATOM 2816 O O . LEU B 1 5 ? 2.217 11.672 12.945 1 98.12 5 LEU B O 1
ATOM 2820 N N . THR B 1 6 ? 3.574 13.359 12.531 1 97.62 6 THR B N 1
ATOM 2821 C CA . THR B 1 6 ? 3.164 13.438 11.133 1 97.62 6 THR B CA 1
ATOM 2822 C C . THR B 1 6 ? 4.383 13.516 10.211 1 97.62 6 THR B C 1
ATOM 2824 O O . THR B 1 6 ? 5.344 14.227 10.508 1 97.62 6 THR B O 1
ATOM 2827 N N . PHE B 1 7 ? 4.328 12.742 9.156 1 97.88 7 PHE B N 1
ATOM 2828 C CA . PHE B 1 7 ? 5.383 12.766 8.148 1 97.88 7 PHE B CA 1
ATOM 2829 C C . PHE B 1 7 ? 4.895 13.43 6.867 1 97.88 7 PHE B C 1
ATOM 2831 O O . PHE B 1 7 ? 3.992 12.914 6.203 1 97.88 7 PHE B O 1
ATOM 2838 N N . PHE B 1 8 ? 5.422 14.523 6.527 1 96.81 8 PHE B N 1
ATOM 2839 C CA . PHE B 1 8 ? 5.27 15.273 5.293 1 96.81 8 PHE B CA 1
ATOM 2840 C C . PHE B 1 8 ? 6.629 15.594 4.68 1 96.81 8 PHE B C 1
ATOM 2842 O O . PHE B 1 8 ? 7.305 16.531 5.113 1 96.81 8 PHE B O 1
ATOM 2849 N N . PRO B 1 9 ? 7.02 14.852 3.662 1 96.88 9 PRO B N 1
ATOM 2850 C CA . PRO B 1 9 ? 8.367 15.055 3.127 1 96.88 9 PRO B CA 1
ATOM 2851 C C . PRO B 1 9 ? 8.484 16.328 2.289 1 96.88 9 PRO B C 1
ATOM 2853 O O . PRO B 1 9 ? 7.906 16.406 1.2 1 96.88 9 PRO B O 1
ATOM 2856 N N . VAL B 1 10 ? 9.258 17.25 2.771 1 96.06 10 VAL B N 1
ATOM 2857 C CA . VAL B 1 10 ? 9.547 18.484 2.053 1 96.06 10 VAL B CA 1
ATOM 2858 C C . VAL B 1 10 ? 11.016 18.5 1.616 1 96.06 10 VAL B C 1
ATOM 2860 O O . VAL B 1 10 ? 11.773 19.391 1.997 1 96.06 10 VAL B O 1
ATOM 2863 N N . ILE B 1 11 ? 11.352 17.516 0.879 1 95.56 11 ILE B N 1
ATOM 2864 C CA . ILE B 1 11 ? 12.703 17.266 0.392 1 95.56 11 ILE B CA 1
ATOM 2865 C C . ILE B 1 11 ? 12.648 16.703 -1.025 1 95.56 11 ILE B C 1
ATOM 2867 O O . ILE B 1 11 ? 11.633 16.141 -1.439 1 95.56 11 ILE B O 1
ATOM 2871 N N . GLY B 1 12 ? 13.742 16.922 -1.785 1 93 12 GLY B N 1
ATOM 2872 C CA . GLY B 1 12 ? 13.922 16.312 -3.098 1 93 12 GLY B CA 1
ATOM 2873 C C . GLY B 1 12 ? 15.094 15.352 -3.156 1 93 12 GLY B C 1
ATOM 2874 O O . GLY B 1 12 ? 15.797 15.156 -2.162 1 93 12 GLY B O 1
ATOM 2875 N N . PRO B 1 13 ? 15.234 14.734 -4.312 1 93.38 13 PRO B N 1
ATOM 2876 C CA . PRO B 1 13 ? 16.266 13.711 -4.473 1 93.38 13 PRO B CA 1
ATOM 2877 C C . PRO B 1 13 ? 17.672 14.258 -4.266 1 93.38 13 PRO B C 1
ATOM 2879 O O . PRO B 1 13 ? 18.594 13.508 -3.906 1 93.38 13 PRO B O 1
ATOM 2882 N N . ASP B 1 14 ? 17.922 15.539 -4.477 1 93.38 14 ASP B N 1
ATOM 2883 C CA . ASP B 1 14 ? 19.234 16.141 -4.316 1 93.38 14 ASP B CA 1
ATOM 2884 C C . ASP B 1 14 ? 19.578 16.328 -2.842 1 93.38 14 ASP B C 1
ATOM 2886 O O . ASP B 1 14 ? 20.75 16.5 -2.486 1 93.38 14 ASP B O 1
ATOM 2890 N N . GLU B 1 15 ? 18.609 16.328 -2.027 1 95.19 15 GLU B N 1
ATOM 2891 C CA . GLU B 1 15 ? 18.812 16.578 -0.605 1 95.19 15 GLU B CA 1
ATOM 2892 C C . GLU B 1 15 ? 18.891 15.281 0.187 1 95.19 15 GLU B C 1
ATOM 2894 O O . GLU B 1 15 ? 19.703 15.156 1.102 1 95.19 15 GLU B O 1
ATOM 2899 N N . LYS B 1 16 ? 18.062 14.344 -0.171 1 96.56 16 LYS B N 1
ATOM 2900 C CA . LYS B 1 16 ? 17.969 13.078 0.549 1 96.56 16 LYS B CA 1
ATOM 2901 C C . LYS B 1 16 ? 17.344 11.992 -0.322 1 96.56 16 LYS B C 1
ATOM 2903 O O . LYS B 1 16 ? 16.375 12.242 -1.029 1 96.56 16 LYS B O 1
ATOM 2908 N N . SER B 1 17 ? 17.906 10.789 -0.243 1 97.38 17 SER B N 1
ATOM 2909 C CA . SER B 1 17 ? 17.297 9.688 -0.985 1 97.38 17 SER B CA 1
ATOM 2910 C C . SER B 1 17 ? 15.977 9.25 -0.355 1 97.38 17 SER B C 1
ATOM 2912 O O . SER B 1 17 ? 15.789 9.383 0.856 1 97.38 17 SER B O 1
ATOM 2914 N N . PRO B 1 18 ? 15.109 8.781 -1.186 1 98 18 PRO B N 1
ATOM 2915 C CA . PRO B 1 18 ? 13.844 8.305 -0.617 1 98 18 PRO B CA 1
ATOM 2916 C C . PRO B 1 18 ? 14.039 7.188 0.405 1 98 18 PRO B C 1
ATOM 2918 O O . PRO B 1 18 ? 13.367 7.168 1.438 1 98 18 PRO B O 1
ATOM 2921 N N . SER B 1 19 ? 14.93 6.27 0.15 1 98.25 19 SER B N 1
ATOM 2922 C CA . SER B 1 19 ? 15.156 5.16 1.071 1 98.25 19 SER B CA 1
ATOM 2923 C C . SER B 1 19 ? 15.625 5.66 2.434 1 98.25 19 SER B C 1
ATOM 2925 O O . SER B 1 19 ? 15.188 5.16 3.471 1 98.25 19 SER B O 1
ATOM 2927 N N . THR B 1 20 ? 16.516 6.652 2.436 1 97.94 20 THR B N 1
ATOM 2928 C CA . THR B 1 20 ? 16.984 7.238 3.689 1 97.94 20 THR B CA 1
ATOM 2929 C C . THR B 1 20 ? 15.82 7.891 4.438 1 97.94 20 THR B C 1
ATOM 2931 O O . THR B 1 20 ? 15.688 7.719 5.648 1 97.94 20 THR B O 1
ATOM 2934 N N . TYR B 1 21 ? 15.008 8.633 3.73 1 98.12 21 TYR B N 1
ATOM 2935 C CA . TYR B 1 21 ? 13.859 9.289 4.344 1 98.12 21 TYR B CA 1
ATOM 2936 C C . TYR B 1 21 ? 12.914 8.273 4.973 1 98.12 21 TYR B C 1
ATOM 2938 O O . TYR B 1 21 ? 12.453 8.461 6.098 1 98.12 21 TYR B O 1
ATOM 2946 N N . TYR B 1 22 ? 12.633 7.184 4.246 1 98.44 22 TYR B N 1
ATOM 2947 C CA . TYR B 1 22 ? 11.727 6.168 4.77 1 98.44 22 TYR B CA 1
ATOM 2948 C C . TYR B 1 22 ? 12.32 5.477 5.988 1 98.44 22 TYR B C 1
ATOM 2950 O O . TYR B 1 22 ? 11.617 5.188 6.953 1 98.44 22 TYR B O 1
ATOM 2958 N N . ASP B 1 23 ? 13.633 5.223 5.969 1 98.06 23 ASP B N 1
ATOM 2959 C CA . ASP B 1 23 ? 14.305 4.652 7.137 1 98.06 23 ASP B CA 1
ATOM 2960 C C . ASP B 1 23 ? 14.133 5.555 8.359 1 98.06 23 ASP B C 1
ATOM 2962 O O . ASP B 1 23 ? 13.914 5.066 9.469 1 98.06 23 ASP B O 1
ATOM 2966 N N . GLU B 1 24 ? 14.281 6.828 8.109 1 98.31 24 GLU B N 1
ATOM 2967 C CA . GLU B 1 24 ? 14.117 7.789 9.203 1 98.31 24 GLU B CA 1
ATOM 2968 C C . GLU B 1 24 ? 12.695 7.777 9.742 1 98.31 24 GLU B C 1
ATOM 2970 O O . GLU B 1 24 ? 12.477 7.832 10.953 1 98.31 24 GLU B O 1
ATOM 2975 N N . CYS B 1 25 ? 11.719 7.727 8.852 1 98.31 25 CYS B N 1
ATOM 2976 C CA . CYS B 1 25 ? 10.32 7.648 9.273 1 98.31 25 CYS B CA 1
ATOM 2977 C C . CYS B 1 25 ? 10.086 6.426 10.156 1 98.31 25 CYS B C 1
ATOM 2979 O O . CYS B 1 25 ? 9.422 6.52 11.188 1 98.31 25 CYS B O 1
ATOM 2981 N N . LEU B 1 26 ? 10.625 5.301 9.727 1 98.31 26 LEU B N 1
ATOM 2982 C CA . LEU B 1 26 ? 10.438 4.066 10.477 1 98.31 26 LEU B CA 1
ATOM 2983 C C . LEU B 1 26 ? 11.102 4.164 11.852 1 98.31 26 LEU B C 1
ATOM 2985 O O . LEU B 1 26 ? 10.508 3.766 12.859 1 98.31 26 LEU B O 1
ATOM 2989 N N . GLU B 1 27 ? 12.305 4.68 11.906 1 98.19 27 GLU B N 1
ATOM 2990 C CA . GLU B 1 27 ? 13.016 4.828 13.172 1 98.19 27 GLU B CA 1
ATOM 2991 C C . GLU B 1 27 ? 12.258 5.742 14.125 1 98.19 27 GLU B C 1
ATOM 2993 O O . GLU B 1 27 ? 12.062 5.402 15.297 1 98.19 27 GLU B O 1
ATOM 2998 N N . LEU B 1 28 ? 11.828 6.871 13.641 1 98.56 28 LEU B N 1
ATOM 2999 C CA . LEU B 1 28 ? 11.117 7.836 14.469 1 98.56 28 LEU B CA 1
ATOM 3000 C C . LEU B 1 28 ? 9.766 7.277 14.914 1 98.56 28 LEU B C 1
ATOM 3002 O O . LEU B 1 28 ? 9.297 7.57 16.016 1 98.56 28 LEU B O 1
ATOM 3006 N N . SER B 1 29 ? 9.148 6.48 14.07 1 98.62 29 SER B N 1
ATOM 3007 C CA . SER B 1 29 ? 7.879 5.855 14.43 1 98.62 29 SER B CA 1
ATOM 3008 C C . SER B 1 29 ? 8.062 4.848 15.562 1 98.62 29 SER B C 1
ATOM 3010 O O . SER B 1 29 ? 7.219 4.754 16.453 1 98.62 29 SER B O 1
ATOM 3012 N N . ARG B 1 30 ? 9.141 4.066 15.523 1 98.38 30 ARG B N 1
ATOM 3013 C CA . ARG B 1 30 ? 9.438 3.15 16.609 1 98.38 30 ARG B CA 1
ATOM 3014 C C . ARG B 1 30 ? 9.641 3.908 17.922 1 98.38 30 ARG B C 1
ATOM 3016 O O . ARG B 1 30 ? 9.141 3.492 18.969 1 98.38 30 ARG B O 1
ATOM 3023 N N . LEU B 1 31 ? 10.367 5 17.812 1 98.44 31 LEU B N 1
ATOM 3024 C CA . LEU B 1 31 ? 10.609 5.824 18.984 1 98.44 31 LEU B CA 1
ATOM 3025 C C . LEU B 1 31 ? 9.305 6.387 19.531 1 98.44 31 LEU B C 1
ATOM 3027 O O . LEU B 1 31 ? 9.07 6.371 20.75 1 98.44 31 LEU B O 1
ATOM 3031 N N . ALA B 1 32 ? 8.461 6.871 18.656 1 98.56 32 ALA B N 1
ATOM 3032 C CA . ALA B 1 32 ? 7.168 7.43 19.047 1 98.56 32 ALA B CA 1
ATOM 3033 C C . ALA B 1 32 ? 6.277 6.355 19.672 1 98.56 32 ALA B C 1
ATOM 3035 O O . ALA B 1 32 ? 5.57 6.621 20.641 1 98.56 32 ALA B O 1
ATOM 3036 N N . ASP B 1 33 ? 6.32 5.195 19.094 1 98.5 33 ASP B N 1
ATOM 3037 C CA . ASP B 1 33 ? 5.562 4.062 19.609 1 98.5 33 ASP B CA 1
ATOM 3038 C C . ASP B 1 33 ? 5.969 3.742 21.047 1 98.5 33 ASP B C 1
ATOM 3040 O O . ASP B 1 33 ? 5.113 3.604 21.922 1 98.5 33 ASP B O 1
ATOM 3044 N N . ALA B 1 34 ? 7.238 3.652 21.281 1 98 34 ALA B N 1
ATOM 3045 C CA . ALA B 1 34 ? 7.781 3.34 22.594 1 98 34 ALA B CA 1
ATOM 3046 C C . ALA B 1 34 ? 7.488 4.461 23.594 1 98 34 ALA B C 1
ATOM 3048 O O . ALA B 1 34 ? 7.297 4.207 24.781 1 98 34 ALA B O 1
ATOM 3049 N N . ALA B 1 35 ? 7.406 5.691 23.078 1 97.38 35 ALA B N 1
ATOM 3050 C CA . ALA B 1 35 ? 7.254 6.867 23.938 1 97.38 35 ALA B CA 1
ATOM 3051 C C . ALA B 1 35 ? 5.785 7.148 24.234 1 97.38 35 ALA B C 1
ATOM 3053 O O . ALA B 1 35 ? 5.461 8.062 24.984 1 97.38 35 ALA B O 1
ATOM 3054 N N . GLY B 1 36 ? 4.891 6.445 23.562 1 96.56 36 GLY B N 1
ATOM 3055 C CA . GLY B 1 36 ? 3.48 6.547 23.891 1 96.56 36 GLY B CA 1
ATOM 3056 C C . GLY B 1 36 ? 2.746 7.59 23.062 1 96.56 36 GLY B C 1
ATOM 3057 O O . GLY B 1 36 ? 1.687 8.07 23.469 1 96.56 36 GLY B O 1
ATOM 3058 N N . TYR B 1 37 ? 3.281 8.008 21.938 1 97.94 37 TYR B N 1
ATOM 3059 C CA . TYR B 1 37 ? 2.541 8.867 21.016 1 97.94 37 TYR B CA 1
ATOM 3060 C C . TYR B 1 37 ? 1.255 8.195 20.562 1 97.94 37 TYR B C 1
ATOM 3062 O O . TYR B 1 37 ? 1.184 6.965 20.484 1 97.94 37 TYR B O 1
ATOM 3070 N N . GLU B 1 38 ? 0.312 8.992 20.25 1 97.62 38 GLU B N 1
ATOM 3071 C CA . GLU B 1 38 ? -1.014 8.484 19.922 1 97.62 38 GLU B CA 1
ATOM 3072 C C . GLU B 1 38 ? -1.044 7.914 18.5 1 97.62 38 GLU B C 1
ATOM 3074 O O . GLU B 1 38 ? -1.656 6.871 18.266 1 97.62 38 GLU B O 1
ATOM 3079 N N . HIS B 1 39 ? -0.406 8.602 17.562 1 98.62 39 HIS B N 1
ATOM 3080 C CA . HIS B 1 39 ? -0.518 8.172 16.172 1 98.62 39 HIS B CA 1
ATOM 3081 C C . HIS B 1 39 ? 0.688 8.633 15.352 1 98.62 39 HIS B C 1
ATOM 3083 O O . HIS B 1 39 ? 1.46 9.484 15.797 1 98.62 39 HIS B O 1
ATOM 3089 N N . VAL B 1 40 ? 0.887 7.988 14.266 1 98.75 40 VAL B N 1
ATOM 3090 C CA . VAL B 1 40 ? 1.72 8.469 13.164 1 98.75 40 VAL B CA 1
ATOM 3091 C C . VAL B 1 40 ? 0.855 8.719 11.93 1 98.75 40 VAL B C 1
ATOM 3093 O O . VAL B 1 40 ? -0.001 7.902 11.594 1 98.75 40 VAL B O 1
ATOM 3096 N N . GLN B 1 41 ? 1.059 9.867 11.336 1 98.5 41 GLN B N 1
ATOM 3097 C CA . GLN B 1 41 ? 0.27 10.297 10.188 1 98.5 41 GLN B CA 1
ATOM 3098 C C . GLN B 1 41 ? 1.149 10.469 8.953 1 98.5 41 GLN B C 1
ATOM 3100 O O . GLN B 1 41 ? 2.268 10.977 9.047 1 98.5 41 GLN B O 1
ATOM 3105 N N . VAL B 1 42 ? 0.649 9.992 7.766 1 98.56 42 VAL B N 1
ATOM 3106 C CA . VAL B 1 42 ? 1.366 10.141 6.5 1 98.56 42 VAL B CA 1
ATOM 3107 C C . VAL B 1 42 ? 0.453 10.773 5.457 1 98.56 42 VAL B C 1
ATOM 3109 O O . VAL B 1 42 ? -0.72 10.406 5.344 1 98.56 42 VAL B O 1
ATOM 3112 N N . VAL B 1 43 ? 0.967 11.695 4.66 1 97.12 43 VAL B N 1
ATOM 3113 C CA . VAL B 1 43 ? 0.19 12.469 3.695 1 97.12 43 VAL B CA 1
ATOM 3114 C C . VAL B 1 43 ? 0.265 11.797 2.322 1 97.12 43 VAL B C 1
ATOM 3116 O O . VAL B 1 43 ? 1.029 10.852 2.125 1 97.12 43 VAL B O 1
ATOM 3119 N N . GLU B 1 44 ? -0.515 12.328 1.354 1 98.25 44 GLU B N 1
ATOM 3120 C CA . GLU B 1 44 ? -0.478 11.945 -0.054 1 98.25 44 GLU B CA 1
ATOM 3121 C C . GLU B 1 44 ? -0.207 13.148 -0.948 1 98.25 44 GLU B C 1
ATOM 3123 O O . GLU B 1 44 ? -0.993 14.102 -0.975 1 98.25 44 GLU B O 1
ATOM 3128 N N . HIS B 1 45 ? 0.929 13.164 -1.627 1 97.56 45 HIS B N 1
ATOM 3129 C CA . HIS B 1 45 ? 1.312 14.156 -2.623 1 97.56 45 HIS B CA 1
ATOM 3130 C C . HIS B 1 45 ? 2.174 13.539 -3.717 1 97.56 45 HIS B C 1
ATOM 3132 O O . HIS B 1 45 ? 2.68 12.422 -3.561 1 97.56 45 HIS B O 1
ATOM 3138 N N . TYR B 1 46 ? 2.318 14.297 -4.828 1 97.25 46 TYR B N 1
ATOM 3139 C CA . TYR B 1 46 ? 2.963 13.711 -6 1 97.25 46 TYR B CA 1
ATOM 3140 C C . TYR B 1 46 ? 3.967 14.688 -6.609 1 97.25 46 TYR B C 1
ATOM 3142 O O . TYR B 1 46 ? 3.838 15.898 -6.449 1 97.25 46 TYR B O 1
ATOM 3150 N N . PHE B 1 47 ? 5.027 14.188 -7.293 1 95.69 47 PHE B N 1
ATOM 3151 C CA . PHE B 1 47 ? 5.828 14.742 -8.375 1 95.69 47 PHE B CA 1
ATOM 3152 C C . PHE B 1 47 ? 6.895 15.688 -7.832 1 95.69 47 PHE B C 1
ATOM 3154 O O . PHE B 1 47 ? 8.016 15.734 -8.344 1 95.69 47 PHE B O 1
ATOM 3161 N N . SER B 1 48 ? 6.555 16.562 -6.75 1 93.81 48 SER B N 1
ATOM 3162 C CA . SER B 1 48 ? 7.473 17.641 -6.398 1 93.81 48 SER B CA 1
ATOM 3163 C C . SER B 1 48 ? 8.133 17.391 -5.047 1 93.81 48 SER B C 1
ATOM 3165 O O . SER B 1 48 ? 7.805 16.422 -4.363 1 93.81 48 SER B O 1
ATOM 3167 N N . SER B 1 49 ? 9.047 18.297 -4.734 1 95 49 SER B N 1
ATOM 3168 C CA . SER B 1 49 ? 9.742 18.203 -3.453 1 95 49 SER B CA 1
ATOM 3169 C C . SER B 1 49 ? 8.82 18.547 -2.293 1 95 49 SER B C 1
ATOM 3171 O O . SER B 1 49 ? 9.172 18.359 -1.129 1 95 49 SER B O 1
ATOM 3173 N N . TYR B 1 50 ? 7.645 18.984 -2.645 1 94.75 50 TYR B N 1
ATOM 3174 C CA . TYR B 1 50 ? 6.59 19.219 -1.665 1 94.75 50 TYR B CA 1
ATOM 3175 C C . TYR B 1 50 ? 5.711 17.984 -1.514 1 94.75 50 TYR B C 1
ATOM 3177 O O . TYR B 1 50 ? 4.578 17.953 -2.006 1 94.75 50 TYR B O 1
ATOM 3185 N N . GLY B 1 51 ? 6.219 16.969 -0.852 1 96.06 51 GLY B N 1
ATOM 3186 C CA . GLY B 1 51 ? 5.422 15.797 -0.531 1 96.06 51 GLY B CA 1
ATOM 3187 C C . GLY B 1 51 ? 5.633 14.648 -1.501 1 96.06 51 GLY B C 1
ATOM 3188 O O . GLY B 1 51 ? 5.086 13.555 -1.312 1 96.06 51 GLY B O 1
ATOM 3189 N N . GLY B 1 52 ? 6.512 14.773 -2.484 1 96.62 52 GLY B N 1
ATOM 3190 C CA . GLY B 1 52 ? 6.613 13.852 -3.602 1 96.62 52 GLY B CA 1
ATOM 3191 C C . GLY B 1 52 ? 7.066 12.469 -3.189 1 96.62 52 GLY B C 1
ATOM 3192 O O . GLY B 1 52 ? 6.832 11.492 -3.906 1 96.62 52 GLY B O 1
ATOM 3193 N N . TYR B 1 53 ? 7.711 12.328 -2.023 1 98 53 TYR B N 1
ATOM 3194 C CA . TYR B 1 53 ? 8.18 11.039 -1.528 1 98 53 TYR B CA 1
ATOM 3195 C C . TYR B 1 53 ? 7.035 10.242 -0.916 1 98 53 TYR B C 1
ATOM 3197 O O . TYR B 1 53 ? 7.23 9.109 -0.469 1 98 53 TYR B O 1
ATOM 3205 N N . SER B 1 54 ? 5.797 10.82 -0.973 1 97.94 54 SER B N 1
ATOM 3206 C CA . SER B 1 54 ? 4.68 10.133 -0.329 1 97.94 54 SER B CA 1
ATOM 3207 C C . SER B 1 54 ? 3.465 10.07 -1.249 1 97.94 54 SER B C 1
ATOM 3209 O O . SER B 1 54 ? 2.383 10.547 -0.892 1 97.94 54 SER B O 1
ATOM 3211 N N . PRO B 1 55 ? 3.594 9.375 -2.361 1 98.38 55 PRO B N 1
ATOM 3212 C CA . PRO B 1 55 ? 2.445 9.281 -3.266 1 98.38 55 PRO B CA 1
ATOM 3213 C C . PRO B 1 55 ? 1.41 8.258 -2.797 1 98.38 55 PRO B C 1
ATOM 3215 O O . PRO B 1 55 ? 0.263 8.289 -3.25 1 98.38 55 PRO B O 1
ATOM 3218 N N . ASP B 1 56 ? 1.819 7.324 -1.92 1 98.62 56 ASP B N 1
ATOM 3219 C CA . ASP B 1 56 ? 0.898 6.328 -1.384 1 98.62 56 ASP B CA 1
ATOM 3220 C C . ASP B 1 56 ? 1.091 6.156 0.122 1 98.62 56 ASP B C 1
ATOM 3222 O O . ASP B 1 56 ? 1.817 5.262 0.562 1 98.62 56 ASP B O 1
ATOM 3226 N N . PRO B 1 57 ? 0.363 6.852 0.902 1 98.62 57 PRO B N 1
ATOM 3227 C CA . PRO B 1 57 ? 0.544 6.789 2.355 1 98.62 57 PRO B CA 1
ATOM 3228 C C . PRO B 1 57 ? 0.297 5.391 2.92 1 98.62 57 PRO B C 1
ATOM 3230 O O . PRO B 1 57 ? 0.903 5.012 3.926 1 98.62 57 PRO B O 1
ATOM 3233 N N . VAL B 1 58 ? -0.547 4.574 2.25 1 98.88 58 VAL B N 1
ATOM 3234 C CA . VAL B 1 58 ? -0.871 3.242 2.744 1 98.88 58 VAL B CA 1
ATOM 3235 C C . VAL B 1 58 ? 0.379 2.365 2.723 1 98.88 58 VAL B C 1
ATOM 3237 O O . VAL B 1 58 ? 0.616 1.589 3.652 1 98.88 58 VAL B O 1
ATOM 3240 N N . THR B 1 59 ? 1.187 2.525 1.711 1 98.88 59 THR B N 1
ATOM 3241 C CA . THR B 1 59 ? 2.412 1.745 1.592 1 98.88 59 THR B CA 1
ATOM 3242 C C . THR B 1 59 ? 3.352 2.031 2.76 1 98.88 59 THR B C 1
ATOM 3244 O O . THR B 1 59 ? 3.787 1.11 3.453 1 98.88 59 THR B O 1
ATOM 3247 N N . LEU B 1 60 ? 3.619 3.279 3.084 1 98.81 60 LEU B N 1
ATOM 3248 C CA . LEU B 1 60 ? 4.516 3.629 4.18 1 98.81 60 LEU B CA 1
ATOM 3249 C C . LEU B 1 60 ? 3.885 3.289 5.527 1 98.81 60 LEU B C 1
ATOM 3251 O O . LEU B 1 60 ? 4.559 2.768 6.418 1 98.81 60 LEU B O 1
ATOM 3255 N N . LEU B 1 61 ? 2.611 3.568 5.656 1 98.94 61 LEU B N 1
ATOM 3256 C CA . LEU B 1 61 ? 1.923 3.279 6.906 1 98.94 61 LEU B CA 1
ATOM 3257 C C . LEU B 1 61 ? 1.923 1.781 7.195 1 98.94 61 LEU B C 1
ATOM 3259 O O . LEU B 1 61 ? 1.987 1.366 8.352 1 98.94 61 LEU B O 1
ATOM 3263 N N . THR B 1 62 ? 1.841 0.979 6.121 1 98.94 62 THR B N 1
ATOM 3264 C CA . THR B 1 62 ? 1.899 -0.466 6.309 1 98.94 62 THR B CA 1
ATOM 3265 C C . THR B 1 62 ? 3.256 -0.884 6.867 1 98.94 62 THR B C 1
ATOM 3267 O O . THR B 1 62 ? 3.33 -1.7 7.789 1 98.94 62 THR B O 1
ATOM 3270 N N . ALA B 1 63 ? 4.316 -0.331 6.348 1 98.81 63 ALA B N 1
ATOM 3271 C CA . ALA B 1 63 ? 5.648 -0.59 6.887 1 98.81 63 ALA B CA 1
ATOM 3272 C C . ALA B 1 63 ? 5.746 -0.154 8.344 1 98.81 63 ALA B C 1
ATOM 3274 O O . ALA B 1 63 ? 6.316 -0.865 9.172 1 98.81 63 ALA B O 1
ATOM 3275 N N . ILE B 1 64 ? 5.164 1.005 8.664 1 98.81 64 ILE B N 1
ATOM 3276 C CA . ILE B 1 64 ? 5.191 1.54 10.016 1 98.81 64 ILE B CA 1
ATOM 3277 C C . ILE B 1 64 ? 4.391 0.63 10.945 1 98.81 64 ILE B C 1
ATOM 3279 O O . ILE B 1 64 ? 4.828 0.328 12.062 1 98.81 64 ILE B O 1
ATOM 3283 N N . ALA B 1 65 ? 3.225 0.197 10.477 1 98.81 65 ALA B N 1
ATOM 3284 C CA . ALA B 1 65 ? 2.398 -0.71 11.273 1 98.81 65 ALA B CA 1
ATOM 3285 C C . ALA B 1 65 ? 3.156 -1.993 11.602 1 98.81 65 ALA B C 1
ATOM 3287 O O . ALA B 1 65 ? 3.1 -2.48 12.734 1 98.81 65 ALA B O 1
ATOM 3288 N N . ALA B 1 66 ? 3.867 -2.521 10.633 1 97.62 66 ALA B N 1
ATOM 3289 C CA . ALA B 1 66 ? 4.629 -3.754 10.812 1 97.62 66 ALA B CA 1
ATOM 3290 C C . ALA B 1 66 ? 5.793 -3.545 11.773 1 97.62 66 ALA B C 1
ATOM 3292 O O . ALA B 1 66 ? 6.223 -4.48 12.461 1 97.62 66 ALA B O 1
ATOM 3293 N N . ALA B 1 67 ? 6.258 -2.316 11.906 1 95.62 67 ALA B N 1
ATOM 3294 C CA . ALA B 1 67 ? 7.457 -2.012 12.688 1 95.62 67 ALA B CA 1
ATOM 3295 C C . ALA B 1 67 ? 7.098 -1.547 14.094 1 95.62 67 ALA B C 1
ATOM 3297 O O . ALA B 1 67 ? 7.98 -1.316 14.922 1 95.62 67 ALA B O 1
ATOM 3298 N N . THR B 1 68 ? 5.82 -1.323 14.383 1 98.06 68 THR B N 1
ATOM 3299 C CA . THR B 1 68 ? 5.371 -0.792 15.664 1 98.06 68 THR B CA 1
ATOM 3300 C C . THR B 1 68 ? 4.316 -1.701 16.297 1 98.06 68 THR B C 1
ATOM 3302 O O . THR B 1 68 ? 3.869 -2.664 15.664 1 98.06 68 THR B O 1
ATOM 3305 N N . LYS B 1 69 ? 3.906 -1.384 17.516 1 97.38 69 LYS B N 1
ATOM 3306 C CA . LYS B 1 69 ? 3.051 -2.322 18.234 1 97.38 69 LYS B CA 1
ATOM 3307 C C . LYS B 1 69 ? 1.762 -1.646 18.703 1 97.38 69 LYS B C 1
ATOM 3309 O O . LYS B 1 69 ? 0.698 -2.27 18.719 1 97.38 69 LYS B O 1
ATOM 3314 N N . ASN B 1 70 ? 1.862 -0.385 19.078 1 98 70 ASN B N 1
ATOM 3315 C CA . ASN B 1 70 ? 0.742 0.231 19.781 1 98 70 ASN B CA 1
ATOM 3316 C C . ASN B 1 70 ? 0.232 1.468 19.047 1 98 70 ASN B C 1
ATOM 3318 O O . ASN B 1 70 ? -0.97 1.737 19.047 1 98 70 ASN B O 1
ATOM 3322 N N . ILE B 1 71 ? 1.099 2.24 18.484 1 98.69 71 ILE B N 1
ATOM 3323 C CA . ILE B 1 71 ? 0.806 3.551 17.922 1 98.69 71 ILE B CA 1
ATOM 3324 C C . ILE B 1 71 ? -0.198 3.408 16.781 1 98.69 71 ILE B C 1
ATOM 3326 O O . ILE B 1 71 ? -0.118 2.463 15.992 1 98.69 71 ILE B O 1
ATOM 3330 N N . ARG B 1 72 ? -1.204 4.211 16.734 1 98.81 72 ARG B N 1
ATOM 3331 C CA . ARG B 1 72 ? -2.15 4.188 15.625 1 98.81 72 ARG B CA 1
ATOM 3332 C C . ARG B 1 72 ? -1.507 4.707 14.344 1 98.81 72 ARG B C 1
ATOM 3334 O O . ARG B 1 72 ? -0.612 5.551 14.398 1 98.81 72 ARG B O 1
ATOM 3341 N N . VAL B 1 73 ? -1.889 4.156 13.219 1 98.88 73 VAL B N 1
ATOM 3342 C CA . VAL B 1 73 ? -1.401 4.586 11.914 1 98.88 73 VAL B CA 1
ATOM 3343 C C . VAL B 1 73 ? -2.518 5.297 11.148 1 98.88 73 VAL B C 1
ATOM 3345 O O . VAL B 1 73 ? -3.607 4.75 10.977 1 98.88 73 VAL B O 1
ATOM 3348 N N . THR B 1 74 ? -2.26 6.527 10.664 1 98.81 74 THR B N 1
ATOM 3349 C CA . THR B 1 74 ? -3.309 7.422 10.195 1 98.81 74 THR B CA 1
ATOM 3350 C C . THR B 1 74 ? -2.957 7.996 8.828 1 98.81 74 THR B C 1
ATOM 3352 O O . THR B 1 74 ? -1.838 8.469 8.617 1 98.81 74 THR B O 1
ATOM 3355 N N . THR B 1 75 ? -3.916 7.859 7.895 1 98.81 75 THR B N 1
ATOM 3356 C CA . THR B 1 75 ? -3.738 8.648 6.684 1 98.81 75 THR B CA 1
ATOM 3357 C C . THR B 1 75 ? -4.09 10.117 6.938 1 98.81 75 THR B C 1
ATOM 3359 O O . THR B 1 75 ? -5.16 10.414 7.469 1 98.81 75 THR B O 1
ATOM 3362 N N . GLY B 1 76 ? -3.219 11.039 6.691 1 97.12 76 GLY B N 1
ATOM 3363 C CA . GLY B 1 76 ? -3.441 12.461 6.914 1 97.12 76 GLY B CA 1
ATOM 3364 C C . GLY B 1 76 ? -3.113 13.305 5.699 1 97.12 76 GLY B C 1
ATOM 3365 O O . GLY B 1 76 ? -2.203 14.141 5.746 1 97.12 76 GLY B O 1
ATOM 3366 N N . ALA B 1 77 ? -3.701 13.023 4.52 1 97.06 77 ALA B N 1
ATOM 3367 C CA . ALA B 1 77 ? -4.906 12.258 4.211 1 97.06 77 ALA B CA 1
ATOM 3368 C C . ALA B 1 77 ? -4.789 11.57 2.85 1 97.06 77 ALA B C 1
ATOM 3370 O O . ALA B 1 77 ? -3.967 11.969 2.018 1 97.06 77 ALA B O 1
ATOM 3371 N N . VAL B 1 78 ? -5.484 10.492 2.629 1 98.5 78 VAL B N 1
ATOM 3372 C CA . VAL B 1 78 ? -5.641 9.938 1.288 1 98.5 78 VAL B CA 1
ATOM 3373 C C . VAL B 1 78 ? -6.652 10.766 0.501 1 98.5 78 VAL B C 1
ATOM 3375 O O . VAL B 1 78 ? -7.504 11.438 1.089 1 98.5 78 VAL B O 1
ATOM 3378 N N . VAL B 1 79 ? -6.574 10.742 -0.817 1 98.06 79 VAL B N 1
ATOM 3379 C CA . VAL B 1 79 ? -7.371 11.594 -1.693 1 98.06 79 VAL B CA 1
ATOM 3380 C C . VAL B 1 79 ? -8.328 10.742 -2.521 1 98.06 79 VAL B C 1
ATOM 3382 O O . VAL B 1 79 ? -7.961 10.25 -3.592 1 98.06 79 VAL B O 1
ATOM 3385 N N . PRO B 1 80 ? -9.547 10.672 -2.143 1 97.5 80 PRO B N 1
ATOM 3386 C CA . PRO B 1 80 ? -10.5 9.805 -2.836 1 97.5 80 PRO B CA 1
ATOM 3387 C C . PRO B 1 80 ? -10.68 10.18 -4.305 1 97.5 80 PRO B C 1
ATOM 3389 O O . PRO B 1 80 ? -10.953 9.305 -5.141 1 97.5 80 PRO B O 1
ATOM 3392 N N . ALA B 1 81 ? -10.445 11.43 -4.676 1 96.94 81 ALA B N 1
ATOM 3393 C CA . ALA B 1 81 ? -10.672 11.898 -6.039 1 96.94 81 ALA B CA 1
ATOM 3394 C C . ALA B 1 81 ? -9.711 11.234 -7.02 1 96.94 81 ALA B C 1
ATOM 3396 O O . ALA B 1 81 ? -9.992 11.164 -8.219 1 96.94 81 ALA B O 1
ATOM 3397 N N . PHE B 1 82 ? -8.594 10.719 -6.5 1 97.75 82 PHE B N 1
ATOM 3398 C CA . PHE B 1 82 ? -7.539 10.25 -7.391 1 97.75 82 PHE B CA 1
ATOM 3399 C C . PHE B 1 82 ? -7.488 8.727 -7.414 1 97.75 82 PHE B C 1
ATOM 3401 O O . PHE B 1 82 ? -6.625 8.141 -8.07 1 97.75 82 PHE B O 1
ATOM 3408 N N . THR B 1 83 ? -8.336 8.039 -6.719 1 97.69 83 THR B N 1
ATOM 3409 C CA . THR B 1 83 ? -8.266 6.59 -6.598 1 97.69 83 THR B CA 1
ATOM 3410 C C . THR B 1 83 ? -9.656 5.965 -6.707 1 97.69 83 THR B C 1
ATOM 3412 O O . THR B 1 83 ? -10.602 6.438 -6.074 1 97.69 83 THR B O 1
ATOM 3415 N N . HIS B 1 84 ? -9.781 4.914 -7.539 1 98 84 HIS B N 1
ATOM 3416 C CA . HIS B 1 84 ? -11.039 4.172 -7.582 1 98 84 HIS B CA 1
ATOM 3417 C C . HIS B 1 84 ? -11.438 3.682 -6.195 1 98 84 HIS B C 1
ATOM 3419 O O . HIS B 1 84 ? -10.609 3.127 -5.465 1 98 84 HIS B O 1
ATOM 3425 N N . PRO B 1 85 ? -12.711 3.828 -5.793 1 98.5 85 PRO B N 1
ATOM 3426 C CA . PRO B 1 85 ? -13.117 3.518 -4.422 1 98.5 85 PRO B CA 1
ATOM 3427 C C . PRO B 1 85 ? -12.875 2.057 -4.051 1 98.5 85 PRO B C 1
ATOM 3429 O O . PRO B 1 85 ? -12.562 1.752 -2.896 1 98.5 85 PRO B O 1
ATOM 3432 N N . ILE B 1 86 ? -12.977 1.139 -4.965 1 98.69 86 ILE B N 1
ATOM 3433 C CA . ILE B 1 86 ? -12.734 -0.277 -4.707 1 98.69 86 ILE B CA 1
ATOM 3434 C C . ILE B 1 86 ? -11.281 -0.487 -4.301 1 98.69 86 ILE B C 1
ATOM 3436 O O . ILE B 1 86 ? -10.992 -1.204 -3.34 1 98.69 86 ILE B O 1
ATOM 3440 N N . LYS B 1 87 ? -10.383 0.153 -5.016 1 98.62 87 LYS B N 1
ATOM 3441 C CA . LYS B 1 87 ? -8.961 0.045 -4.703 1 98.62 87 LYS B CA 1
ATOM 3442 C C . LYS B 1 87 ? -8.641 0.697 -3.361 1 98.62 87 LYS B C 1
ATOM 3444 O O . LYS B 1 87 ? -7.895 0.134 -2.555 1 98.62 87 LYS B O 1
ATOM 3449 N N . LEU B 1 88 ? -9.227 1.872 -3.178 1 98.81 88 LEU B N 1
ATOM 3450 C CA . LEU B 1 88 ? -8.953 2.609 -1.948 1 98.81 88 LEU B CA 1
ATOM 3451 C C . LEU B 1 88 ? -9.492 1.86 -0.734 1 98.81 88 LEU B C 1
ATOM 3453 O O . LEU B 1 88 ? -8.773 1.649 0.243 1 98.81 88 LEU B O 1
ATOM 3457 N N . ALA B 1 89 ? -10.727 1.381 -0.793 1 98.88 89 ALA B N 1
ATOM 3458 C CA . ALA B 1 89 ? -11.344 0.645 0.304 1 98.88 89 ALA B CA 1
ATOM 3459 C C . ALA B 1 89 ? -10.594 -0.65 0.592 1 98.88 89 ALA B C 1
ATOM 3461 O O . ALA B 1 89 ? -10.391 -1.016 1.753 1 98.88 89 ALA B O 1
ATOM 3462 N N . GLY B 1 90 ? -10.195 -1.303 -0.454 1 98.75 90 GLY B N 1
ATOM 3463 C CA . GLY B 1 90 ? -9.516 -2.58 -0.309 1 98.75 90 GLY B CA 1
ATOM 3464 C C . GLY B 1 90 ? -8.188 -2.473 0.41 1 98.75 90 GLY B C 1
ATOM 3465 O O . GLY B 1 90 ? -7.93 -3.203 1.369 1 98.75 90 GLY B O 1
ATOM 3466 N N . LYS B 1 91 ? -7.316 -1.554 -0.033 1 98.81 91 LYS B N 1
ATOM 3467 C CA . LYS B 1 91 ? -5.992 -1.455 0.575 1 98.81 91 LYS B CA 1
ATOM 3468 C C . LYS B 1 91 ? -6.082 -0.929 2.006 1 98.81 91 LYS B C 1
ATOM 3470 O O . LYS B 1 91 ? -5.297 -1.327 2.869 1 98.81 91 LYS B O 1
ATOM 3475 N N . LEU B 1 92 ? -7.047 -0.054 2.25 1 98.94 92 LEU B N 1
ATOM 3476 C CA . LEU B 1 92 ? -7.238 0.44 3.609 1 98.94 92 LEU B CA 1
ATOM 3477 C C . LEU B 1 92 ? -7.734 -0.672 4.527 1 98.94 92 LEU B C 1
ATOM 3479 O O . LEU B 1 92 ? -7.301 -0.776 5.676 1 98.94 92 LEU B O 1
ATOM 3483 N N . ALA B 1 93 ? -8.641 -1.504 4.043 1 98.94 93 ALA B N 1
ATOM 3484 C CA . ALA B 1 93 ? -9.102 -2.646 4.828 1 98.94 93 ALA B CA 1
ATOM 3485 C C . ALA B 1 93 ? -7.953 -3.605 5.125 1 98.94 93 ALA B C 1
ATOM 3487 O O . ALA B 1 93 ? -7.855 -4.141 6.234 1 98.94 93 ALA B O 1
ATOM 3488 N N . MET B 1 94 ? -7.09 -3.836 4.168 1 98.94 94 MET B N 1
ATOM 3489 C CA . MET B 1 94 ? -5.918 -4.68 4.391 1 98.94 94 MET B CA 1
ATOM 3490 C C . MET B 1 94 ? -5.023 -4.094 5.477 1 98.94 94 MET B C 1
ATOM 3492 O O . MET B 1 94 ? -4.594 -4.805 6.383 1 98.94 94 MET B O 1
ATOM 3496 N N . LEU B 1 95 ? -4.75 -2.785 5.355 1 98.94 95 LEU B N 1
ATOM 3497 C CA . LEU B 1 95 ? -3.928 -2.129 6.363 1 98.94 95 LEU B CA 1
ATOM 3498 C C . LEU B 1 95 ? -4.574 -2.227 7.742 1 98.94 95 LEU B C 1
ATOM 3500 O O . LEU B 1 95 ? -3.887 -2.443 8.742 1 98.94 95 LEU B O 1
ATOM 3504 N N . ASP B 1 96 ? -5.875 -2.057 7.812 1 98.94 96 ASP B N 1
ATOM 3505 C CA . ASP B 1 96 ? -6.59 -2.182 9.078 1 98.94 96 ASP B CA 1
ATOM 3506 C C . ASP B 1 96 ? -6.391 -3.566 9.688 1 98.94 96 ASP B C 1
ATOM 3508 O O . ASP B 1 96 ? -6.16 -3.693 10.891 1 98.94 96 ASP B O 1
ATOM 3512 N N . ASN B 1 97 ? -6.457 -4.578 8.883 1 98.88 97 ASN B N 1
ATOM 3513 C CA . ASN B 1 97 ? -6.238 -5.945 9.344 1 98.88 97 ASN B CA 1
ATOM 3514 C C . ASN B 1 97 ? -4.785 -6.18 9.734 1 98.88 97 ASN B C 1
ATOM 3516 O O . ASN B 1 97 ? -4.504 -6.773 10.781 1 98.88 97 ASN B O 1
ATOM 3520 N N . LEU B 1 98 ? -3.869 -5.688 8.938 1 98.88 98 LEU B N 1
ATOM 3521 C CA . LEU B 1 98 ? -2.443 -5.883 9.18 1 98.88 98 LEU B CA 1
ATOM 3522 C C . LEU B 1 98 ? -2.004 -5.172 10.453 1 98.88 98 LEU B C 1
ATOM 3524 O O . LEU B 1 98 ? -1.06 -5.602 11.117 1 98.88 98 LEU B O 1
ATOM 3528 N N . SER B 1 99 ? -2.699 -4.086 10.82 1 98.81 99 SER B N 1
ATOM 3529 C CA . SER B 1 99 ? -2.369 -3.322 12.016 1 98.81 99 SER B CA 1
ATOM 3530 C C . SER B 1 99 ? -3.209 -3.77 13.211 1 98.81 99 SER B C 1
ATOM 3532 O O . SER B 1 99 ? -3.049 -3.252 14.312 1 98.81 99 SER B O 1
ATOM 3534 N N . HIS B 1 100 ? -4.133 -4.723 12.969 1 98.69 100 HIS B N 1
ATOM 3535 C CA . HIS B 1 100 ? -5.031 -5.242 13.992 1 98.69 100 HIS B CA 1
ATOM 3536 C C . HIS B 1 100 ? -5.848 -4.125 14.633 1 98.69 100 HIS B C 1
ATOM 3538 O O . HIS B 1 100 ? -5.93 -4.031 15.859 1 98.69 100 HIS B O 1
ATOM 3544 N N . GLY B 1 101 ? -6.328 -3.25 13.766 1 98.81 101 GLY B N 1
ATOM 3545 C CA . GLY B 1 101 ? -7.32 -2.281 14.203 1 98.81 101 GLY B CA 1
ATOM 3546 C C . GLY B 1 101 ? -6.711 -0.966 14.656 1 98.81 101 GLY B C 1
ATOM 3547 O O . GLY B 1 101 ? -7.352 -0.198 15.375 1 98.81 101 GLY B O 1
ATOM 3548 N N . ARG B 1 102 ? -5.531 -0.64 14.25 1 98.88 102 ARG B N 1
ATOM 3549 C CA . ARG B 1 102 ? -4.887 0.6 14.672 1 98.88 102 ARG B CA 1
ATOM 3550 C C . ARG B 1 102 ? -5.082 1.699 13.633 1 98.88 102 ARG B C 1
ATOM 3552 O O . ARG B 1 102 ? -4.602 2.82 13.812 1 98.88 102 ARG B O 1
ATOM 3559 N N . LEU B 1 103 ? -5.828 1.479 12.547 1 98.94 103 LEU B N 1
ATOM 3560 C CA . LEU B 1 103 ? -5.934 2.408 11.43 1 98.94 103 LEU B CA 1
ATOM 3561 C C . LEU B 1 103 ? -6.965 3.49 11.711 1 98.94 103 LEU B C 1
ATOM 3563 O O . LEU B 1 103 ? -8.07 3.193 12.172 1 98.94 103 LEU B O 1
ATOM 3567 N N . ASP B 1 104 ? -6.594 4.738 11.547 1 98.88 104 ASP B N 1
ATOM 3568 C CA . ASP B 1 104 ? -7.477 5.883 11.352 1 98.88 104 ASP B CA 1
ATOM 3569 C C . ASP B 1 104 ? -7.414 6.387 9.914 1 98.88 104 ASP B C 1
ATOM 3571 O O . ASP B 1 104 ? -6.328 6.543 9.352 1 98.88 104 ASP B O 1
ATOM 3575 N N . VAL B 1 105 ? -8.586 6.621 9.359 1 98.88 105 VAL B N 1
ATOM 3576 C CA . VAL B 1 105 ? -8.555 6.992 7.945 1 98.88 105 VAL B CA 1
ATOM 3577 C C . VAL B 1 105 ? -8.945 8.461 7.793 1 98.88 105 VAL B C 1
ATOM 3579 O O . VAL B 1 105 ? -10.117 8.82 7.953 1 98.88 105 VAL B O 1
ATOM 3582 N N . GLY B 1 106 ? -7.961 9.273 7.465 1 98.56 106 GLY B N 1
ATOM 3583 C CA . GLY B 1 106 ? -8.227 10.641 7.047 1 98.56 106 GLY B CA 1
ATOM 3584 C C . GLY B 1 106 ? -8.367 10.789 5.543 1 98.56 106 GLY B C 1
ATOM 3585 O O . GLY B 1 106 ? -7.52 10.305 4.785 1 98.56 106 GLY B O 1
ATOM 3586 N N . PHE B 1 107 ? -9.414 11.422 5.105 1 98.19 107 PHE B N 1
ATOM 3587 C CA . PHE B 1 107 ? -9.664 11.719 3.699 1 98.19 107 PHE B CA 1
ATOM 3588 C C . PHE B 1 107 ? -9.508 13.211 3.43 1 98.19 107 PHE B C 1
ATOM 3590 O O . PHE B 1 107 ? -9.938 14.039 4.238 1 98.19 107 PHE B O 1
ATOM 3597 N N . GLY B 1 108 ? -8.867 13.523 2.328 1 96.12 108 GLY B N 1
ATOM 3598 C CA . GLY B 1 108 ? -8.703 14.906 1.919 1 96.12 108 GLY B CA 1
ATOM 3599 C C . GLY B 1 108 ? -9.195 15.172 0.509 1 96.12 108 GLY B C 1
ATOM 3600 O O . GLY B 1 108 ? -9.266 14.258 -0.314 1 96.12 108 GLY B O 1
ATOM 3601 N N . ARG B 1 109 ? -9.477 16.359 0.15 1 91.88 109 ARG B N 1
ATOM 3602 C CA . ARG B 1 109 ? -10.023 16.75 -1.144 1 91.88 109 ARG B CA 1
ATOM 3603 C C . ARG B 1 109 ? -8.906 16.953 -2.166 1 91.88 109 ARG B C 1
ATOM 3605 O O . ARG B 1 109 ? -9.125 16.797 -3.369 1 91.88 109 ARG B O 1
ATOM 3612 N N . ALA B 1 110 ? -7.695 17.203 -1.743 1 90.44 110 ALA B N 1
ATOM 3613 C CA . ALA B 1 110 ? -6.609 17.656 -2.602 1 90.44 110 ALA B CA 1
ATOM 3614 C C . ALA B 1 110 ? -6.805 19.125 -2.99 1 90.44 110 ALA B C 1
ATOM 3616 O O . ALA B 1 110 ? -7.895 19.672 -2.822 1 90.44 110 ALA B O 1
ATOM 3617 N N . PHE B 1 111 ? -5.645 19.828 -3.48 1 88.12 111 PHE B N 1
ATOM 3618 C CA . PHE B 1 111 ? -5.809 21.25 -3.785 1 88.12 111 PHE B CA 1
ATOM 3619 C C . PHE B 1 111 ? -4.801 21.688 -4.832 1 88.12 111 PHE B C 1
ATOM 3621 O O . PHE B 1 111 ? -4.836 22.844 -5.285 1 88.12 111 PHE B O 1
ATOM 3628 N N . LEU B 1 112 ? -3.885 20.828 -5.238 1 92.19 112 LEU B N 1
ATOM 3629 C CA . LEU B 1 112 ? -2.869 21.234 -6.203 1 92.19 112 LEU B CA 1
ATOM 3630 C C . LEU B 1 112 ? -3.344 21 -7.629 1 92.19 112 LEU B C 1
ATOM 3632 O O . LEU B 1 112 ? -3.617 19.859 -8.008 1 92.19 112 LEU B O 1
ATOM 3636 N N . PRO B 1 113 ? -3.389 22 -8.453 1 93.06 113 PRO B N 1
ATOM 3637 C CA . PRO B 1 113 ? -3.887 21.859 -9.82 1 93.06 113 PRO B CA 1
ATOM 3638 C C . PRO B 1 113 ? -3.098 20.844 -10.641 1 93.06 113 PRO B C 1
ATOM 3640 O O . PRO B 1 113 ? -3.678 20.109 -11.43 1 93.06 113 PRO B O 1
ATOM 3643 N N . GLU B 1 114 ? -1.844 20.781 -10.414 1 93.31 114 GLU B N 1
ATOM 3644 C CA . GLU B 1 114 ? -0.99 19.891 -11.18 1 93.31 114 GLU B CA 1
ATOM 3645 C C . GLU B 1 114 ? -1.357 18.422 -10.93 1 93.31 114 GLU B C 1
ATOM 3647 O O . GLU B 1 114 ? -1.278 17.594 -11.836 1 93.31 114 GLU B O 1
ATOM 3652 N N . GLU B 1 115 ? -1.714 18.125 -9.75 1 96.31 115 GLU B N 1
ATOM 3653 C CA . GLU B 1 115 ? -2.113 16.766 -9.422 1 96.31 115 GLU B CA 1
ATOM 3654 C C . GLU B 1 115 ? -3.453 16.406 -10.062 1 96.31 115 GLU B C 1
ATOM 3656 O O . GLU B 1 115 ? -3.613 15.32 -10.617 1 96.31 115 GLU B O 1
ATOM 3661 N N . PHE B 1 116 ? -4.395 17.359 -10.055 1 96.12 116 PHE B N 1
ATOM 3662 C CA . PHE B 1 116 ? -5.668 17.156 -10.734 1 96.12 116 PHE B CA 1
ATOM 3663 C C . PHE B 1 116 ? -5.461 16.922 -12.227 1 96.12 116 PHE B C 1
ATOM 3665 O O . PHE B 1 116 ? -6.047 16 -12.797 1 96.12 116 PHE B O 1
ATOM 3672 N N . ALA B 1 117 ? -4.609 17.719 -12.766 1 95.44 117 ALA B N 1
ATOM 3673 C CA . ALA B 1 117 ? -4.328 17.609 -14.195 1 95.44 117 ALA B CA 1
ATOM 3674 C C . ALA B 1 117 ? -3.699 16.266 -14.523 1 95.44 117 ALA B C 1
ATOM 3676 O O . ALA B 1 117 ? -4.07 15.625 -15.516 1 95.44 117 ALA B O 1
ATOM 3677 N N . ALA B 1 118 ? -2.812 15.828 -13.703 1 97 118 ALA B N 1
ATOM 3678 C CA . ALA B 1 118 ? -2.1 14.57 -13.945 1 97 118 ALA B CA 1
ATOM 3679 C C . ALA B 1 118 ? -3.055 13.383 -13.906 1 97 118 ALA B C 1
ATOM 3681 O O . ALA B 1 118 ? -2.881 12.414 -14.648 1 97 118 ALA B O 1
ATOM 3682 N N . PHE B 1 119 ? -4.055 13.414 -13.109 1 97.5 119 PHE B N 1
ATOM 3683 C CA . PHE B 1 119 ? -4.98 12.297 -12.961 1 97.5 119 PHE B CA 1
ATOM 3684 C C . PHE B 1 119 ? -6.195 12.484 -13.867 1 97.5 119 PHE B C 1
ATOM 3686 O O . PHE B 1 119 ? -7.09 11.633 -13.891 1 97.5 119 PHE B O 1
ATOM 3693 N N . GLY B 1 120 ? -6.246 13.609 -14.562 1 95.88 120 GLY B N 1
ATOM 3694 C CA . GLY B 1 120 ? -7.363 13.883 -15.453 1 95.88 120 GLY B CA 1
ATOM 3695 C C . GLY B 1 120 ? -8.664 14.133 -14.719 1 95.88 120 GLY B C 1
ATOM 3696 O O . GLY B 1 120 ? -9.734 13.773 -15.211 1 95.88 120 GLY B O 1
ATOM 3697 N N . VAL B 1 121 ? -8.617 14.641 -13.516 1 96.25 121 VAL B N 1
ATOM 3698 C CA . VAL B 1 121 ? -9.797 14.945 -12.711 1 96.25 121 VAL B CA 1
ATOM 3699 C C . VAL B 1 121 ? -10.062 16.453 -12.734 1 96.25 121 VAL B C 1
ATOM 3701 O O . VAL B 1 121 ? -9.227 17.25 -12.305 1 96.25 121 VAL B O 1
ATOM 3704 N N . PRO B 1 122 ? -11.242 16.828 -13.266 1 94.94 122 PRO B N 1
ATOM 3705 C CA . PRO B 1 122 ? -11.562 18.266 -13.195 1 94.94 122 PRO B CA 1
ATOM 3706 C C . PRO B 1 122 ? -11.648 18.766 -11.758 1 94.94 122 PRO B C 1
ATOM 3708 O O . PRO B 1 122 ? -12.289 18.141 -10.914 1 94.94 122 PRO B O 1
ATOM 3711 N N . MET B 1 123 ? -11.047 19.859 -11.5 1 93.06 123 MET B N 1
ATOM 3712 C CA . MET B 1 123 ? -11.055 20.453 -10.164 1 93.06 123 MET B CA 1
ATOM 3713 C C . MET B 1 123 ? -12.477 20.75 -9.711 1 93.06 123 MET B C 1
ATOM 3715 O O . MET B 1 123 ? -12.766 20.719 -8.508 1 93.06 123 MET B O 1
ATOM 3719 N N . SER B 1 124 ? -13.383 21 -10.656 1 93.12 124 SER B N 1
ATOM 3720 C CA . SER B 1 124 ? -14.781 21.281 -10.352 1 93.12 124 SER B CA 1
ATOM 3721 C C . SER B 1 124 ? -15.469 20.062 -9.75 1 93.12 124 SER B C 1
ATOM 3723 O O . SER B 1 124 ? -16.547 20.172 -9.172 1 93.12 124 SER B O 1
ATOM 3725 N N . GLU B 1 125 ? -14.844 18.891 -9.891 1 94.69 125 GLU B N 1
ATOM 3726 C CA . GLU B 1 125 ? -15.43 17.656 -9.352 1 94.69 125 GLU B CA 1
ATOM 3727 C C . GLU B 1 125 ? -14.812 17.281 -8.016 1 94.69 125 GLU B C 1
ATOM 3729 O O . GLU B 1 125 ? -15.172 16.266 -7.414 1 94.69 125 GLU B O 1
ATOM 3734 N N . SER B 1 126 ? -13.922 18.109 -7.543 1 93.19 126 SER B N 1
ATOM 3735 C CA . SER B 1 126 ? -13.164 17.797 -6.332 1 93.19 126 SER B CA 1
ATOM 3736 C C . SER B 1 126 ? -14.094 17.531 -5.152 1 93.19 126 SER B C 1
ATOM 3738 O O . SER B 1 126 ? -13.953 16.516 -4.465 1 93.19 126 SER B O 1
ATOM 3740 N N . ARG B 1 127 ? -15.102 18.344 -4.902 1 91.56 127 ARG B N 1
ATOM 3741 C CA . ARG B 1 127 ? -15.992 18.234 -3.754 1 91.56 127 ARG B CA 1
ATOM 3742 C C . ARG B 1 127 ? -16.859 16.984 -3.863 1 91.56 127 ARG B C 1
ATOM 3744 O O . ARG B 1 127 ? -17.016 16.234 -2.898 1 91.56 127 ARG B O 1
ATOM 3751 N N . SER B 1 128 ? -17.484 16.812 -5.051 1 94.38 128 SER B N 1
ATOM 3752 C CA . SER B 1 128 ? -18.375 15.664 -5.238 1 94.38 128 SER B CA 1
ATOM 3753 C C . SER B 1 128 ? -17.609 14.352 -5.141 1 94.38 128 SER B C 1
ATOM 3755 O O . SER B 1 128 ? -18.062 13.414 -4.48 1 94.38 128 SER B O 1
ATOM 3757 N N . ARG B 1 129 ? -16.453 14.281 -5.77 1 96.38 129 ARG B N 1
ATOM 3758 C CA . ARG B 1 129 ? -15.672 13.047 -5.738 1 96.38 129 ARG B CA 1
ATOM 3759 C C . ARG B 1 129 ? -15.164 12.758 -4.328 1 96.38 129 ARG B C 1
ATOM 3761 O O . ARG B 1 129 ? -15.047 11.594 -3.932 1 96.38 129 ARG B O 1
ATOM 3768 N N . PHE B 1 130 ? -14.891 13.875 -3.613 1 95.5 130 PHE B N 1
ATOM 3769 C CA . PHE B 1 130 ? -14.523 13.695 -2.213 1 95.5 130 PHE B CA 1
ATOM 3770 C C . PHE B 1 130 ? -15.664 13.047 -1.432 1 95.5 130 PHE B C 1
ATOM 3772 O O . PHE B 1 130 ? -15.484 11.984 -0.834 1 95.5 130 PHE B O 1
ATOM 3779 N N . ALA B 1 131 ? -16.766 13.625 -1.427 1 95.06 131 ALA B N 1
ATOM 3780 C CA . ALA B 1 131 ? -17.922 13.164 -0.646 1 95.06 131 ALA B CA 1
ATOM 3781 C C . ALA B 1 131 ? -18.344 11.766 -1.083 1 95.06 131 ALA B C 1
ATOM 3783 O O . ALA B 1 131 ? -18.578 10.891 -0.246 1 95.06 131 ALA B O 1
ATOM 3784 N N . GLN B 1 132 ? -18.438 11.578 -2.404 1 97.62 132 GLN B N 1
ATOM 3785 C CA . GLN B 1 132 ? -18.859 10.297 -2.965 1 97.62 132 GLN B CA 1
ATOM 3786 C C . GLN B 1 132 ? -17.844 9.203 -2.656 1 97.62 132 GLN B C 1
ATOM 3788 O O . GLN B 1 132 ? -18.219 8.07 -2.328 1 97.62 132 GLN B O 1
ATOM 3793 N N . GLY B 1 133 ? -16.547 9.539 -2.758 1 98.25 133 GLY B N 1
ATOM 3794 C CA . GLY B 1 133 ? -15.492 8.578 -2.451 1 98.25 133 GLY B CA 1
ATOM 3795 C C . GLY B 1 133 ? -15.508 8.117 -1.004 1 98.25 133 GLY B C 1
ATOM 3796 O O . GLY B 1 133 ? -15.359 6.93 -0.721 1 98.25 133 GLY B O 1
ATOM 3797 N N . VAL B 1 134 ? -15.711 9.039 -0.068 1 97.88 134 VAL B N 1
ATOM 3798 C CA . VAL B 1 134 ? -15.797 8.719 1.352 1 97.88 134 VAL B CA 1
ATOM 3799 C C . VAL B 1 134 ? -16.984 7.797 1.6 1 97.88 134 VAL B C 1
ATOM 3801 O O . VAL B 1 134 ? -16.859 6.773 2.279 1 97.88 134 VAL B O 1
ATOM 3804 N N . GLU B 1 135 ? -18.078 8.148 1.022 1 97.88 135 GLU B N 1
ATOM 3805 C CA . GLU B 1 135 ? -19.297 7.359 1.177 1 97.88 135 GLU B CA 1
ATOM 3806 C C . GLU B 1 135 ? -19.109 5.941 0.637 1 97.88 135 GLU B C 1
ATOM 3808 O O . GLU B 1 135 ? -19.5 4.969 1.286 1 97.88 135 GLU B O 1
ATOM 3813 N N . LEU B 1 136 ? -18.562 5.832 -0.508 1 98.75 136 LEU B N 1
ATOM 3814 C CA . LEU B 1 136 ? -18.391 4.527 -1.139 1 98.75 136 LEU B CA 1
ATOM 3815 C C . LEU B 1 136 ? -17.438 3.66 -0.332 1 98.75 136 LEU B C 1
ATOM 3817 O O . LEU B 1 136 ? -17.656 2.455 -0.187 1 98.75 136 LEU B O 1
ATOM 3821 N N . CYS B 1 137 ? -16.359 4.234 0.186 1 98.81 137 CYS B N 1
ATOM 3822 C CA . CYS B 1 137 ? -15.477 3.463 1.047 1 98.81 137 CYS B CA 1
ATOM 3823 C C . CYS B 1 137 ? -16.219 2.926 2.262 1 98.81 137 CYS B C 1
ATOM 3825 O O . CYS B 1 137 ? -16.109 1.743 2.59 1 98.81 137 CYS B O 1
ATOM 3827 N N . ARG B 1 138 ? -16.953 3.777 2.912 1 98.56 138 ARG B N 1
ATOM 3828 C CA . ARG B 1 138 ? -17.719 3.361 4.082 1 98.56 138 ARG B CA 1
ATOM 3829 C C . ARG B 1 138 ? -18.672 2.223 3.732 1 98.56 138 ARG B C 1
ATOM 3831 O O . ARG B 1 138 ? -18.75 1.227 4.453 1 98.56 138 ARG B O 1
ATOM 3838 N N . ARG B 1 139 ? -19.406 2.332 2.619 1 98.69 139 ARG B N 1
ATOM 3839 C CA . ARG B 1 139 ? -20.359 1.316 2.199 1 98.69 139 ARG B CA 1
ATOM 3840 C C . ARG B 1 139 ? -19.656 0.006 1.86 1 98.69 139 ARG B C 1
ATOM 3842 O O . ARG B 1 139 ? -20.125 -1.07 2.248 1 98.69 139 ARG B O 1
ATOM 3849 N N . LEU B 1 140 ? -18.562 0.091 1.157 1 98.81 140 LEU B N 1
ATOM 3850 C CA . LEU B 1 140 ? -17.812 -1.099 0.771 1 98.81 140 LEU B CA 1
ATOM 3851 C C . LEU B 1 140 ? -17.281 -1.835 2 1 98.81 140 LEU B C 1
ATOM 3853 O O . LEU B 1 140 ? -17.141 -3.059 1.979 1 98.81 140 LEU B O 1
ATOM 3857 N N . TRP B 1 141 ? -17.047 -1.099 3.072 1 98.75 141 TRP B N 1
ATOM 3858 C CA . TRP B 1 141 ? -16.531 -1.691 4.305 1 98.75 141 TRP B CA 1
ATOM 3859 C C . TRP B 1 141 ? -17.656 -2.346 5.102 1 98.75 141 TRP B C 1
ATOM 3861 O O . TRP B 1 141 ? -17.422 -3.277 5.875 1 98.75 141 TRP B O 1
ATOM 3871 N N . THR B 1 142 ? -18.922 -1.915 4.91 1 98.31 142 THR B N 1
ATOM 3872 C CA . THR B 1 142 ? -19.938 -2.242 5.91 1 98.31 142 THR B CA 1
ATOM 3873 C C . THR B 1 142 ? -21.109 -2.98 5.277 1 98.31 142 THR B C 1
ATOM 3875 O O . THR B 1 142 ? -21.922 -3.592 5.98 1 98.31 142 THR B O 1
ATOM 3878 N N . GLU B 1 143 ? -21.234 -2.896 3.93 1 98.5 143 GLU B N 1
ATOM 3879 C CA . GLU B 1 143 ? -22.406 -3.439 3.264 1 98.5 143 GLU B CA 1
ATOM 3880 C C . GLU B 1 143 ? -22.031 -4.543 2.281 1 98.5 143 GLU B C 1
ATOM 3882 O O . GLU B 1 143 ? -20.875 -4.629 1.848 1 98.5 143 GLU B O 1
ATOM 3887 N N . ASP B 1 144 ? -22.969 -5.438 1.975 1 97.62 144 ASP B N 1
ATOM 3888 C CA . ASP B 1 144 ? -22.859 -6.434 0.913 1 97.62 144 ASP B CA 1
ATOM 3889 C C . ASP B 1 144 ? -23.516 -5.934 -0.374 1 97.62 144 ASP B C 1
ATOM 3891 O O . ASP B 1 144 ? -24.406 -5.074 -0.335 1 97.62 144 ASP B O 1
ATOM 3895 N N . ASP B 1 145 ? -23.016 -6.438 -1.489 1 98 145 ASP B N 1
ATOM 3896 C CA . ASP B 1 145 ? -23.609 -6.195 -2.799 1 98 145 ASP B CA 1
ATOM 3897 C C . ASP B 1 145 ? -23.797 -4.703 -3.055 1 98 145 ASP B C 1
ATOM 3899 O O . ASP B 1 145 ? -24.875 -4.254 -3.416 1 98 145 ASP B O 1
ATOM 3903 N N . VAL B 1 146 ? -22.797 -3.916 -2.832 1 98.69 146 VAL B N 1
ATOM 3904 C CA . VAL B 1 146 ? -22.797 -2.469 -3.016 1 98.69 146 VAL B CA 1
ATOM 3905 C C . VAL B 1 146 ? -22.938 -2.137 -4.5 1 98.69 146 VAL B C 1
ATOM 3907 O O . VAL B 1 146 ? -22.25 -2.73 -5.336 1 98.69 146 VAL B O 1
ATOM 3910 N N . VAL B 1 147 ? -23.828 -1.219 -4.84 1 98.62 147 VAL B N 1
ATOM 3911 C CA . VAL B 1 147 ? -24 -0.689 -6.188 1 98.62 147 VAL B CA 1
ATOM 3912 C C . VAL B 1 147 ? -23.719 0.812 -6.195 1 98.62 147 VAL B C 1
ATOM 3914 O O . VAL B 1 147 ? -24.203 1.544 -5.328 1 98.62 147 VAL B O 1
ATOM 3917 N N . SER B 1 148 ? -22.844 1.224 -7.059 1 98.5 148 SER B N 1
ATOM 3918 C CA . SER B 1 148 ? -22.594 2.645 -7.273 1 98.5 148 SER B CA 1
ATOM 3919 C C . SER B 1 148 ? -23.047 3.084 -8.656 1 98.5 148 SER B C 1
ATOM 3921 O O . SER B 1 148 ? -22.719 2.445 -9.656 1 98.5 148 SER B O 1
ATOM 3923 N N . GLU B 1 149 ? -23.719 4.238 -8.68 1 97.69 149 GLU B N 1
ATOM 3924 C CA . GLU B 1 149 ? -24.219 4.777 -9.945 1 97.69 149 GLU B CA 1
ATOM 3925 C C . GLU B 1 149 ? -23.484 6.066 -10.32 1 97.69 149 GLU B C 1
ATOM 3927 O O . GLU B 1 149 ? -23.859 6.734 -11.281 1 97.69 149 GLU B O 1
ATOM 3932 N N . TYR B 1 150 ? -22.516 6.418 -9.5 1 97.38 150 TYR B N 1
ATOM 3933 C CA . TYR B 1 150 ? -21.766 7.617 -9.836 1 97.38 150 TYR B CA 1
ATOM 3934 C C . TYR B 1 150 ? -21 7.43 -11.148 1 97.38 150 TYR B C 1
ATOM 3936 O O . TYR B 1 150 ? -20.359 6.398 -11.359 1 97.38 150 TYR B O 1
ATOM 3944 N N . GLU B 1 151 ? -20.938 8.422 -11.961 1 94.62 151 GLU B N 1
ATOM 3945 C CA . GLU B 1 151 ? -20.375 8.312 -13.305 1 94.62 151 GLU B CA 1
ATOM 3946 C C . GLU B 1 151 ? -18.891 7.93 -13.25 1 94.62 151 GLU B C 1
ATOM 3948 O O . GLU B 1 151 ? -18.438 7.082 -14.023 1 94.62 151 GLU B O 1
ATOM 3953 N N . TRP B 1 152 ? -18.156 8.477 -12.359 1 94.62 152 TRP B N 1
ATOM 3954 C CA . TRP B 1 152 ? -16.719 8.258 -12.312 1 94.62 152 TRP B CA 1
ATOM 3955 C C . TRP B 1 152 ? -16.391 6.945 -11.609 1 94.62 152 TRP B C 1
ATOM 3957 O O . TRP B 1 152 ? -15.242 6.488 -11.648 1 94.62 152 TRP B O 1
ATOM 3967 N N . ALA B 1 153 ? -17.375 6.297 -11.016 1 96.75 153 ALA B N 1
ATOM 3968 C CA . ALA B 1 153 ? -17.188 5.074 -10.234 1 96.75 153 ALA B CA 1
ATOM 3969 C C . ALA B 1 153 ? -18.469 4.227 -10.242 1 96.75 153 ALA B C 1
ATOM 3971 O O . ALA B 1 153 ? -18.984 3.869 -9.188 1 96.75 153 ALA B O 1
ATOM 3972 N N . ALA B 1 154 ? -18.922 3.852 -11.406 1 97.75 154 ALA B N 1
ATOM 3973 C CA . ALA B 1 154 ? -20.094 2.986 -11.531 1 97.75 154 ALA B CA 1
ATOM 3974 C C . ALA B 1 154 ? -19.703 1.514 -11.461 1 97.75 154 ALA B C 1
ATOM 3976 O O . ALA B 1 154 ? -18.781 1.078 -12.164 1 97.75 154 ALA B O 1
ATOM 3977 N N . PHE B 1 155 ? -20.359 0.771 -10.484 1 97.94 155 PHE B N 1
ATOM 3978 C CA . PHE B 1 155 ? -20.062 -0.653 -10.367 1 97.94 155 PHE B CA 1
ATOM 3979 C C . PHE B 1 155 ? -21.141 -1.364 -9.555 1 97.94 155 PHE B C 1
ATOM 3981 O O . PHE B 1 155 ? -21.969 -0.716 -8.922 1 97.94 155 PHE B O 1
ATOM 3988 N N . GLY B 1 156 ? -21.047 -2.834 -9.594 1 92.75 156 GLY B N 1
ATOM 3989 C CA . GLY B 1 156 ? -21.828 -3.629 -8.656 1 92.75 156 GLY B CA 1
ATOM 3990 C C . GLY B 1 156 ? -22.828 -4.543 -9.344 1 92.75 156 GLY B C 1
ATOM 3991 O O . GLY B 1 156 ? -22.984 -4.504 -10.562 1 92.75 156 GLY B O 1
ATOM 3992 N N . PRO B 1 157 ? -23.391 -5.23 -8.641 1 97.31 157 PRO B N 1
ATOM 3993 C CA . PRO B 1 157 ? -23.188 -5.402 -7.199 1 97.31 157 PRO B CA 1
ATOM 3994 C C . PRO B 1 157 ? -21.859 -6.078 -6.859 1 97.31 157 PRO B C 1
ATOM 3996 O O . PRO B 1 157 ? -21.422 -6.977 -7.578 1 97.31 157 PRO B O 1
ATOM 3999 N N . VAL B 1 158 ? -21.188 -5.512 -5.77 1 97.06 158 VAL B N 1
ATOM 4000 C CA . VAL B 1 158 ? -19.953 -6.16 -5.312 1 97.06 158 VAL B CA 1
ATOM 4001 C C . VAL B 1 158 ? -19.938 -6.203 -3.787 1 97.06 158 VAL B C 1
ATOM 4003 O O . VAL B 1 158 ? -20.484 -5.324 -3.127 1 97.06 158 VAL B O 1
ATOM 4006 N N . THR B 1 159 ? -19.406 -7.27 -3.225 1 97.31 159 THR B N 1
ATOM 4007 C CA . THR B 1 159 ? -19.031 -7.379 -1.818 1 97.31 159 THR B CA 1
ATOM 4008 C C . THR B 1 159 ? -17.516 -7.383 -1.66 1 97.31 159 THR B C 1
ATOM 4010 O O . THR B 1 159 ? -16.828 -8.25 -2.201 1 97.31 159 THR B O 1
ATOM 4013 N N . MET B 1 160 ? -17.078 -6.434 -0.905 1 96.81 160 MET B N 1
ATOM 4014 C CA . MET B 1 160 ? -15.641 -6.227 -0.794 1 96.81 160 MET B CA 1
ATOM 4015 C C . MET B 1 160 ? -15.023 -7.219 0.188 1 96.81 160 MET B C 1
ATOM 4017 O O . MET B 1 160 ? -15.586 -7.473 1.255 1 96.81 160 MET B O 1
ATOM 4021 N N . LEU B 1 161 ? -13.914 -7.832 -0.18 1 97.5 161 LEU B N 1
ATOM 4022 C CA . LEU B 1 161 ? -12.992 -8.531 0.71 1 97.5 161 LEU B CA 1
ATOM 4023 C C . LEU B 1 161 ? -11.594 -7.934 0.625 1 97.5 161 LEU B C 1
ATOM 4025 O O . LEU B 1 161 ? -11.156 -7.504 -0.448 1 97.5 161 LEU B O 1
ATOM 4029 N N . PRO B 1 162 ? -10.883 -7.902 1.703 1 98.19 162 PRO B N 1
ATOM 4030 C CA . PRO B 1 162 ? -11.32 -8.266 3.053 1 98.19 162 PRO B CA 1
ATOM 4031 C C . PRO B 1 162 ? -12.211 -7.195 3.691 1 98.19 162 PRO B C 1
ATOM 4033 O O . PRO B 1 162 ? -12.141 -6.023 3.309 1 98.19 162 PRO B O 1
ATOM 4036 N N . ARG B 1 163 ? -13.016 -7.57 4.637 1 98 163 ARG B N 1
ATOM 4037 C CA . ARG B 1 163 ? -13.625 -6.613 5.555 1 98 163 ARG B CA 1
ATOM 4038 C C . ARG B 1 163 ? -12.586 -6.047 6.52 1 98 163 ARG B C 1
ATOM 4040 O O . ARG B 1 163 ? -11.594 -6.707 6.828 1 98 163 ARG B O 1
ATOM 4047 N N . PRO B 1 164 ? -12.812 -4.805 6.973 1 98.56 164 PRO B N 1
ATOM 4048 C CA . PRO B 1 164 ? -11.875 -4.25 7.945 1 98.56 164 PRO B CA 1
ATOM 4049 C C . PRO B 1 164 ? -11.883 -5.008 9.273 1 98.56 164 PRO B C 1
ATOM 4051 O O . PRO B 1 164 ? -12.836 -5.73 9.57 1 98.56 164 PRO B O 1
ATOM 4054 N N . TYR B 1 165 ? -10.812 -4.891 9.984 1 98.75 165 TYR B N 1
ATOM 4055 C CA . TYR B 1 165 ? -10.672 -5.457 11.32 1 98.75 165 TYR B CA 1
ATOM 4056 C C . TYR B 1 165 ? -11.609 -4.766 12.305 1 98.75 165 TYR B C 1
ATOM 4058 O O . TYR B 1 165 ? -12.289 -5.426 13.102 1 98.75 165 TYR B O 1
ATOM 4066 N N . GLN B 1 166 ? -11.656 -3.451 12.227 1 98.62 166 GLN B N 1
ATOM 4067 C CA . GLN B 1 166 ? -12.5 -2.648 13.102 1 98.62 166 GLN B CA 1
ATOM 4068 C C . GLN B 1 166 ? -13.953 -2.68 12.648 1 98.62 166 GLN B C 1
ATOM 4070 O O . GLN B 1 166 ? -14.234 -2.641 11.445 1 98.62 166 GLN B O 1
ATOM 4075 N N . SER B 1 167 ? -14.773 -2.758 13.516 1 97.06 167 SER B N 1
ATOM 4076 C CA . SER B 1 167 ? -16.203 -2.773 13.266 1 97.06 167 SER B CA 1
ATOM 4077 C C . SER B 1 167 ? -16.891 -1.538 13.844 1 97.06 167 SER B C 1
ATOM 4079 O O . SER B 1 167 ? -16.625 -1.161 14.992 1 97.06 167 SER B O 1
ATOM 4081 N N . PRO B 1 168 ? -17.766 -0.913 13.258 1 96.38 168 PRO B N 1
ATOM 4082 C CA . PRO B 1 168 ? -18.234 -1.216 11.906 1 96.38 168 PRO B CA 1
ATOM 4083 C C . PRO B 1 168 ? -17.203 -0.875 10.836 1 96.38 168 PRO B C 1
ATOM 4085 O O . PRO B 1 168 ? -17.25 -1.407 9.727 1 96.38 168 PRO B O 1
ATOM 4088 N N . HIS B 1 169 ? -16.359 0.023 10.945 1 98 169 HIS B N 1
ATOM 4089 C CA . HIS B 1 169 ? -15.25 0.423 10.078 1 98 169 HIS B CA 1
ATOM 4090 C C . HIS B 1 169 ? -14.219 1.254 10.836 1 98 169 HIS B C 1
ATOM 4092 O O . HIS B 1 169 ? -14.477 1.67 11.977 1 98 169 HIS B O 1
ATOM 4098 N N . PRO B 1 170 ? -13.008 1.44 10.281 1 98.69 170 PRO B N 1
ATOM 4099 C CA . PRO B 1 170 ? -12.062 2.348 10.93 1 98.69 170 PRO B CA 1
ATOM 4100 C C . PRO B 1 170 ? -12.625 3.756 11.117 1 98.69 170 PRO B C 1
ATOM 4102 O O . PRO B 1 170 ? -13.461 4.195 10.32 1 98.69 170 PRO B O 1
ATOM 4105 N N . PRO B 1 171 ? -12.195 4.445 12.227 1 98.25 171 PRO B N 1
ATOM 4106 C CA . PRO B 1 171 ? -12.602 5.848 12.359 1 98.25 171 PRO B CA 1
ATOM 4107 C C . PRO B 1 171 ? -12.281 6.676 11.117 1 98.25 171 PRO B C 1
ATOM 4109 O O . PRO B 1 171 ? -11.211 6.516 10.523 1 98.25 171 PRO B O 1
ATOM 4112 N N . ILE B 1 172 ? -13.234 7.488 10.766 1 98.06 172 ILE B N 1
ATOM 4113 C CA . ILE B 1 172 ? -13.102 8.32 9.578 1 98.06 172 ILE B CA 1
ATOM 4114 C C . ILE B 1 172 ? -12.836 9.766 9.984 1 98.06 172 ILE B C 1
ATOM 4116 O O . ILE B 1 172 ? -13.555 10.328 10.812 1 98.06 172 ILE B O 1
ATOM 4120 N N . PHE B 1 173 ? -11.766 10.32 9.453 1 97.81 173 PHE B N 1
ATOM 4121 C CA . PHE B 1 173 ? -11.422 11.734 9.594 1 97.81 173 PHE B CA 1
ATOM 4122 C C . PHE B 1 173 ? -11.594 12.469 8.273 1 97.81 173 PHE B C 1
ATOM 4124 O O . PHE B 1 173 ? -11.414 11.883 7.203 1 97.81 173 PHE B O 1
ATOM 4131 N N . VAL B 1 174 ? -11.953 13.734 8.383 1 96.06 174 VAL B N 1
ATOM 4132 C CA . VAL B 1 174 ? -12.008 14.625 7.23 1 96.06 174 VAL B CA 1
ATOM 4133 C C . VAL B 1 174 ? -10.969 15.734 7.379 1 96.06 174 VAL B C 1
ATOM 4135 O O . VAL B 1 174 ? -10.953 16.438 8.391 1 96.06 174 VAL B O 1
ATOM 4138 N N . ALA B 1 175 ? -10.078 15.75 6.371 1 92.44 175 ALA B N 1
ATOM 4139 C CA . ALA B 1 175 ? -9.109 16.844 6.344 1 92.44 175 ALA B CA 1
ATOM 4140 C C . ALA B 1 175 ? -9.742 18.125 5.812 1 92.44 175 ALA B C 1
ATOM 4142 O O . ALA B 1 175 ? -10.281 18.141 4.707 1 92.44 175 ALA B O 1
ATOM 4143 N N . SER B 1 176 ? -9.781 19.141 6.656 1 81.25 176 SER B N 1
ATOM 4144 C CA . SER B 1 176 ? -10.383 20.406 6.273 1 81.25 176 SER B CA 1
ATOM 4145 C C . SER B 1 176 ? -9.414 21.562 6.48 1 81.25 176 SER B C 1
ATOM 4147 O O . SER B 1 176 ? -8.703 21.625 7.488 1 81.25 176 SER B O 1
ATOM 4149 N N . THR B 1 177 ? -9.359 22.359 5.523 1 66.88 177 THR B N 1
ATOM 4150 C CA . THR B 1 177 ? -8.469 23.5 5.68 1 66.88 177 THR B CA 1
ATOM 4151 C C . THR B 1 177 ? -9.266 24.781 5.906 1 66.88 177 THR B C 1
ATOM 4153 O O . THR B 1 177 ? -9 25.531 6.848 1 66.88 177 THR B O 1
ATOM 4156 N N . THR B 1 178 ? -10.266 25.047 5.051 1 63.5 178 THR B N 1
ATOM 4157 C CA . THR B 1 178 ? -10.82 26.391 5.141 1 63.5 178 THR B CA 1
ATOM 4158 C C . THR B 1 178 ? -12.344 26.359 5.062 1 63.5 178 THR B C 1
ATOM 4160 O O . THR B 1 178 ? -12.992 27.406 4.934 1 63.5 178 THR B O 1
ATOM 4163 N N . SER B 1 179 ? -12.891 25.406 5.188 1 77.56 179 SER B N 1
ATOM 4164 C CA . SER B 1 179 ? -14.305 25.359 4.84 1 77.56 179 SER B CA 1
ATOM 4165 C C . SER B 1 179 ? -15.164 25.062 6.062 1 77.56 179 SER B C 1
ATOM 4167 O O . SER B 1 179 ? -15.164 23.938 6.57 1 77.56 179 SER B O 1
ATOM 4169 N N . ALA B 1 180 ? -15.906 26.062 6.504 1 80 180 ALA B N 1
ATOM 4170 C CA . ALA B 1 180 ? -16.875 25.891 7.578 1 80 180 ALA B CA 1
ATOM 4171 C C . ALA B 1 180 ? -17.938 24.859 7.195 1 80 180 ALA B C 1
ATOM 4173 O O . ALA B 1 180 ? -18.391 24.078 8.031 1 80 180 ALA B O 1
ATOM 4174 N N . GLN B 1 181 ? -18.219 24.922 6.004 1 82.94 181 GLN B N 1
ATOM 4175 C CA . GLN B 1 181 ? -19.219 23.984 5.508 1 82.94 181 GLN B CA 1
ATOM 4176 C C . GLN B 1 181 ? -18.734 22.547 5.609 1 82.94 181 GLN B C 1
ATOM 4178 O O . GLN B 1 181 ? -19.5 21.656 5.98 1 82.94 181 GLN B O 1
ATOM 4183 N N . SER B 1 182 ? -17.484 22.375 5.242 1 85.19 182 SER B N 1
ATOM 4184 C CA . SER B 1 182 ? -16.906 21.031 5.352 1 85.19 182 SER B CA 1
ATOM 4185 C C . SER B 1 182 ? -16.875 20.562 6.801 1 85.19 182 SER B C 1
ATOM 4187 O O . SER B 1 182 ? -17.109 19.391 7.086 1 85.19 182 SER B O 1
ATOM 4189 N N . CYS B 1 183 ? -16.625 21.453 7.691 1 90.88 183 CYS B N 1
ATOM 4190 C CA . CYS B 1 183 ? -16.578 21.109 9.109 1 90.88 183 CYS B CA 1
ATOM 4191 C C . CYS B 1 183 ? -17.953 20.719 9.625 1 90.88 183 CYS B C 1
ATOM 4193 O O . CYS B 1 183 ? -18.094 19.734 10.352 1 90.88 183 CYS B O 1
ATOM 4195 N N . ALA B 1 184 ? -18.938 21.5 9.242 1 92.81 184 ALA B N 1
ATOM 4196 C CA . ALA B 1 184 ? -20.312 21.172 9.641 1 92.81 184 ALA B CA 1
ATOM 4197 C C . ALA B 1 184 ? -20.734 19.812 9.102 1 92.81 184 ALA B C 1
ATOM 4199 O O . ALA B 1 184 ? -21.359 19.031 9.82 1 92.81 184 ALA B O 1
ATOM 4200 N N . ALA B 1 185 ? -20.406 19.609 7.895 1 91.81 185 ALA B N 1
ATOM 4201 C CA . ALA B 1 185 ? -20.766 18.344 7.262 1 91.81 185 ALA B CA 1
ATOM 4202 C C . ALA B 1 185 ? -20.094 17.172 7.969 1 91.81 185 ALA B C 1
ATOM 4204 O O . ALA B 1 185 ? -20.719 16.125 8.18 1 91.81 185 ALA B O 1
ATOM 4205 N N . ALA B 1 186 ? -18.859 17.281 8.289 1 93.5 186 ALA B N 1
ATOM 4206 C CA . ALA B 1 186 ? -18.125 16.25 9.008 1 93.5 186 ALA B CA 1
ATOM 4207 C C . ALA B 1 186 ? -18.766 15.969 10.367 1 93.5 186 ALA B C 1
ATOM 4209 O O . ALA B 1 186 ? -18.953 14.812 10.742 1 93.5 186 ALA B O 1
ATOM 4210 N N . GLY B 1 187 ? -19.109 17.031 11.07 1 94.88 187 GLY B N 1
ATOM 4211 C CA . GLY B 1 187 ? -19.766 16.891 12.359 1 94.88 187 GLY B CA 1
ATOM 4212 C C . GLY B 1 187 ? -21.094 16.156 12.281 1 94.88 187 GLY B C 1
ATOM 4213 O O . GLY B 1 187 ? -21.344 15.234 13.047 1 94.88 187 GLY B O 1
ATOM 4214 N N . ARG B 1 188 ? -21.891 16.562 11.328 1 95.69 188 ARG B N 1
ATOM 4215 C CA . ARG B 1 188 ? -23.203 15.969 11.148 1 95.69 188 ARG B CA 1
ATOM 4216 C C . ARG B 1 188 ? -23.094 14.477 10.844 1 95.69 188 ARG B C 1
ATOM 4218 O O . ARG B 1 188 ? -23.922 13.688 11.305 1 95.69 188 ARG B O 1
ATOM 4225 N N . ALA B 1 189 ? -22.062 14.117 10.156 1 94.56 189 ALA B N 1
ATOM 4226 C CA . ALA B 1 189 ? -21.875 12.734 9.75 1 94.56 189 ALA B CA 1
ATOM 4227 C C . ALA B 1 189 ? -21.234 11.914 10.867 1 94.56 189 ALA B C 1
ATOM 4229 O O . ALA B 1 189 ? -21.156 10.68 10.781 1 94.56 189 ALA B O 1
ATOM 4230 N N . GLY B 1 190 ? -20.703 12.562 11.836 1 95.31 190 GLY B N 1
ATOM 4231 C CA . GLY B 1 190 ? -20.062 11.875 12.938 1 95.31 190 GLY B CA 1
ATOM 4232 C C . GLY B 1 190 ? -18.594 11.555 12.656 1 95.31 190 GLY B C 1
ATOM 4233 O O . GLY B 1 190 ? -18 10.703 13.328 1 95.31 190 GLY B O 1
ATOM 4234 N N . TYR B 1 191 ? -18.062 12.164 11.656 1 96.56 191 TYR B N 1
ATOM 4235 C CA . TYR B 1 191 ? -16.656 11.977 11.328 1 96.56 191 TYR B CA 1
ATOM 4236 C C . TYR B 1 191 ? -15.766 12.828 12.234 1 96.56 191 TYR B C 1
ATOM 4238 O O . TYR B 1 191 ? -16.25 13.734 12.922 1 96.56 191 TYR B O 1
ATOM 4246 N N . HIS B 1 192 ? -14.539 12.453 12.312 1 97.06 192 HIS B N 1
ATOM 4247 C CA . HIS B 1 192 ? -13.531 13.211 13.039 1 97.06 192 HIS B CA 1
ATOM 4248 C C . HIS B 1 192 ? -12.836 14.219 12.133 1 97.06 192 HIS B C 1
ATOM 4250 O O . HIS B 1 192 ? -13.172 14.336 10.953 1 97.06 192 HIS B O 1
ATOM 4256 N N . LEU B 1 193 ? -11.906 15.039 12.734 1 95.62 193 LEU B N 1
ATOM 4257 C CA . LEU B 1 193 ? -11.383 16.156 11.953 1 95.62 193 LEU B CA 1
ATOM 4258 C C . LEU B 1 193 ? -9.859 16.156 11.969 1 95.62 193 LEU B C 1
ATOM 4260 O O . LEU B 1 193 ? -9.242 15.891 13 1 95.62 193 LEU B O 1
ATOM 4264 N N . GLN B 1 194 ? -9.273 16.453 10.781 1 95.5 194 GLN B N 1
ATOM 4265 C CA . GLN B 1 194 ? -7.879 16.844 10.625 1 95.5 194 GLN B CA 1
ATOM 4266 C C . GLN B 1 194 ? -7.762 18.266 10.086 1 95.5 194 GLN B C 1
ATOM 4268 O O . GLN B 1 194 ? -8.375 18.609 9.07 1 95.5 194 GLN B O 1
ATOM 4273 N N . VAL B 1 195 ? -6.965 19.094 10.773 1 92.56 195 VAL B N 1
ATOM 4274 C CA . VAL B 1 195 ? -6.867 20.484 10.312 1 92.56 195 VAL B CA 1
ATOM 4275 C C . VAL B 1 195 ? -5.406 20.938 10.352 1 92.56 195 VAL B C 1
ATOM 4277 O O . VAL B 1 195 ? -4.617 20.438 11.156 1 92.56 195 VAL B O 1
ATOM 4280 N N . VAL B 1 196 ? -5.062 21.781 9.398 1 85.19 196 VAL B N 1
ATOM 4281 C CA . VAL B 1 196 ? -3.762 22.438 9.336 1 85.19 196 VAL B CA 1
ATOM 4282 C C . VAL B 1 196 ? -3.926 23.938 9.539 1 85.19 196 VAL B C 1
ATOM 4284 O O . VAL B 1 196 ? -4.57 24.609 8.734 1 85.19 196 VAL B O 1
ATOM 4287 N N . PRO B 1 197 ? -3.32 24.484 10.508 1 80.88 197 PRO B N 1
ATOM 4288 C CA . PRO B 1 197 ? -3.561 25.891 10.859 1 80.88 197 PRO B CA 1
ATOM 4289 C C . PRO B 1 197 ? -2.725 26.859 10.031 1 80.88 197 PRO B C 1
ATOM 4291 O O . PRO B 1 197 ? -2.902 28.078 10.133 1 80.88 197 PRO B O 1
ATOM 4294 N N . THR B 1 198 ? -1.88 26.484 9.234 1 71.38 198 THR B N 1
ATOM 4295 C CA . THR B 1 198 ? -0.933 27.359 8.555 1 71.38 198 THR B CA 1
ATOM 4296 C C . THR B 1 198 ? -1.666 28.406 7.723 1 71.38 198 THR B C 1
ATOM 4298 O O . THR B 1 198 ? -1.257 29.578 7.676 1 71.38 198 THR B O 1
ATOM 4301 N N . VAL B 1 199 ? -2.668 28.094 7.152 1 66.88 199 VAL B N 1
ATOM 4302 C CA . VAL B 1 199 ? -3.299 29.016 6.219 1 66.88 199 VAL B CA 1
ATOM 4303 C C . VAL B 1 199 ? -4.609 29.547 6.809 1 66.88 199 VAL B C 1
ATOM 4305 O O . VAL B 1 199 ? -5.387 30.203 6.117 1 66.88 199 VAL B O 1
ATOM 4308 N N . THR B 1 200 ? -4.816 29.234 7.969 1 77.5 200 THR B N 1
ATOM 4309 C CA . THR B 1 200 ? -6.051 29.625 8.641 1 77.5 200 THR B CA 1
ATOM 4310 C C . THR B 1 200 ? -5.746 30.453 9.891 1 77.5 200 THR B C 1
ATOM 4312 O O . THR B 1 200 ? -4.844 30.109 10.656 1 77.5 200 THR B O 1
ATOM 4315 N N . SER B 1 201 ? -6.48 31.531 10.039 1 83.69 201 SER B N 1
ATOM 4316 C CA . SER B 1 201 ? -6.297 32.344 11.25 1 83.69 201 SER B CA 1
ATOM 4317 C C . SER B 1 201 ? -6.781 31.578 12.484 1 83.69 201 SER B C 1
ATOM 4319 O O . SER B 1 201 ? -7.582 30.641 12.367 1 83.69 201 SER B O 1
ATOM 4321 N N . ARG B 1 202 ? -6.25 31.969 13.633 1 91 202 ARG B N 1
ATOM 4322 C CA . ARG B 1 202 ? -6.688 31.391 14.906 1 91 202 ARG B CA 1
ATOM 4323 C C . ARG B 1 202 ? -8.203 31.516 15.062 1 91 202 ARG B C 1
ATOM 4325 O O . ARG B 1 202 ? -8.867 30.547 15.422 1 91 202 ARG B O 1
ATOM 4332 N N . GLU B 1 203 ? -8.719 32.688 14.742 1 91.81 203 GLU B N 1
ATOM 4333 C CA . GLU B 1 203 ? -10.148 32.969 14.891 1 91.81 203 GLU B CA 1
ATOM 4334 C C . GLU B 1 203 ? -10.969 32.062 13.961 1 91.81 203 GLU B C 1
ATOM 4336 O O . GLU B 1 203 ? -11.984 31.5 14.375 1 91.81 203 GLU B O 1
ATOM 4341 N N . SER B 1 204 ? -10.516 32 12.766 1 89.5 204 SER B N 1
ATOM 4342 C CA . SER B 1 204 ? -11.219 31.188 11.789 1 89.5 204 SER B CA 1
ATOM 4343 C C . SER B 1 204 ? -11.234 29.719 12.219 1 89.5 204 SER B C 1
ATOM 4345 O O . SER B 1 204 ? -12.25 29.031 12.062 1 89.5 204 SER B O 1
ATOM 4347 N N . LEU B 1 205 ? -10.102 29.266 12.703 1 92.38 205 LEU B N 1
ATOM 4348 C CA . LEU B 1 205 ? -10.039 27.875 13.164 1 92.38 205 LEU B CA 1
ATOM 4349 C C . LEU B 1 205 ? -10.953 27.656 14.367 1 92.38 205 LEU B C 1
ATOM 4351 O O . LEU B 1 205 ? -11.617 26.625 14.461 1 92.38 205 LEU B O 1
ATOM 4355 N N . GLN B 1 206 ? -11 28.594 15.289 1 94.19 206 GLN B N 1
ATOM 4356 C CA . GLN B 1 206 ? -11.906 28.516 16.422 1 94.19 206 GLN B CA 1
ATOM 4357 C C . GLN B 1 206 ? -13.359 28.422 15.961 1 94.19 206 GLN B C 1
ATOM 4359 O O . GLN B 1 206 ? -14.133 27.609 16.484 1 94.19 206 GLN B O 1
ATOM 4364 N N . ASP B 1 207 ? -13.664 29.234 14.969 1 93.56 207 ASP B N 1
ATOM 4365 C CA . ASP B 1 207 ? -15.016 29.219 14.422 1 93.56 207 ASP B CA 1
ATOM 4366 C C . ASP B 1 207 ? -15.328 27.875 13.766 1 93.56 207 ASP B C 1
ATOM 4368 O O . ASP B 1 207 ? -16.406 27.312 13.961 1 93.56 207 ASP B O 1
ATOM 4372 N N . MET B 1 208 ? -14.406 27.406 12.984 1 92.75 208 MET B N 1
ATOM 4373 C CA . MET B 1 208 ? -14.57 26.125 12.305 1 92.75 208 MET B CA 1
ATOM 4374 C C . MET B 1 208 ? -14.797 25 13.312 1 92.75 208 MET B C 1
ATOM 4376 O O . MET B 1 208 ? -15.688 24.156 13.125 1 92.75 208 MET B O 1
ATOM 4380 N N . LEU B 1 209 ? -14.008 24.969 14.359 1 94.62 209 LEU B N 1
ATOM 4381 C CA . LEU B 1 209 ? -14.117 23.922 15.375 1 94.62 209 LEU B CA 1
ATOM 4382 C C . LEU B 1 209 ? -15.445 24.031 16.109 1 94.62 209 LEU B C 1
ATOM 4384 O O . LEU B 1 209 ? -16.062 23.016 16.438 1 94.62 209 LEU B O 1
ATOM 4388 N N . ALA B 1 210 ? -15.852 25.25 16.406 1 95.06 210 ALA B N 1
ATOM 4389 C CA . ALA B 1 210 ? -17.141 25.453 17.078 1 95.06 210 ALA B CA 1
ATOM 4390 C C . ALA B 1 210 ? -18.281 24.922 16.219 1 95.06 210 ALA B C 1
ATOM 4392 O O . ALA B 1 210 ? -19.203 24.266 16.734 1 95.06 210 ALA B O 1
ATOM 4393 N N . ILE B 1 211 ? -18.25 25.234 14.945 1 95.5 211 ILE B N 1
ATOM 4394 C CA . ILE B 1 211 ? -19.266 24.812 14 1 95.5 211 ILE B CA 1
ATOM 4395 C C . ILE B 1 211 ? -19.297 23.281 13.922 1 95.5 211 ILE B C 1
ATOM 4397 O O . ILE B 1 211 ? -20.359 22.672 13.922 1 95.5 211 ILE B O 1
ATOM 4401 N N . TYR B 1 212 ? -18.156 22.719 13.852 1 95.38 212 TYR B N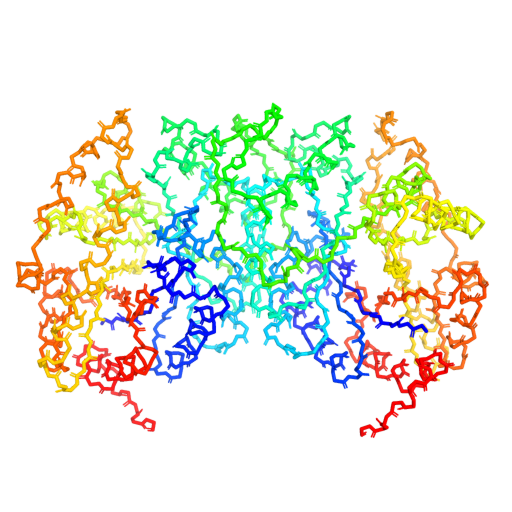 1
ATOM 4402 C CA . TYR B 1 212 ? -18.016 21.266 13.82 1 95.38 212 TYR B CA 1
ATOM 4403 C C . TYR B 1 212 ? -18.625 20.625 15.055 1 95.38 212 TYR B C 1
ATOM 4405 O O . TYR B 1 212 ? -19.438 19.703 14.953 1 95.38 212 TYR B O 1
ATOM 4413 N N . ARG B 1 213 ? -18.266 21.078 16.25 1 95.56 213 ARG B N 1
ATOM 4414 C CA . ARG B 1 213 ? -18.75 20.531 17.516 1 95.56 213 ARG B CA 1
ATOM 4415 C C . ARG B 1 213 ? -20.266 20.672 17.641 1 95.56 213 ARG B C 1
ATOM 4417 O O . ARG B 1 213 ? -20.953 19.734 18.062 1 95.56 213 ARG B O 1
ATOM 4424 N N . LYS B 1 214 ? -20.703 21.812 17.234 1 95.88 214 LYS B N 1
ATOM 4425 C CA . LYS B 1 214 ? -22.141 22.078 17.297 1 95.88 214 LYS B CA 1
ATOM 4426 C C . LYS B 1 214 ? -22.906 21.125 16.391 1 95.88 214 LYS B C 1
ATOM 4428 O O . LYS B 1 214 ? -23.906 20.547 16.812 1 95.88 214 LYS B O 1
ATOM 4433 N N . ALA B 1 215 ? -22.438 21 15.156 1 96.06 215 ALA B N 1
ATOM 4434 C CA . ALA B 1 215 ? -23.094 20.109 14.188 1 96.06 215 ALA B CA 1
ATOM 4435 C C . ALA B 1 215 ? -23.125 18.672 14.688 1 96.06 215 ALA B C 1
ATOM 4437 O O . ALA B 1 215 ? -24.109 17.953 14.492 1 96.06 215 ALA B O 1
ATOM 4438 N N . ARG B 1 216 ? -22.078 18.266 15.25 1 95.5 216 ARG B N 1
ATOM 4439 C CA . ARG B 1 216 ? -21.969 16.906 15.773 1 95.5 216 ARG B CA 1
ATOM 4440 C C . ARG B 1 216 ? -22.969 16.672 16.891 1 95.5 216 ARG B C 1
ATOM 4442 O O . ARG B 1 216 ? -23.641 15.641 16.922 1 95.5 216 ARG B O 1
ATOM 4449 N N . ILE B 1 217 ? -23.078 17.562 17.844 1 95.5 217 ILE B N 1
ATOM 4450 C CA . ILE B 1 217 ? -24.016 17.484 18.969 1 95.5 217 ILE B CA 1
ATOM 4451 C C . ILE B 1 217 ? -25.453 17.469 18.453 1 95.5 217 ILE B C 1
ATOM 4453 O O . ILE B 1 217 ? -26.266 16.656 18.875 1 95.5 217 ILE B O 1
ATOM 4457 N N . GLU B 1 218 ? -25.719 18.328 17.547 1 97.19 218 GLU B N 1
ATOM 4458 C CA . GLU B 1 218 ? -27.062 18.453 17 1 97.19 218 GLU B CA 1
ATOM 4459 C C . GLU B 1 218 ? -27.484 17.188 16.281 1 97.19 218 GLU B C 1
ATOM 4461 O O . GLU B 1 218 ? -28.672 16.828 16.281 1 97.19 218 GLU B O 1
ATOM 4466 N N . ALA B 1 219 ? -26.516 16.5 15.703 1 97.06 219 ALA B N 1
ATOM 4467 C CA . ALA B 1 219 ? -26.812 15.273 14.977 1 97.06 219 ALA B CA 1
ATOM 4468 C C . ALA B 1 219 ? -26.953 14.094 15.93 1 97.06 219 ALA B C 1
ATOM 4470 O O . ALA B 1 219 ? -27.359 13 15.523 1 97.06 219 ALA B O 1
ATOM 4471 N N . GLY B 1 220 ? -26.531 14.227 17.219 1 96.5 220 GLY B N 1
ATOM 4472 C CA . GLY B 1 220 ? -26.797 13.227 18.25 1 96.5 220 GLY B CA 1
ATOM 4473 C C . GLY B 1 220 ? -25.656 12.25 18.438 1 96.5 220 GLY B C 1
ATOM 4474 O O . GLY B 1 220 ? -25.828 11.18 19.031 1 96.5 220 GLY B O 1
ATOM 4475 N N . HIS B 1 221 ? -24.531 12.578 17.938 1 94.75 221 HIS B N 1
ATOM 4476 C CA . HIS B 1 221 ? -23.391 11.688 18.125 1 94.75 221 HIS B CA 1
ATOM 4477 C C . HIS B 1 221 ? -22.891 11.734 19.562 1 94.75 221 HIS B C 1
ATOM 4479 O O . HIS B 1 221 ? -22.656 12.812 20.125 1 94.75 221 HIS B O 1
ATOM 4485 N N . GLN B 1 222 ? -22.656 10.562 20.188 1 90.5 222 GLN B N 1
ATOM 4486 C CA . GLN B 1 222 ? -22.328 10.484 21.609 1 90.5 222 GLN B CA 1
ATOM 4487 C C . GLN B 1 222 ? -20.812 10.352 21.812 1 90.5 222 GLN B C 1
ATOM 4489 O O . GLN B 1 222 ? -20.281 10.789 22.828 1 90.5 222 GLN B O 1
ATOM 4494 N N . GLU B 1 223 ? -20.188 9.742 20.875 1 88.81 223 GLU B N 1
ATOM 4495 C CA . GLU B 1 223 ? -18.75 9.562 21.016 1 88.81 223 GLU B CA 1
ATOM 4496 C C . GLU B 1 223 ? -18.016 10.891 20.875 1 88.81 223 GLU B C 1
ATOM 4498 O O . GLU B 1 223 ? -18.344 11.711 20.016 1 88.81 223 GLU B O 1
ATOM 4503 N N . PRO B 1 224 ? -17.078 11.086 21.797 1 91.44 224 PRO B N 1
ATOM 4504 C CA . PRO B 1 224 ? -16.328 12.328 21.672 1 91.44 224 PRO B CA 1
ATOM 4505 C C . PRO B 1 224 ? -15.609 12.445 20.328 1 91.44 224 PRO B C 1
ATOM 4507 O O . PRO B 1 224 ? -15.117 11.453 19.797 1 91.44 224 PRO B O 1
ATOM 4510 N N . PRO B 1 225 ? -15.57 13.688 19.844 1 94.19 225 PRO B N 1
ATOM 4511 C CA . PRO B 1 225 ? -14.828 13.898 18.609 1 94.19 225 PRO B CA 1
ATOM 4512 C C . PRO B 1 225 ? -13.312 13.766 18.797 1 94.19 225 PRO B C 1
ATOM 4514 O O . PRO B 1 225 ? -12.812 13.977 19.906 1 94.19 225 PRO B O 1
ATOM 4517 N N . ARG B 1 226 ? -12.711 13.391 17.781 1 95.69 226 ARG B N 1
ATOM 4518 C CA . ARG B 1 226 ? -11.258 13.461 17.688 1 95.69 226 ARG B CA 1
ATOM 4519 C C . ARG B 1 226 ? -10.828 14.508 16.672 1 95.69 226 ARG B C 1
ATOM 4521 O O . ARG B 1 226 ? -11.219 14.445 15.508 1 95.69 226 ARG B O 1
ATOM 4528 N N . ILE B 1 227 ? -10.086 15.484 17.203 1 96.31 227 ILE B N 1
ATOM 4529 C CA . ILE B 1 227 ? -9.609 16.594 16.359 1 96.31 227 ILE B CA 1
ATOM 4530 C C . ILE B 1 227 ? -8.086 16.609 16.359 1 96.31 227 ILE B C 1
ATOM 4532 O O . ILE B 1 227 ? -7.453 16.828 17.391 1 96.31 227 ILE B O 1
ATOM 4536 N N . GLN B 1 228 ? -7.547 16.375 15.164 1 96.56 228 GLN B N 1
ATOM 4537 C CA . GLN B 1 228 ? -6.098 16.422 14.992 1 96.56 228 GLN B CA 1
ATOM 4538 C C . GLN B 1 228 ? -5.664 17.719 14.32 1 96.56 228 GLN B C 1
ATOM 4540 O O . GLN B 1 228 ? -6.133 18.047 13.227 1 96.56 228 GLN B O 1
ATOM 4545 N N . ILE B 1 229 ? -4.789 18.469 14.969 1 96.25 229 ILE B N 1
ATOM 4546 C CA . ILE B 1 229 ? -4.25 19.703 14.414 1 96.25 229 ILE B CA 1
ATOM 4547 C C . ILE B 1 229 ? -2.758 19.531 14.133 1 96.25 229 ILE B C 1
ATOM 4549 O O . ILE B 1 229 ? -1.995 19.141 15.023 1 96.25 229 ILE B O 1
ATOM 4553 N N . LYS B 1 230 ? -2.367 19.859 12.969 1 95.69 230 LYS B N 1
ATOM 4554 C CA . LYS B 1 230 ? -0.983 19.656 12.555 1 95.69 230 LYS B CA 1
ATOM 4555 C C . LYS B 1 230 ? -0.128 20.891 12.836 1 95.69 230 LYS B C 1
ATOM 4557 O O . LYS B 1 230 ? -0.544 22.016 12.562 1 95.69 230 LYS B O 1
ATOM 4562 N N . TYR B 1 231 ? 1.015 20.703 13.445 1 95.62 231 TYR B N 1
ATOM 4563 C CA . TYR B 1 231 ? 2.016 21.75 13.656 1 95.62 231 TYR B CA 1
ATOM 4564 C C . TYR B 1 231 ? 3.408 21.234 13.297 1 95.62 231 TYR B C 1
ATOM 4566 O O . TYR B 1 231 ? 3.74 20.078 13.539 1 95.62 231 TYR B O 1
ATOM 4574 N N . THR B 1 232 ? 4.168 22.109 12.664 1 96.06 232 THR B N 1
ATOM 4575 C CA . THR B 1 232 ? 5.605 21.859 12.664 1 96.06 232 THR B CA 1
ATOM 4576 C C . THR B 1 232 ? 6.211 22.188 14.023 1 96.06 232 THR B C 1
ATOM 4578 O O . THR B 1 232 ? 5.793 23.141 14.68 1 96.06 232 THR B O 1
ATOM 4581 N N . CYS B 1 233 ? 7.176 21.406 14.438 1 97.44 233 CYS B N 1
ATOM 4582 C CA . CYS B 1 233 ? 7.754 21.594 15.766 1 97.44 233 CYS B CA 1
ATOM 4583 C C . CYS B 1 233 ? 9.25 21.312 15.758 1 97.44 233 CYS B C 1
ATOM 4585 O O . CYS B 1 233 ? 9.688 20.25 15.336 1 97.44 233 CYS B O 1
ATOM 4587 N N . TYR B 1 234 ? 10.016 22.266 16.156 1 97.88 234 TYR B N 1
ATOM 4588 C CA . TYR B 1 234 ? 11.453 22.172 16.359 1 97.88 234 TYR B CA 1
ATOM 4589 C C . TYR B 1 234 ? 11.805 22.281 17.844 1 97.88 234 TYR B C 1
ATOM 4591 O O . TYR B 1 234 ? 11.484 23.281 18.484 1 97.88 234 TYR B O 1
ATOM 4599 N N . LEU B 1 235 ? 12.414 21.219 18.375 1 98.06 235 LEU B N 1
ATOM 4600 C CA . LEU B 1 235 ? 12.617 21.109 19.828 1 98.06 235 LEU B CA 1
ATOM 4601 C C . LEU B 1 235 ? 14.031 20.641 20.141 1 98.06 235 LEU B C 1
ATOM 4603 O O . LEU B 1 235 ? 14.539 19.719 19.5 1 98.06 235 LEU B O 1
ATOM 4607 N N . GLY B 1 236 ? 14.648 21.297 21.047 1 97.31 236 GLY B N 1
ATOM 4608 C CA . GLY B 1 236 ? 15.977 20.922 21.531 1 97.31 236 GLY B CA 1
ATOM 4609 C C . GLY B 1 236 ? 16.391 21.688 22.781 1 97.31 236 GLY B C 1
ATOM 4610 O O . GLY B 1 236 ? 15.656 22.547 23.25 1 97.31 236 GLY B O 1
ATOM 4611 N N . GLU B 1 237 ? 17.547 21.344 23.328 1 96.75 237 GLU B N 1
ATOM 4612 C CA . GLU B 1 237 ? 18.016 21.938 24.578 1 96.75 237 GLU B CA 1
ATOM 4613 C C . GLU B 1 237 ? 18.781 23.234 24.328 1 96.75 237 GLU B C 1
ATOM 4615 O O . GLU B 1 237 ? 18.781 24.125 25.172 1 96.75 237 GLU B O 1
ATOM 4620 N N . ASP B 1 238 ? 19.391 23.281 23.203 1 97.44 238 ASP B N 1
ATOM 4621 C CA . ASP B 1 238 ? 20.078 24.5 22.812 1 97.44 238 ASP B CA 1
ATOM 4622 C C . ASP B 1 238 ? 19.156 25.422 22.016 1 97.44 238 ASP B C 1
ATOM 4624 O O . ASP B 1 238 ? 19.016 25.266 20.797 1 97.44 238 ASP B O 1
ATOM 4628 N N . ARG B 1 239 ? 18.688 26.438 22.672 1 97.38 239 ARG B N 1
ATOM 4629 C CA . ARG B 1 239 ? 17.656 27.312 22.109 1 97.38 239 ARG B CA 1
ATOM 4630 C C . ARG B 1 239 ? 18.141 27.953 20.812 1 97.38 239 ARG B C 1
ATOM 4632 O O . ARG B 1 239 ? 17.406 28 19.828 1 97.38 239 ARG B O 1
ATOM 4639 N N . ALA B 1 240 ? 19.312 28.5 20.844 1 97.69 240 ALA B N 1
ATOM 4640 C CA . ALA B 1 240 ? 19.828 29.203 19.688 1 97.69 240 ALA B CA 1
ATOM 4641 C C . ALA B 1 240 ? 19.922 28.281 18.469 1 9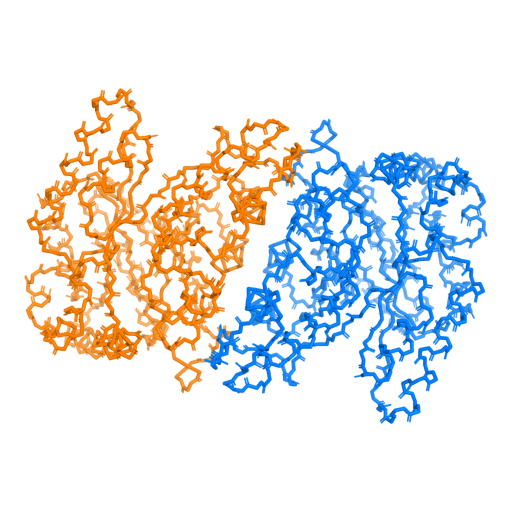7.69 240 ALA B C 1
ATOM 4643 O O . ALA B 1 240 ? 19.547 28.656 17.359 1 97.69 240 ALA B O 1
ATOM 4644 N N . ARG B 1 241 ? 20.391 27.109 18.703 1 97.19 241 ARG B N 1
ATOM 4645 C CA . ARG B 1 241 ? 20.516 26.125 17.625 1 97.19 241 ARG B CA 1
ATOM 4646 C C . ARG B 1 241 ? 19.141 25.734 17.094 1 97.19 241 ARG B C 1
ATOM 4648 O O . ARG B 1 241 ? 18.953 25.625 15.883 1 97.19 241 ARG B O 1
ATOM 4655 N N . VAL B 1 242 ? 18.234 25.516 17.922 1 97.69 242 VAL B N 1
ATOM 4656 C CA . VAL B 1 242 ? 16.891 25.062 17.547 1 97.69 242 VAL B CA 1
ATOM 4657 C C . VAL B 1 242 ? 16.203 26.141 16.719 1 97.69 242 VAL B C 1
ATOM 4659 O O . VAL B 1 242 ? 15.586 25.844 15.688 1 97.69 242 VAL B O 1
ATOM 4662 N N . LEU B 1 243 ? 16.312 27.391 17.172 1 97.75 243 LEU B N 1
ATOM 4663 C CA . LEU B 1 243 ? 15.656 28.484 16.469 1 97.75 243 LEU B CA 1
ATOM 4664 C C . LEU B 1 243 ? 16.281 28.703 15.094 1 97.75 243 LEU B C 1
ATOM 4666 O O . LEU B 1 243 ? 15.586 29.047 14.133 1 97.75 243 LEU B O 1
ATOM 4670 N N . GLU B 1 244 ? 17.578 28.5 15.023 1 97.25 244 GLU B N 1
ATOM 4671 C CA . GLU B 1 244 ? 18.25 28.578 13.727 1 97.25 244 GLU B CA 1
ATOM 4672 C C . GLU B 1 244 ? 17.75 27.5 12.781 1 97.25 244 GLU B C 1
ATOM 4674 O O . GLU B 1 244 ? 17.469 27.766 11.609 1 97.25 244 GLU B O 1
ATOM 4679 N N . GLN B 1 245 ? 17.641 26.297 13.242 1 96.56 245 GLN B N 1
ATOM 4680 C CA . GLN B 1 245 ? 17.125 25.172 12.445 1 96.56 245 GLN B CA 1
ATOM 4681 C C . GLN B 1 245 ? 15.68 25.422 12.031 1 96.56 245 GLN B C 1
ATOM 4683 O O . GLN B 1 245 ? 15.32 25.203 10.875 1 96.56 245 GLN B O 1
ATOM 4688 N N . ALA B 1 246 ? 14.938 25.891 12.984 1 97.25 246 ALA B N 1
ATOM 4689 C CA . ALA B 1 246 ? 13.531 26.172 12.703 1 97.25 246 ALA B CA 1
ATOM 4690 C C . ALA B 1 246 ? 13.391 27.188 11.578 1 97.25 246 ALA B C 1
ATOM 4692 O O . ALA B 1 246 ? 12.625 26.984 10.633 1 97.25 246 ALA B O 1
ATOM 4693 N N . ARG B 1 247 ? 14.117 28.266 11.703 1 96.56 247 ARG B N 1
ATOM 4694 C CA . ARG B 1 247 ? 14.078 29.312 10.68 1 96.56 247 ARG B CA 1
ATOM 4695 C C . ARG B 1 247 ? 14.469 28.75 9.32 1 96.56 247 ARG B C 1
ATOM 4697 O O . ARG B 1 247 ? 13.789 29 8.32 1 96.56 247 ARG B O 1
ATOM 4704 N N . ARG B 1 248 ? 15.5 28.016 9.305 1 96 248 ARG B N 1
ATOM 4705 C CA . ARG B 1 248 ? 16.031 27.469 8.062 1 96 248 ARG B CA 1
ATOM 4706 C C . ARG B 1 248 ? 15.023 26.516 7.406 1 96 248 ARG B C 1
ATOM 4708 O O . ARG B 1 248 ? 14.719 26.656 6.219 1 96 248 ARG B O 1
ATOM 4715 N N . TRP B 1 249 ? 14.508 25.609 8.141 1 95.56 249 TRP B N 1
ATOM 4716 C CA . TRP B 1 249 ? 13.727 24.531 7.539 1 95.56 249 TRP B CA 1
ATOM 4717 C C . TRP B 1 249 ? 12.289 24.969 7.305 1 95.56 249 TRP B C 1
ATOM 4719 O O . TRP B 1 249 ? 11.617 24.469 6.402 1 95.56 249 TRP B O 1
ATOM 4729 N N . GLU B 1 250 ? 11.781 25.922 8.094 1 94.69 250 GLU B N 1
ATOM 4730 C CA . GLU B 1 250 ? 10.5 26.531 7.746 1 94.69 250 GLU B CA 1
ATOM 4731 C C . GLU B 1 250 ? 10.586 27.297 6.426 1 94.69 250 GLU B C 1
ATOM 4733 O O . GLU B 1 250 ? 9.648 27.25 5.621 1 94.69 250 GLU B O 1
ATOM 4738 N N . HIS B 1 251 ? 11.68 27.969 6.254 1 93.94 251 HIS B N 1
ATOM 4739 C CA . HIS B 1 251 ? 11.867 28.656 4.977 1 93.94 251 HIS B CA 1
ATOM 4740 C C . HIS B 1 251 ? 11.953 27.641 3.83 1 93.94 251 HIS B C 1
ATOM 4742 O O . HIS B 1 251 ? 11.438 27.906 2.74 1 93.94 251 HIS B O 1
ATOM 4748 N N . ASN B 1 252 ? 12.625 26.547 4.082 1 93.88 252 ASN B N 1
ATOM 4749 C CA . ASN B 1 252 ? 12.656 25.484 3.092 1 93.88 252 ASN B CA 1
ATOM 4750 C C . ASN B 1 252 ? 11.25 25 2.748 1 93.88 252 ASN B C 1
ATOM 4752 O O . ASN B 1 252 ? 10.93 24.781 1.576 1 93.88 252 ASN B O 1
ATOM 4756 N N . TYR B 1 253 ? 10.477 24.812 3.768 1 92.62 253 TYR B N 1
ATOM 4757 C CA . TYR B 1 253 ? 9.094 24.391 3.596 1 92.62 253 TYR B CA 1
ATOM 4758 C C . TYR B 1 253 ? 8.336 25.391 2.717 1 92.62 253 TYR B C 1
ATOM 4760 O O . TYR B 1 253 ? 7.652 24.984 1.77 1 92.62 253 TYR B O 1
ATOM 4768 N N . ILE B 1 254 ? 8.5 26.609 3.004 1 90.38 254 ILE B N 1
ATOM 4769 C CA . ILE B 1 254 ? 7.789 27.672 2.303 1 90.38 254 ILE B CA 1
ATOM 4770 C C . ILE B 1 254 ? 8.266 27.75 0.855 1 90.38 254 ILE B C 1
ATOM 4772 O O . ILE B 1 254 ? 7.465 27.938 -0.061 1 90.38 254 ILE B O 1
ATOM 4776 N N . GLU B 1 255 ? 9.492 27.594 0.681 1 90.81 255 GLU B N 1
ATOM 4777 C CA . GLU B 1 255 ? 10.055 27.609 -0.665 1 90.81 255 GLU B CA 1
ATOM 4778 C C . GLU B 1 255 ? 9.484 26.484 -1.521 1 90.81 255 GLU B C 1
ATOM 4780 O O . GLU B 1 255 ? 9.062 26.719 -2.654 1 90.81 255 GLU B O 1
ATOM 4785 N N . LYS B 1 256 ? 9.492 25.344 -1.012 1 92.12 256 LYS B N 1
ATOM 4786 C CA . LYS B 1 256 ? 8.977 24.203 -1.754 1 92.12 256 LYS B CA 1
ATOM 4787 C C . LYS B 1 256 ? 7.465 24.312 -1.961 1 92.12 256 LYS B C 1
ATOM 4789 O O . LYS B 1 256 ? 6.949 23.938 -3.016 1 92.12 256 LYS B O 1
ATOM 4794 N N . MET B 1 257 ? 6.805 24.781 -0.98 1 89.88 257 MET B N 1
ATOM 4795 C CA . MET B 1 257 ? 5.371 25.016 -1.111 1 89.88 257 MET B CA 1
ATOM 4796 C C . MET B 1 257 ? 5.086 26.031 -2.213 1 89.88 257 MET B C 1
ATOM 4798 O O . MET B 1 257 ? 4.156 25.859 -3.002 1 89.88 257 MET B O 1
ATOM 4802 N N . THR B 1 258 ? 5.879 27.062 -2.211 1 87.44 258 THR B N 1
ATOM 4803 C CA . THR B 1 258 ? 5.723 28.094 -3.225 1 87.44 258 THR B CA 1
ATOM 4804 C C . THR B 1 258 ? 5.82 27.5 -4.625 1 87.44 258 THR B C 1
ATOM 4806 O O . THR B 1 258 ? 5.012 27.828 -5.5 1 87.44 258 THR B O 1
ATOM 4809 N N . GLY B 1 259 ? 6.77 26.656 -4.809 1 86.19 259 GLY B N 1
ATOM 4810 C CA . GLY B 1 259 ? 6.887 25.984 -6.09 1 86.19 259 GLY B CA 1
ATOM 4811 C C . GLY B 1 259 ? 5.684 25.125 -6.426 1 86.19 259 GLY B C 1
ATOM 4812 O O . GLY B 1 259 ? 5.219 25.125 -7.566 1 86.19 259 GLY B O 1
ATOM 4813 N N . ALA B 1 260 ? 5.18 24.516 -5.48 1 86.19 260 ALA B N 1
ATOM 4814 C CA . ALA B 1 260 ? 4.074 23.578 -5.676 1 86.19 260 ALA B CA 1
ATOM 4815 C C . ALA B 1 260 ? 2.777 24.328 -5.98 1 86.19 260 ALA B C 1
ATOM 4817 O O . ALA B 1 260 ? 1.935 23.828 -6.734 1 86.19 260 ALA B O 1
ATOM 4818 N N . VAL B 1 261 ? 2.613 25.5 -5.402 1 84.5 261 VAL B N 1
ATOM 4819 C CA . VAL B 1 261 ? 1.34 26.203 -5.539 1 84.5 261 VAL B CA 1
ATOM 4820 C C . VAL B 1 261 ? 1.44 27.25 -6.656 1 84.5 261 VAL B C 1
ATOM 4822 O O . VAL B 1 261 ? 0.488 27.984 -6.91 1 84.5 261 VAL B O 1
ATOM 4825 N N . ALA B 1 262 ? 2.521 27.312 -7.293 1 81 262 ALA B N 1
ATOM 4826 C CA . ALA B 1 262 ? 2.787 28.344 -8.297 1 81 262 ALA B CA 1
ATOM 4827 C C . ALA B 1 262 ? 1.717 28.344 -9.383 1 81 262 ALA B C 1
ATOM 4829 O O . ALA B 1 262 ? 1.348 29.406 -9.898 1 81 262 ALA B O 1
ATOM 4830 N N . SER B 1 263 ? 1.237 27.156 -9.602 1 79.5 263 SER B N 1
ATOM 4831 C CA . SER B 1 263 ? 0.27 27.031 -10.68 1 79.5 263 SER B C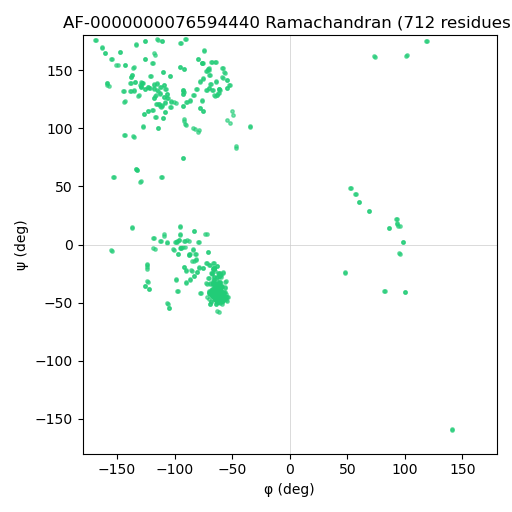A 1
ATOM 4832 C C . SER B 1 263 ? -1.036 27.734 -10.352 1 79.5 263 SER B C 1
ATOM 4834 O O . SER B 1 263 ? -1.818 28.062 -11.25 1 79.5 263 SER B O 1
ATOM 4836 N N . TRP B 1 264 ? -1.327 27.906 -9.102 1 82.06 264 TRP B N 1
ATOM 4837 C CA . TRP B 1 264 ? -2.533 28.641 -8.719 1 82.06 264 TRP B CA 1
ATOM 4838 C C . TRP B 1 264 ? -2.488 30.078 -9.234 1 82.06 264 TRP B C 1
ATOM 4840 O O . TRP B 1 264 ? -3.531 30.719 -9.398 1 82.06 264 TRP B O 1
ATOM 4850 N N . GLY B 1 265 ? -1.285 30.578 -9.453 1 73.06 265 GLY B N 1
ATOM 4851 C CA . GLY B 1 265 ? -1.165 31.906 -10.039 1 73.06 265 GLY B CA 1
ATOM 4852 C C . GLY B 1 265 ? -1.853 32.031 -11.391 1 73.06 265 GLY B C 1
ATOM 4853 O O . GLY B 1 265 ? -2.268 33.125 -11.781 1 73.06 265 GLY B O 1
ATOM 4854 N N . GLN B 1 266 ? -1.993 30.875 -12.016 1 75.94 266 GLN B N 1
ATOM 4855 C CA . GLN B 1 266 ? -2.57 30.891 -13.359 1 75.94 266 GLN B CA 1
ATOM 4856 C C . GLN B 1 266 ? -3.869 30.078 -13.398 1 75.94 266 GLN B C 1
ATOM 4858 O O . GLN B 1 266 ? -4.414 29.828 -14.477 1 75.94 266 GLN B O 1
ATOM 4863 N N . THR B 1 267 ? -4.258 29.641 -12.219 1 80.44 267 THR B N 1
ATOM 4864 C CA . THR B 1 267 ? -5.438 28.781 -12.148 1 80.44 267 THR B CA 1
ATOM 4865 C C . T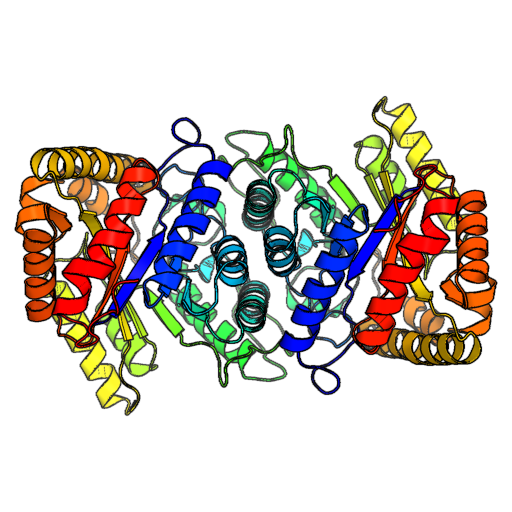HR B 1 267 ? -6.535 29.438 -11.32 1 80.44 267 THR B C 1
ATOM 4867 O O . THR B 1 267 ? -6.25 30.109 -10.328 1 80.44 267 THR B O 1
ATOM 4870 N N . ARG B 1 268 ? -7.789 29.406 -11.805 1 77 268 ARG B N 1
ATOM 4871 C CA . ARG B 1 268 ? -8.969 29.844 -11.062 1 77 268 ARG B CA 1
ATOM 4872 C C . ARG B 1 268 ? -9.992 28.719 -10.969 1 77 268 ARG B C 1
ATOM 4874 O O . ARG B 1 268 ? -10.148 27.922 -11.898 1 77 268 ARG B O 1
ATOM 4881 N N . SER B 1 269 ? -10.516 28.609 -9.688 1 76.88 269 SER B N 1
ATOM 4882 C CA . SER B 1 269 ? -11.531 27.578 -9.508 1 76.88 269 SER B CA 1
ATOM 4883 C C . SER B 1 269 ? -12.602 28.031 -8.516 1 76.88 269 SER B C 1
ATOM 4885 O O . SER B 1 269 ? -12.281 28.547 -7.445 1 76.88 269 SER B O 1
ATOM 4887 N N . ALA B 1 270 ? -13.852 27.828 -8.953 1 73.5 270 ALA B N 1
ATOM 4888 C CA . ALA B 1 270 ? -14.969 28.172 -8.07 1 73.5 270 ALA B CA 1
ATOM 4889 C C . ALA B 1 270 ? -15.008 27.266 -6.848 1 73.5 270 ALA B C 1
ATOM 4891 O O . ALA B 1 270 ? -15.555 27.641 -5.805 1 73.5 270 ALA B O 1
ATOM 4892 N N . ASP B 1 271 ? -14.367 26.156 -7 1 74.31 271 ASP B N 1
ATOM 4893 C CA . ASP B 1 271 ? -14.391 25.172 -5.926 1 74.31 271 ASP B CA 1
ATOM 4894 C C . ASP B 1 271 ? -13.273 25.438 -4.914 1 74.31 271 ASP B C 1
ATOM 4896 O O . ASP B 1 271 ? -13.281 24.875 -3.816 1 74.31 271 ASP B O 1
ATOM 4900 N N . TYR B 1 272 ? -12.43 26.344 -5.25 1 77.5 272 TYR B N 1
ATOM 4901 C CA . TYR B 1 272 ? -11.328 26.719 -4.363 1 77.5 272 TYR B CA 1
ATOM 4902 C C . TYR B 1 272 ? -11.203 28.219 -4.254 1 77.5 272 TYR B C 1
ATOM 4904 O O . TYR B 1 272 ? -10.164 28.797 -4.598 1 77.5 272 TYR B O 1
ATOM 4912 N N . PRO B 1 273 ? -12.211 28.828 -3.686 1 71.38 273 PRO B N 1
ATOM 4913 C CA . PRO B 1 273 ? -12.164 30.297 -3.605 1 71.38 273 PRO B CA 1
ATOM 4914 C C . PRO B 1 273 ? -11 30.797 -2.754 1 71.38 273 PRO B C 1
ATOM 4916 O O . PRO B 1 273 ? -10.773 30.297 -1.653 1 71.38 273 PRO B O 1
ATOM 4919 N N . GLY B 1 274 ? -10.281 31.656 -3.281 1 72.44 274 GLY B N 1
ATOM 4920 C CA . GLY B 1 274 ? -9.234 32.312 -2.514 1 72.44 274 GLY B CA 1
ATOM 4921 C C . GLY B 1 274 ? -7.875 31.672 -2.688 1 72.44 274 GLY B C 1
ATOM 4922 O O . GLY B 1 274 ? -6.859 32.219 -2.258 1 72.44 274 GLY B O 1
ATOM 4923 N N . TYR B 1 275 ? -7.812 30.547 -3.336 1 76.31 275 TYR B N 1
ATOM 4924 C CA . TYR B 1 275 ? -6.555 29.828 -3.471 1 76.31 275 TYR B CA 1
ATOM 4925 C C . TYR B 1 275 ? -5.613 30.547 -4.434 1 76.31 275 TYR B C 1
ATOM 4927 O O . TYR B 1 275 ? -4.402 30.297 -4.422 1 76.31 275 TYR B O 1
ATOM 4935 N N . GLU B 1 276 ? -6.148 31.422 -5.168 1 74.88 276 GLU B N 1
ATOM 4936 C CA . GLU B 1 276 ? -5.309 32.25 -6.043 1 74.88 276 GLU B CA 1
ATOM 4937 C C . GLU B 1 276 ? -4.383 33.156 -5.238 1 74.88 276 GLU B C 1
ATOM 4939 O O . GLU B 1 276 ? -3.365 33.625 -5.75 1 74.88 276 GLU B O 1
ATOM 4944 N N . GLN B 1 277 ? -4.781 33.344 -3.971 1 73.94 277 GLN B N 1
ATOM 4945 C CA . GLN B 1 277 ? -3.992 34.25 -3.123 1 73.94 277 GLN B CA 1
ATOM 4946 C C . GLN B 1 277 ? -2.934 33.469 -2.348 1 73.94 277 GLN B C 1
ATOM 4948 O O . GLN B 1 277 ? -2.121 34.062 -1.633 1 73.94 277 GLN B O 1
ATOM 4953 N N . LEU B 1 278 ? -2.949 32.188 -2.543 1 76.38 278 LEU B N 1
ATOM 4954 C CA . LEU B 1 278 ? -2.037 31.359 -1.777 1 76.38 278 LEU B CA 1
ATOM 4955 C C . LEU B 1 278 ? -0.585 31.734 -2.062 1 76.38 278 LEU B C 1
ATOM 4957 O O . LEU B 1 278 ? 0.24 31.781 -1.148 1 76.38 278 LEU B O 1
ATOM 4961 N N . VAL B 1 279 ? -0.343 32.062 -3.291 1 75.38 279 VAL B N 1
ATOM 4962 C CA . VAL B 1 279 ? 1.017 32.406 -3.689 1 75.38 279 VAL B CA 1
ATOM 4963 C C . VAL B 1 279 ? 1.479 33.625 -2.926 1 75.38 279 VAL B C 1
ATOM 4965 O O . VAL B 1 279 ? 2.574 33.656 -2.361 1 75.38 279 VAL B O 1
ATOM 4968 N N . ALA B 1 280 ? 0.607 34.562 -2.881 1 77.38 280 ALA B N 1
ATOM 4969 C CA . ALA B 1 280 ? 0.933 35.812 -2.191 1 77.38 280 ALA B CA 1
ATOM 4970 C C . ALA B 1 280 ? 1.073 35.562 -0.688 1 77.38 280 ALA B C 1
ATOM 4972 O O . ALA B 1 280 ? 1.953 36.156 -0.046 1 77.38 280 ALA B O 1
ATOM 4973 N N . LYS B 1 281 ? 0.25 34.781 -0.189 1 77.06 281 LYS B N 1
ATOM 4974 C CA . LYS B 1 281 ? 0.278 34.469 1.241 1 77.06 281 LYS B CA 1
ATOM 4975 C C . LYS B 1 281 ? 1.562 33.75 1.627 1 77.06 281 LYS B C 1
ATOM 4977 O O . LYS B 1 281 ? 2.195 34.094 2.631 1 77.06 281 LYS B O 1
ATOM 4982 N N . VAL B 1 282 ? 1.909 32.844 0.836 1 79.06 282 VAL B N 1
ATOM 4983 C CA . VAL B 1 282 ? 3.111 32.062 1.093 1 79.06 282 VAL B CA 1
ATOM 4984 C C . VAL B 1 282 ? 4.348 32.969 0.965 1 79.06 282 VAL B C 1
ATOM 4986 O O . VAL B 1 282 ? 5.297 32.812 1.74 1 79.06 282 VAL B O 1
ATOM 4989 N N . ALA B 1 283 ? 4.324 33.844 0.026 1 77.69 283 ALA B N 1
ATOM 4990 C CA . ALA B 1 283 ? 5.441 34.781 -0.209 1 77.69 283 ALA B CA 1
ATOM 4991 C C . ALA B 1 283 ? 5.652 35.688 0.983 1 77.69 283 ALA B C 1
ATOM 4993 O O . ALA B 1 283 ? 6.75 36.219 1.188 1 77.69 283 ALA B O 1
ATOM 4994 N N . LYS B 1 284 ? 4.668 35.906 1.764 1 82.5 284 LYS B N 1
ATOM 4995 C CA . LYS B 1 284 ? 4.73 36.844 2.883 1 82.5 284 LYS B CA 1
ATOM 4996 C C . LYS B 1 284 ? 5.078 36.125 4.184 1 82.5 284 LYS B C 1
ATOM 4998 O O . LYS B 1 284 ? 4.98 36.688 5.266 1 82.5 284 LYS B O 1
ATOM 5003 N N . TYR B 1 285 ? 5.535 35 3.986 1 88 285 TYR B N 1
ATOM 5004 C CA . TYR B 1 285 ? 5.832 34.219 5.18 1 88 285 TYR B CA 1
ATOM 5005 C C . TYR B 1 285 ? 6.902 34.906 6.027 1 88 285 TYR B C 1
ATOM 5007 O O . TYR B 1 285 ? 7.898 35.406 5.496 1 88 285 TYR B O 1
ATOM 5015 N N . ASP B 1 286 ? 6.625 35.031 7.281 1 91.88 286 ASP B N 1
ATOM 5016 C CA . ASP B 1 286 ? 7.527 35.562 8.289 1 91.88 286 ASP B CA 1
ATOM 5017 C C . ASP B 1 286 ? 7.684 34.594 9.461 1 91.88 286 ASP B C 1
ATOM 5019 O O . ASP B 1 286 ? 6.762 34.438 10.266 1 91.88 286 ASP B O 1
ATOM 5023 N N . PHE B 1 287 ? 8.875 34.062 9.562 1 94.5 287 PHE B N 1
ATOM 5024 C CA . PHE B 1 287 ? 9.117 33.062 10.586 1 94.5 287 PHE B CA 1
ATOM 5025 C C . PHE B 1 287 ? 8.891 33.625 11.977 1 94.5 287 PHE B C 1
ATOM 5027 O O . PHE B 1 287 ? 8.25 33 12.82 1 94.5 287 PHE B O 1
ATOM 5034 N N . GLY B 1 288 ? 9.453 34.781 12.234 1 95.19 288 GLY B N 1
ATOM 5035 C CA . GLY B 1 288 ? 9.297 35.406 13.531 1 95.19 288 GLY B CA 1
ATOM 5036 C C . GLY B 1 288 ? 7.84 35.594 13.922 1 95.19 288 GLY B C 1
ATOM 5037 O O . GLY B 1 288 ? 7.457 35.344 15.062 1 95.19 288 GLY B O 1
ATOM 5038 N N . LYS B 1 289 ? 7.074 36.125 12.992 1 94.12 289 LYS B N 1
ATOM 5039 C CA . LYS B 1 289 ? 5.648 36.312 13.242 1 94.12 289 LYS B CA 1
ATOM 5040 C C . LYS B 1 289 ? 4.941 35 13.477 1 94.12 289 LYS B C 1
ATOM 5042 O O . LYS B 1 289 ? 4.094 34.875 14.367 1 94.12 289 LYS B O 1
ATOM 5047 N N . SER B 1 290 ? 5.273 34 12.648 1 94 290 SER B N 1
ATOM 5048 C CA . SER B 1 290 ? 4.668 32.688 12.781 1 94 290 SER B CA 1
ATOM 5049 C C . SER B 1 290 ? 4.977 32.094 14.148 1 94 290 SER B C 1
ATOM 5051 O O . SER B 1 290 ? 4.113 31.438 14.758 1 94 290 SER B O 1
ATOM 5053 N N . LEU B 1 291 ? 6.199 32.188 14.594 1 96.12 291 LEU B N 1
ATOM 5054 C CA . LEU B 1 291 ? 6.594 31.703 15.906 1 96.12 291 LEU B CA 1
ATOM 5055 C C . LEU B 1 291 ? 5.832 32.438 17.016 1 96.12 291 LEU B C 1
ATOM 5057 O O . LEU B 1 291 ? 5.316 31.797 17.938 1 96.12 291 LEU B O 1
ATOM 5061 N N . ALA B 1 292 ? 5.711 33.75 16.859 1 95.12 292 ALA B N 1
ATOM 5062 C CA . ALA B 1 292 ? 5.02 34.562 17.844 1 95.12 292 ALA B CA 1
ATOM 5063 C C . ALA B 1 292 ? 3.533 34.219 17.906 1 95.12 292 ALA B C 1
ATOM 5065 O O . ALA B 1 292 ? 2.918 34.281 18.969 1 95.12 292 ALA B O 1
ATOM 5066 N N . ASP B 1 293 ? 2.979 33.875 16.797 1 93.81 293 ASP B N 1
ATOM 5067 C CA . ASP B 1 293 ? 1.555 33.562 16.688 1 93.81 293 ASP B CA 1
ATOM 5068 C C . ASP B 1 293 ? 1.275 32.094 16.984 1 93.81 293 ASP B C 1
ATOM 5070 O O . ASP B 1 293 ? 0.143 31.641 16.828 1 93.81 293 ASP B O 1
ATOM 5074 N N . ASN B 1 294 ? 2.279 31.344 17.344 1 95.31 294 ASN B N 1
ATOM 5075 C CA . ASN B 1 294 ? 2.174 29.922 17.656 1 95.31 294 ASN B CA 1
ATOM 5076 C C . ASN B 1 294 ? 1.66 29.109 16.469 1 95.31 294 ASN B C 1
ATOM 5078 O O . ASN B 1 294 ? 0.871 28.188 16.625 1 95.31 294 ASN B O 1
ATOM 5082 N N . LYS B 1 295 ? 2.094 29.531 15.305 1 93.81 295 LYS B N 1
ATOM 5083 C CA . LYS B 1 295 ? 1.777 28.766 14.102 1 93.81 295 LYS B CA 1
ATOM 5084 C C . LYS B 1 295 ? 2.844 27.719 13.812 1 93.81 295 LYS B C 1
ATOM 5086 O O . LYS B 1 295 ? 2.607 26.781 13.055 1 93.81 295 LYS B O 1
ATOM 5091 N N . VAL B 1 296 ? 3.975 27.938 14.336 1 95.5 296 VAL B N 1
ATOM 5092 C CA . VAL B 1 296 ? 5.082 26.984 14.383 1 95.5 296 VAL B CA 1
ATOM 5093 C C . VAL B 1 296 ? 5.621 26.891 15.812 1 95.5 296 VAL B C 1
ATOM 5095 O O . VAL B 1 296 ? 5.699 27.891 16.516 1 95.5 296 VAL B O 1
ATOM 5098 N N . PHE B 1 297 ? 5.898 25.672 16.266 1 97.62 297 PHE B N 1
ATOM 5099 C CA . PHE B 1 297 ? 6.539 25.484 17.562 1 97.62 297 PHE B CA 1
ATOM 5100 C C . PHE B 1 297 ? 8.055 25.406 17.406 1 97.62 297 PHE B C 1
ATOM 5102 O O . PHE B 1 297 ? 8.555 24.703 16.531 1 97.62 297 PHE B O 1
ATOM 5109 N N . ALA B 1 298 ? 8.797 26.141 18.25 1 98.25 298 ALA B N 1
ATOM 5110 C CA . ALA B 1 298 ? 10.25 26.062 18.219 1 98.25 298 ALA B CA 1
ATOM 5111 C C . ALA B 1 298 ? 10.844 26.531 19.547 1 98.25 298 ALA B C 1
ATOM 5113 O O . ALA B 1 298 ? 10.367 27.516 20.125 1 98.25 298 ALA B O 1
ATOM 5114 N N . GLY B 1 299 ? 11.789 25.875 20.062 1 98.25 299 GLY B N 1
ATOM 5115 C CA . GLY B 1 299 ? 12.5 26.312 21.266 1 98.25 299 GLY B CA 1
ATOM 5116 C C . GLY B 1 299 ? 12.828 25.172 22.203 1 98.25 299 GLY B C 1
ATOM 5117 O O . GLY B 1 299 ? 12.953 24.016 21.781 1 98.25 299 GLY B O 1
ATOM 5118 N N . THR B 1 300 ? 13.07 25.516 23.453 1 98.31 300 THR B N 1
ATOM 5119 C CA . THR B 1 300 ? 13.312 24.547 24.516 1 98.31 300 THR B CA 1
ATOM 5120 C C . THR B 1 300 ? 12.016 23.844 24.938 1 98.31 300 THR B C 1
ATOM 5122 O O . THR B 1 300 ? 10.93 24.297 24.562 1 98.31 300 THR B O 1
ATOM 5125 N N . PRO B 1 301 ? 12.156 22.75 25.703 1 98.12 301 PRO B N 1
ATOM 5126 C CA . PRO B 1 301 ? 10.945 22.078 26.156 1 98.12 301 PRO B CA 1
ATOM 5127 C C . PRO B 1 301 ? 10 23 26.922 1 98.12 301 PRO B C 1
ATOM 5129 O O . PRO B 1 301 ? 8.781 22.922 26.75 1 98.12 301 PRO B O 1
ATOM 5132 N N . ASP B 1 302 ? 10.555 23.891 27.688 1 97.81 302 ASP B N 1
ATOM 5133 C CA . ASP B 1 302 ? 9.719 24.828 28.422 1 97.81 302 ASP B CA 1
ATOM 5134 C C . ASP B 1 302 ? 8.977 25.766 27.469 1 97.81 302 ASP B C 1
ATOM 5136 O O . ASP B 1 302 ? 7.777 26 27.641 1 97.81 302 ASP B O 1
ATOM 5140 N N . GLU B 1 303 ? 9.641 26.281 26.516 1 98.12 303 GLU B N 1
ATOM 5141 C CA . GLU B 1 303 ? 9.047 27.203 25.562 1 98.12 303 GLU B CA 1
ATOM 5142 C C . GLU B 1 303 ? 7.977 26.516 24.719 1 98.12 303 GLU B C 1
ATOM 5144 O O . GLU B 1 303 ? 6.895 27.062 24.516 1 98.12 303 GLU B O 1
ATOM 5149 N N . VAL B 1 304 ? 8.289 25.328 24.203 1 98.44 304 VAL B N 1
ATOM 5150 C CA . VAL B 1 304 ? 7.32 24.578 23.406 1 98.44 304 VAL B CA 1
ATOM 5151 C C . VAL B 1 304 ? 6.125 24.203 24.281 1 98.44 304 VAL B C 1
ATOM 5153 O O . VAL B 1 304 ? 4.98 24.234 23.828 1 98.44 304 VAL B O 1
ATOM 5156 N N . GLY B 1 305 ? 6.402 23.828 25.547 1 97.75 305 GLY B N 1
ATOM 5157 C CA . GLY B 1 305 ? 5.312 23.578 26.469 1 97.75 305 GLY B CA 1
ATOM 5158 C C . GLY B 1 305 ? 4.359 24.75 26.609 1 97.75 305 GLY B C 1
ATOM 5159 O O . GLY B 1 305 ? 3.143 24.562 26.656 1 97.75 305 GLY B O 1
ATOM 5160 N N . GLU B 1 306 ? 4.902 25.938 26.703 1 97.81 306 GLU B N 1
ATOM 5161 C CA . GLU B 1 306 ? 4.082 27.141 26.797 1 97.81 306 GLU B CA 1
ATOM 5162 C C . GLU B 1 306 ? 3.262 27.344 25.516 1 97.81 306 GLU B C 1
ATOM 5164 O O . GLU B 1 306 ? 2.105 27.766 25.578 1 97.81 306 GLU B O 1
ATOM 5169 N N . GLN B 1 307 ? 3.877 27.094 24.391 1 97.81 307 GLN B N 1
ATOM 5170 C CA . GLN B 1 307 ? 3.16 27.203 23.125 1 97.81 307 GLN B CA 1
ATOM 5171 C C . GLN B 1 307 ? 1.993 26.219 23.062 1 97.81 307 GLN B C 1
ATOM 5173 O O . GLN B 1 307 ? 0.888 26.578 22.656 1 97.81 307 GLN B O 1
ATOM 5178 N N . VAL B 1 308 ? 2.25 24.984 23.469 1 97.31 308 VAL B N 1
ATOM 5179 C CA . VAL B 1 308 ? 1.214 23.953 23.5 1 97.31 308 VAL B CA 1
ATOM 5180 C C . VAL B 1 308 ? 0.09 24.375 24.438 1 97.31 308 VAL B C 1
ATOM 5182 O O . VAL B 1 308 ? -1.09 24.203 24.125 1 97.31 308 VAL B O 1
ATOM 5185 N N . ALA B 1 309 ? 0.43 24.953 25.578 1 96.75 309 ALA B N 1
ATOM 5186 C CA . ALA B 1 309 ? -0.57 25.422 26.531 1 96.75 309 ALA B CA 1
ATOM 5187 C C . ALA B 1 309 ? -1.463 26.5 25.906 1 96.75 309 ALA B C 1
ATOM 5189 O O . ALA B 1 309 ? -2.678 26.5 26.125 1 96.75 309 ALA B O 1
ATOM 5190 N N . THR B 1 310 ? -0.844 27.375 25.203 1 96.75 310 THR B N 1
ATOM 5191 C CA . THR B 1 310 ? -1.586 28.438 24.516 1 96.75 310 THR B CA 1
ATOM 5192 C C . THR B 1 310 ? -2.566 27.844 23.5 1 96.75 310 THR B C 1
ATOM 5194 O O . THR B 1 310 ? -3.725 28.25 23.438 1 96.75 310 THR B O 1
ATOM 5197 N N . VAL B 1 311 ? -2.143 26.891 22.75 1 95.38 311 VAL B N 1
ATOM 5198 C CA . VAL B 1 311 ? -2.979 26.25 21.75 1 95.38 311 VAL B CA 1
ATOM 5199 C C . VAL B 1 311 ? -4.137 25.516 22.422 1 95.38 311 VAL B C 1
ATOM 5201 O O . VAL B 1 311 ? -5.266 25.547 21.938 1 95.38 311 VAL B O 1
ATOM 5204 N N . ALA B 1 312 ? -3.861 24.891 23.531 1 94.69 312 ALA B N 1
ATOM 5205 C CA . ALA B 1 312 ? -4.91 24.219 24.297 1 94.69 312 ALA B CA 1
ATOM 5206 C C . ALA B 1 312 ? -5.969 25.219 24.766 1 94.69 312 ALA B C 1
ATOM 5208 O O . ALA B 1 312 ? -7.16 24.906 24.781 1 94.69 312 ALA B O 1
ATOM 5209 N N . GLU B 1 313 ? -5.512 26.359 25.141 1 95.25 313 GLU B N 1
ATOM 5210 C CA . GLU B 1 313 ? -6.434 27.422 25.547 1 95.25 313 GLU B CA 1
ATOM 5211 C C . GLU B 1 313 ? -7.301 27.891 24.391 1 95.25 313 GLU B C 1
ATOM 5213 O O . GLU B 1 313 ? -8.484 28.188 24.562 1 95.25 313 GLU B O 1
ATOM 5218 N N . TRP B 1 314 ? -6.668 27.953 23.234 1 95.5 314 TRP B N 1
ATOM 5219 C CA . TRP B 1 314 ? -7.359 28.469 22.047 1 95.5 314 TRP B CA 1
ATOM 5220 C C . TRP B 1 314 ? -8.406 27.469 21.562 1 95.5 314 TRP B C 1
ATOM 5222 O O . TRP B 1 314 ? -9.531 27.844 21.219 1 95.5 314 TRP B O 1
ATOM 5232 N N . PHE B 1 315 ? -8.086 26.203 21.484 1 94.88 315 PHE B N 1
ATOM 5233 C CA . PHE B 1 315 ? -8.867 25.266 20.672 1 94.88 315 PHE B CA 1
ATOM 5234 C C . PHE B 1 315 ? -9.461 24.156 21.547 1 94.88 315 PHE B C 1
ATOM 5236 O O . PHE B 1 315 ? -10.25 23.344 21.078 1 94.88 315 PHE B O 1
ATOM 5243 N N . GLY B 1 316 ? -9.148 24.156 22.844 1 90.19 316 GLY B N 1
ATOM 5244 C CA . GLY B 1 316 ? -9.648 23.141 23.766 1 90.19 316 GLY B CA 1
ATOM 5245 C C . GLY B 1 316 ? -8.625 22.062 24.078 1 90.19 316 GLY B C 1
ATOM 5246 O O . GLY B 1 316 ? -7.648 21.906 23.344 1 90.19 316 GLY B O 1
ATOM 5247 N N . ASP B 1 317 ? -8.867 21.344 25.156 1 84.56 317 ASP B N 1
ATOM 5248 C CA . ASP B 1 317 ? -7.938 20.312 25.594 1 84.56 317 ASP B CA 1
ATOM 5249 C C . ASP B 1 317 ? -8.289 18.953 24.984 1 84.56 317 ASP B C 1
ATOM 5251 O O . ASP B 1 317 ? -7.605 17.953 25.234 1 84.56 317 ASP B O 1
ATOM 5255 N N . ASP B 1 318 ? -9.297 18.984 24.156 1 87.81 318 ASP B N 1
ATOM 5256 C CA . ASP B 1 318 ? -9.719 17.734 23.547 1 87.81 318 ASP B CA 1
ATOM 5257 C C . ASP B 1 318 ? -9.086 17.562 22.172 1 87.81 318 ASP B C 1
ATOM 5259 O O . ASP B 1 318 ? -9.367 16.594 21.469 1 87.81 318 ASP B O 1
ATOM 5263 N N . VAL B 1 319 ? -8.156 18.438 21.828 1 94.19 319 VAL B N 1
ATOM 5264 C CA . VAL B 1 319 ? -7.5 18.328 20.531 1 94.19 319 VAL B CA 1
ATOM 5265 C C . VAL B 1 319 ? -6.242 17.484 20.656 1 94.19 319 VAL B C 1
ATOM 5267 O O . VAL B 1 319 ? -5.684 17.344 21.75 1 94.19 319 VAL B O 1
ATOM 5270 N N . THR B 1 320 ? -5.922 16.844 19.578 1 96.5 320 THR B N 1
ATOM 5271 C CA . THR B 1 320 ? -4.66 16.125 19.422 1 96.5 320 THR B CA 1
ATOM 5272 C C . THR B 1 320 ? -3.723 16.891 18.484 1 96.5 320 THR B C 1
ATOM 5274 O O . THR B 1 320 ? -4.137 17.328 17.406 1 96.5 320 THR B O 1
ATOM 5277 N N . LEU B 1 321 ? -2.49 17.094 18.938 1 97.19 321 LEU B N 1
ATOM 5278 C CA . LEU B 1 321 ? -1.514 17.734 18.062 1 97.19 321 LEU B CA 1
ATOM 5279 C C . LEU B 1 321 ? -0.707 16.703 17.297 1 97.19 321 LEU B C 1
ATOM 5281 O O . LEU B 1 321 ? -0.08 15.828 17.891 1 97.19 321 LEU B O 1
ATOM 5285 N N . SER B 1 322 ? -0.801 16.75 15.992 1 97.12 322 SER B N 1
ATOM 5286 C CA . SER B 1 322 ? 0.035 15.953 15.094 1 97.12 322 SER B CA 1
ATOM 5287 C C . SER B 1 322 ? 1.293 16.719 14.695 1 97.12 322 SER B C 1
ATOM 5289 O O . SER B 1 322 ? 1.245 17.594 13.828 1 97.12 322 SER B O 1
ATOM 5291 N N . LEU B 1 323 ? 2.412 16.328 15.25 1 97.81 323 LEU B N 1
ATOM 5292 C CA . LEU B 1 323 ? 3.617 17.141 15.203 1 97.81 323 LEU B CA 1
ATOM 5293 C C . LEU B 1 323 ? 4.551 16.672 14.094 1 97.81 323 LEU B C 1
ATOM 5295 O O . LEU B 1 323 ? 4.91 15.5 14.031 1 97.81 323 LEU B O 1
ATOM 5299 N N . GLN B 1 324 ? 4.84 17.547 13.219 1 96.62 324 GLN B N 1
ATOM 5300 C CA . GLN B 1 324 ? 5.922 17.297 12.273 1 96.62 324 GLN B CA 1
ATOM 5301 C C . GLN B 1 324 ? 7.281 17.625 12.891 1 96.62 324 GLN B C 1
ATOM 5303 O O . GLN B 1 324 ? 7.723 18.766 12.852 1 96.62 324 GLN B O 1
ATOM 5308 N N . LEU B 1 325 ? 7.961 16.609 13.344 1 93.25 325 LEU B N 1
ATOM 5309 C CA . LEU B 1 325 ? 9.242 16.766 14.016 1 93.25 325 LEU B CA 1
ATOM 5310 C C . LEU B 1 325 ? 10.398 16.453 13.07 1 93.25 325 LEU B C 1
ATOM 5312 O O . LEU B 1 325 ? 11.57 16.594 13.445 1 93.25 325 LEU B O 1
ATOM 5316 N N . ASN B 1 326 ? 9.984 15.992 11.844 1 86.75 326 ASN B N 1
ATOM 5317 C CA . ASN B 1 326 ? 10.93 15.734 10.766 1 86.75 326 ASN B CA 1
ATOM 5318 C C . ASN B 1 326 ? 10.344 16.109 9.406 1 86.75 326 ASN B C 1
ATOM 5320 O O . ASN B 1 326 ? 9.68 15.305 8.758 1 86.75 326 ASN B O 1
ATOM 5324 N N . PRO B 1 327 ? 10.625 17.344 8.945 1 84.75 327 PRO B N 1
ATOM 5325 C CA . PRO B 1 327 ? 10.18 17.734 7.605 1 84.75 327 PRO B CA 1
ATOM 5326 C C . PRO B 1 327 ? 10.992 17.078 6.496 1 84.75 327 PRO B C 1
ATOM 5328 O O . PRO B 1 327 ? 10.852 17.438 5.324 1 84.75 327 PRO B O 1
ATOM 5331 N N . GLY B 1 328 ? 11.867 16.109 6.809 1 82.62 328 GLY B N 1
ATOM 5332 C CA . GLY B 1 328 ? 12.742 15.43 5.859 1 82.62 328 GLY B CA 1
ATOM 5333 C C . GLY B 1 328 ? 14.156 15.969 5.867 1 82.62 328 GLY B C 1
ATOM 5334 O O . GLY B 1 328 ? 15.117 15.195 5.91 1 82.62 328 GLY B O 1
ATOM 5335 N N . ALA B 1 329 ? 14.305 17.312 5.965 1 90.19 329 ALA B N 1
ATOM 5336 C CA . ALA B 1 329 ? 15.609 17.953 5.816 1 90.19 329 ALA B CA 1
ATOM 5337 C C . ALA B 1 329 ? 16.297 18.109 7.168 1 90.19 329 ALA B C 1
ATOM 5339 O O . ALA B 1 329 ? 17.516 18.297 7.234 1 90.19 329 ALA B O 1
ATOM 5340 N N . LEU B 1 330 ? 15.547 18.047 8.234 1 94.69 330 LEU B N 1
ATOM 5341 C CA . LEU B 1 330 ? 16.141 18.094 9.562 1 94.69 330 LEU B CA 1
ATOM 5342 C C . LEU B 1 330 ? 17 16.859 9.812 1 94.69 330 LEU B C 1
ATOM 5344 O O . LEU B 1 330 ? 16.562 15.727 9.578 1 94.69 330 LEU B O 1
ATOM 5348 N N . PRO B 1 331 ? 18.281 17.062 10.25 1 95.25 331 PRO B N 1
ATOM 5349 C CA . PRO B 1 331 ? 19.125 15.891 10.531 1 95.25 331 PRO B CA 1
ATOM 5350 C C . PRO B 1 331 ? 18.469 14.93 11.523 1 95.25 331 PRO B C 1
ATOM 5352 O O . PRO B 1 331 ? 17.844 15.367 12.492 1 95.25 331 PRO B O 1
ATOM 5355 N N . LEU B 1 332 ? 18.656 13.633 11.258 1 97.12 332 LEU B N 1
ATOM 5356 C CA . LEU B 1 332 ? 17.969 12.578 12.008 1 97.12 332 LEU B CA 1
ATOM 5357 C C . LEU B 1 332 ? 18.281 12.695 13.5 1 97.12 332 LEU B C 1
ATOM 5359 O O . LEU B 1 332 ? 17.391 12.531 14.328 1 97.12 332 LEU B O 1
ATOM 5363 N N . PRO B 1 333 ? 19.531 12.984 13.945 1 97.25 333 PRO B N 1
ATOM 5364 C CA . PRO B 1 333 ? 19.781 13.094 15.383 1 97.25 333 PRO B CA 1
ATOM 5365 C C . PRO B 1 333 ? 18.953 14.18 16.062 1 97.25 333 PRO B C 1
ATOM 5367 O O . PRO B 1 333 ? 18.516 14.008 17.188 1 97.25 333 PRO B O 1
ATOM 5370 N N . ASP B 1 334 ? 18.734 15.281 15.375 1 97.31 334 ASP B N 1
ATOM 5371 C CA . ASP B 1 334 ? 17.922 16.359 15.922 1 97.31 334 ASP B CA 1
ATOM 5372 C C . ASP B 1 334 ? 16.453 15.953 16.016 1 97.31 334 ASP B C 1
ATOM 5374 O O . ASP B 1 334 ? 15.781 16.25 17.016 1 97.31 334 ASP B O 1
ATOM 5378 N N . ALA B 1 335 ? 15.992 15.281 15.016 1 97.94 335 ALA B N 1
ATOM 5379 C CA . ALA B 1 335 ? 14.609 14.805 15.023 1 97.94 335 ALA B CA 1
ATOM 5380 C C . ALA B 1 335 ? 14.391 13.797 16.141 1 97.94 335 ALA B C 1
ATOM 5382 O O . ALA B 1 335 ? 13.375 13.844 16.844 1 97.94 335 ALA B O 1
ATOM 5383 N N . ARG B 1 336 ? 15.328 12.914 16.312 1 97.81 336 ARG B N 1
ATOM 5384 C CA . ARG B 1 336 ? 15.273 11.922 17.375 1 97.81 336 ARG B CA 1
ATOM 5385 C C . ARG B 1 336 ? 15.195 12.594 18.75 1 97.81 336 ARG B C 1
ATOM 5387 O O . ARG B 1 336 ? 14.391 12.203 19.594 1 97.81 336 ARG B O 1
ATOM 5394 N N . THR B 1 337 ? 16.062 13.523 18.906 1 97.38 337 THR B N 1
ATOM 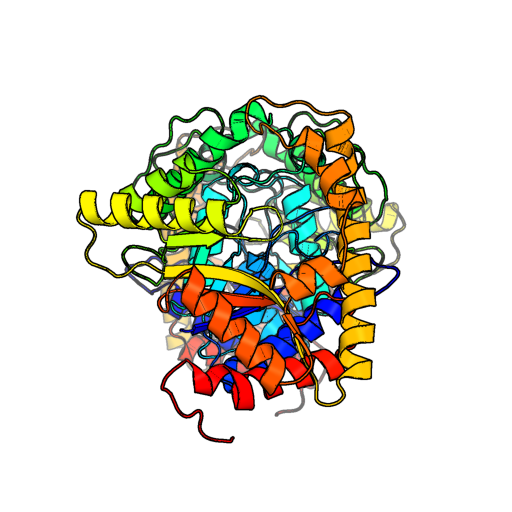5395 C CA . THR B 1 337 ? 16.094 14.273 20.156 1 97.38 337 THR B CA 1
ATOM 5396 C C . THR B 1 337 ? 14.758 14.969 20.391 1 97.38 337 THR B C 1
ATOM 5398 O O . THR B 1 337 ? 14.234 14.945 21.516 1 97.38 337 THR B O 1
ATOM 5401 N N . ALA B 1 338 ? 14.195 15.555 19.375 1 97.94 338 ALA B N 1
ATOM 5402 C CA . ALA B 1 338 ? 12.922 16.266 19.484 1 97.94 338 ALA B CA 1
ATOM 5403 C C . ALA B 1 338 ? 11.805 15.312 19.891 1 97.94 338 ALA B C 1
ATOM 5405 O O . ALA B 1 338 ? 11 15.633 20.766 1 97.94 338 ALA B O 1
ATOM 5406 N N . VAL B 1 339 ? 11.742 14.117 19.266 1 98.12 339 VAL B N 1
ATOM 5407 C CA . VAL B 1 339 ? 10.719 13.133 19.562 1 98.12 339 VAL B CA 1
ATOM 5408 C C . VAL B 1 339 ? 10.82 12.719 21.031 1 98.12 339 VAL B C 1
ATOM 5410 O O . VAL B 1 339 ? 9.812 12.656 21.75 1 98.12 339 VAL B O 1
ATOM 5413 N N . ARG B 1 340 ? 12 12.508 21.516 1 97.75 340 ARG B N 1
ATOM 5414 C CA . ARG B 1 340 ? 12.234 12.086 22.891 1 97.75 340 ARG B CA 1
ATOM 5415 C C . ARG B 1 340 ? 11.898 13.195 23.875 1 97.75 340 ARG B C 1
ATOM 5417 O O . ARG B 1 340 ? 11.156 12.977 24.828 1 97.75 340 ARG B O 1
ATOM 5424 N N . LEU B 1 341 ? 12.461 14.406 23.625 1 97.75 341 LEU B N 1
ATOM 5425 C CA . LEU B 1 341 ? 12.266 15.523 24.531 1 97.75 341 LEU B CA 1
ATOM 5426 C C . LEU B 1 341 ? 10.789 15.875 24.656 1 97.75 341 LEU B C 1
ATOM 5428 O O . LEU B 1 341 ? 10.312 16.203 25.75 1 97.75 341 LEU B O 1
ATOM 5432 N N . PHE B 1 342 ? 10.086 15.82 23.562 1 98.12 342 PHE B N 1
ATOM 5433 C CA . PHE B 1 342 ? 8.664 16.156 23.625 1 98.12 342 PHE B CA 1
ATOM 5434 C C . PHE B 1 342 ? 7.914 15.18 24.531 1 98.12 342 PHE B C 1
ATOM 5436 O O . PHE B 1 342 ? 7.117 15.602 25.359 1 98.12 342 PHE B O 1
ATOM 5443 N N . ALA B 1 343 ? 8.148 13.914 24.312 1 97.12 343 ALA B N 1
ATOM 5444 C CA . ALA B 1 343 ? 7.461 12.875 25.078 1 97.12 343 ALA B CA 1
ATOM 5445 C C . ALA B 1 343 ? 7.824 12.953 26.547 1 97.12 343 ALA B C 1
ATOM 5447 O O . ALA B 1 343 ? 6.98 12.711 27.422 1 97.12 343 ALA B O 1
ATOM 5448 N N . GLU B 1 344 ? 9.016 13.328 26.891 1 96.75 344 GLU B N 1
ATOM 5449 C CA . GLU B 1 344 ? 9.531 13.258 28.25 1 96.75 344 GLU B CA 1
ATOM 5450 C C . GLU B 1 344 ? 9.234 14.547 29.016 1 96.75 344 GLU B C 1
ATOM 5452 O O . GLU B 1 344 ? 8.992 14.516 30.234 1 96.75 344 GLU B O 1
ATOM 5457 N N . GLN B 1 345 ? 9.242 15.664 28.266 1 97.31 345 GLN B N 1
ATOM 5458 C CA . GLN B 1 345 ? 9.289 16.906 29.031 1 97.31 345 GLN B CA 1
ATOM 5459 C C . GLN B 1 345 ? 8.117 17.828 28.672 1 97.31 345 GLN B C 1
ATOM 5461 O O . GLN B 1 345 ? 7.793 18.75 29.422 1 97.31 345 GLN B O 1
ATOM 5466 N N . VAL B 1 346 ? 7.512 17.609 27.531 1 97.69 346 VAL B N 1
ATOM 5467 C CA . VAL B 1 346 ? 6.441 18.516 27.125 1 97.69 346 VAL B CA 1
ATOM 5468 C C . VAL B 1 346 ? 5.09 17.828 27.328 1 97.69 346 VAL B C 1
ATOM 5470 O O . VAL B 1 346 ? 4.242 18.328 28.078 1 97.69 346 VAL B O 1
ATOM 5473 N N . ALA B 1 347 ? 4.93 16.656 26.75 1 96.62 347 ALA B N 1
ATOM 5474 C CA . ALA B 1 347 ? 3.65 15.953 26.688 1 96.62 347 ALA B CA 1
ATOM 5475 C C . ALA B 1 347 ? 3.092 15.727 28.094 1 96.62 347 ALA B C 1
ATOM 5477 O O . ALA B 1 347 ? 1.895 15.906 28.328 1 96.62 347 ALA B O 1
ATOM 5478 N N . PRO B 1 348 ? 3.912 15.367 29.109 1 95.31 348 PRO B N 1
ATOM 5479 C CA . PRO B 1 348 ? 3.383 15.039 30.438 1 95.31 348 PRO B CA 1
ATOM 5480 C C . PRO B 1 348 ? 2.68 16.219 31.109 1 95.31 348 PRO B C 1
ATOM 5482 O O . PRO B 1 348 ? 1.883 16.031 32.031 1 95.31 348 PRO B O 1
ATOM 5485 N N . ARG B 1 349 ? 2.969 17.375 30.609 1 93.75 349 ARG B N 1
ATOM 5486 C CA . ARG B 1 349 ? 2.342 18.578 31.156 1 93.75 349 ARG B CA 1
ATOM 5487 C C . ARG B 1 349 ? 0.86 18.625 30.797 1 93.75 349 ARG B C 1
ATOM 5489 O O . ARG B 1 349 ? 0.097 19.391 31.391 1 93.75 349 ARG B O 1
ATOM 5496 N N . PHE B 1 350 ? 0.452 17.875 29.844 1 93.94 350 PHE B N 1
ATOM 5497 C CA . PHE B 1 350 ? -0.89 18.016 29.297 1 93.94 350 PHE B CA 1
ATOM 5498 C C . PHE B 1 350 ? -1.656 16.703 29.375 1 93.94 350 PHE B C 1
ATOM 5500 O O . PHE B 1 350 ? -2.871 16.672 29.172 1 93.94 350 PHE B O 1
ATOM 5507 N N . THR B 1 351 ? -1.093 15.414 29.281 1 79 351 THR B N 1
ATOM 5508 C CA . THR B 1 351 ? -1.749 14.109 29.203 1 79 351 THR B CA 1
ATOM 5509 C C . THR B 1 351 ? -2.109 13.617 30.609 1 79 351 THR B C 1
ATOM 5511 O O . THR B 1 351 ? -2.936 12.711 30.766 1 79 351 THR B O 1
ATOM 5514 N N . GLY B 1 352 ? -2.016 14.406 31.531 1 61.06 352 GLY B N 1
ATOM 5515 C CA . GLY B 1 352 ? -2.193 13.875 32.875 1 61.06 352 GLY B CA 1
ATOM 5516 C C . GLY B 1 352 ? -1.382 12.625 33.125 1 61.06 352 GLY B C 1
ATOM 5517 O O . GLY B 1 352 ? -1.414 12.07 34.25 1 61.06 352 GLY B O 1
ATOM 5518 N N . ILE B 1 353 ? -0.945 11.75 32 1 47.81 353 ILE B N 1
ATOM 5519 C CA . ILE B 1 353 ? -0.219 10.5 32.188 1 47.81 353 ILE B CA 1
ATOM 5520 C C . ILE B 1 353 ? 1.257 10.797 32.438 1 47.81 353 ILE B C 1
ATOM 5522 O O . ILE B 1 353 ? 1.908 11.484 31.656 1 47.81 353 ILE B O 1
ATOM 5526 N N . ALA B 1 354 ? 1.711 10.836 33.625 1 41.69 354 ALA B N 1
ATOM 5527 C CA . ALA B 1 354 ? 3.121 10.836 34 1 41.69 354 ALA B CA 1
ATOM 5528 C C . ALA B 1 354 ? 3.896 9.773 33.25 1 41.69 354 ALA B C 1
ATOM 5530 O O . ALA B 1 354 ? 3.531 8.594 33.25 1 41.69 354 ALA B O 1
ATOM 5531 N N . THR B 1 355 ? 4.371 9.945 32.094 1 41.12 355 THR B N 1
ATOM 5532 C CA . THR B 1 355 ? 5.117 8.984 31.297 1 41.12 355 THR B CA 1
ATOM 5533 C C . THR B 1 355 ? 6.262 8.383 32.125 1 41.12 355 THR B C 1
ATOM 5535 O O . THR B 1 355 ? 7.004 9.109 32.781 1 41.12 355 THR B O 1
ATOM 5538 N N . ALA B 1 356 ? 6.25 7.184 32.406 1 39.97 356 ALA B N 1
ATOM 5539 C CA . ALA B 1 356 ? 7.34 6.477 33.094 1 39.97 356 ALA B CA 1
ATOM 5540 C C . ALA B 1 356 ? 8.664 6.68 32.344 1 39.97 356 ALA B C 1
ATOM 5542 O O . ALA B 1 356 ? 8.734 6.52 31.125 1 39.97 356 ALA B O 1
ATOM 5543 N N . ALA B 1 357 ? 9.562 7.496 32.906 1 34.16 357 ALA B N 1
ATOM 5544 C CA . ALA B 1 357 ? 10.93 7.527 32.375 1 34.16 357 ALA B CA 1
ATOM 5545 C C . ALA B 1 357 ? 11.359 6.145 31.891 1 34.16 357 ALA B C 1
ATOM 5547 O O . ALA B 1 357 ? 11.273 5.164 32.625 1 34.16 357 ALA B O 1
ATOM 5548 N N . VAL B 1 358 ? 11.344 5.863 30.719 1 29.25 358 VAL B N 1
ATOM 5549 C CA . VAL B 1 358 ? 12.031 4.664 30.25 1 29.25 358 VAL B CA 1
ATOM 5550 C C . VAL B 1 358 ? 13.508 4.734 30.641 1 29.25 358 VAL B C 1
ATOM 5552 O O . VAL B 1 358 ? 14.172 5.742 30.391 1 29.25 358 VAL B O 1
#

Secondary structure (DSSP, 8-state):
-EEEEEE-----TTT--HHHHHHHHHHHHHHHHHHT-SEEEE----SSTTTTT-S-HHHHHHHHHHH-SSSEEEEEEE-GGGS-HHHHHHHHHHHHHHTTS-EEEEE-----HHHHHHHT--GGGHHHHHHHHHHHHHHHHH-SSEEE--GGG-EEEE--SSPPSSSS---EEEEESS-HHHHHHHHHHT-EEEE-GGGS-HHHHHHHHHHHHHHHHHHT--SPP-EEEEEEEEE-S-HHHHHHHHHHHHHHHHHHHHHHHGGGGG---TTSTTGGGHHHHHHT--HHHHHHTTSSEEE-HHHHHHHHHHHHHHH-TTEEEEEES--SSS-HHHHHHHHHHIIIIIGGGTSS------/-EEEEEE-----TTT--HHHHHHHHHHHHHHHHHHT-SEEEE----SSTTTTT-S-HHHHHHHHHHH-SSSEEEEEEE-GGGS-HHHHHHHHHHHHHHTTS-EEEEE-----HHHHHHHT--GGGHHHHHHHHHHHHHHHHH-SSEEE--GGG-EEEE--SSPPSSSS---EEEEESS-HHHHHHHHHHT-EEEE-GGGS-HHHHHHHHHHHHHHHHHHT--SPP-EEEEEEEEE-S-HHHHHHHHHHHHHHHHHHHHHHHGGGGG---TTSTTGGGHHHHHHT--HHHHHHTTSSEEE-HHHHHHHHHHHHHHH-TTEEEEEES--SSS-HHHHHHHHHHIIIIIGGGTSS------

Organism: Saccharopolyspora spinosa (NCBI:txid60894)

Solvent-accessible surface area (backbone atoms only — not comparable to full-atom values): 36019 Å² total; per-residue (Å²): 66,50,43,26,37,31,48,54,39,48,44,39,74,89,77,46,51,62,43,59,52,52,51,49,52,43,52,52,46,38,51,35,31,76,59,63,34,54,31,41,28,28,28,52,27,62,51,40,37,50,19,4,71,25,54,37,32,63,46,57,44,25,29,41,40,60,65,41,87,72,42,22,39,29,34,60,25,42,46,39,63,79,42,60,44,70,60,49,38,25,43,51,17,48,44,15,22,71,43,70,49,32,38,34,43,20,38,24,55,74,87,51,65,68,60,30,52,47,69,65,43,61,67,83,43,31,66,58,34,26,55,52,28,54,50,47,27,54,42,45,46,66,42,69,54,43,70,38,81,46,86,94,58,41,31,56,69,44,35,56,26,42,57,40,58,32,77,74,49,59,55,46,28,41,48,44,69,81,45,54,67,59,30,29,52,32,13,50,72,63,39,25,38,33,36,50,53,81,87,36,53,72,65,55,49,44,50,31,50,49,44,17,53,50,29,19,53,74,60,63,56,80,70,79,73,49,37,35,38,46,34,48,39,31,43,34,86,53,42,70,60,23,46,52,50,40,51,52,52,52,49,49,45,46,52,37,46,45,64,64,43,47,60,31,74,80,45,86,50,89,78,45,74,69,48,51,47,45,53,61,55,55,70,62,65,46,66,70,60,34,44,75,66,61,60,34,44,53,19,28,50,69,52,35,36,51,48,51,51,50,49,31,69,67,71,38,57,69,36,27,41,27,32,27,51,42,46,60,73,55,56,65,72,56,30,52,49,25,58,50,46,36,46,70,62,26,46,38,79,51,48,78,49,75,66,72,82,124,63,51,42,24,38,30,48,52,38,49,43,40,74,89,78,45,50,61,43,57,50,52,51,50,52,44,52,52,46,39,52,35,32,74,60,64,34,52,32,40,28,28,28,53,29,61,53,39,38,49,19,4,70,25,53,40,32,63,47,57,44,27,29,40,39,59,64,40,86,74,42,24,39,29,33,60,24,42,46,40,64,80,42,60,43,68,62,51,38,26,43,49,17,48,44,15,22,72,42,71,48,34,41,35,44,20,38,25,55,76,87,51,66,68,59,30,52,46,70,62,42,62,68,83,44,30,65,59,34,27,57,51,27,54,50,46,27,54,42,43,45,67,42,70,56,43,68,38,82,47,86,94,59,40,30,57,70,42,36,56,24,41,56,40,58,33,77,74,49,59,54,47,26,41,49,45,67,81,47,54,64,58,30,29,51,32,13,49,71,63,38,24,38,32,36,49,53,82,87,35,54,72,66,55,48,43,50,32,51,50,43,17,54,50,29,18,53,75,59,63,56,79,70,79,74,49,37,35,38,45,35,48,40,33,44,36,86,50,42,69,60,23,45,52,50,40,52,52,51,51,49,48,44,46,52,37,44,46,63,63,44,47,59,32,73,80,44,86,49,91,78,45,75,68,49,53,48,46,53,61,54,54,72,62,65,45,64,69,59,33,46,74,68,60,59,35,43,54,18,28,52,69,53,36,37,52,49,51,52,52,49,31,70,67,70,40,58,68,36,24,40,27,32,27,51,43,46,60,73,58,56,66,71,54,29,52,48,23,59,50,46,38,47,71,62,26,46,38,78,52,47,78,50,74,65,74,83,126

Nearest PDB structures (foldseek):
  7bip-assembly1_B  TM=9.745E-01  e=1.113E-39  Streptomyces bottropensis
  6ket-assembly1_A  TM=8.271E-01  e=8.704E-23  Cylindrospermum alatosporum CCALA 988
  6ket-assembly1_B  TM=8.317E-01  e=3.989E-23  Cylindrospermum alatosporum CCALA 988
  2i7g-assembly1_A  TM=8.478E-01  e=4.143E-22  Agrobacterium fabrum str. C58
  8k74-assembly1_B  TM=8.389E-01  e=1.551E-20  Klebsiella sp. PCX

Sequence (716 aa):
MRFGLTFFPVIGPDEKSPSTYYDECLELSRLADAAGYEHVQVVEHYFSSYGGYSPDPVTLLTAIAAATKNIRVTTGAVVPAFTHPIKLAGKLAMLDNLSHGRLDVGFGRAFLPEEFAAFGVPMSESRSRFAQGVELCRRLWTEDDVVSEYEWAAFGPVTMLPRPYQSPHPPIFVASTTSAQSCAAAGRAGYHLQVVPTVTSRESLQDMLAIYRKARIEAGHQEPPRIQIKYTCYLGEDRARVLEQARRWEHNYIEKMTGAVASWGQTRSADYPGYEQLVAKVAKYDFGKSLADNKVFAGTPDEVGEQVATVAEWFGDDVTLSLQLNPGALPLPDARTAVRLFAEQVAPRFTGIATAAVMRFGLTFFPVIGPDEKSPSTYYDECLELSRLADAAGYEHVQVVEHYFSSYGGYSPDPVTLLTAIAAATKNIRVTTGAVVPAFTHPIKLAGKLAMLDNLSHGRLDVGFGRAFLPEEFAAFGVPMSESRSRFAQGVELCRRLWTEDDVVSEYEWAAFGPVTMLPRPYQSPHPPIFVASTTSAQSCAAAGRAGYHLQVVPTVTSRESLQDMLAIYRKARIEAGHQEPPRIQIKYTCYLGEDRARVLEQARRWEHNYIEKMTGAVASWGQTRSADYPGYEQLVAKVAKYDFGKSLADNKVFAGTPDEVGEQVATVAEWFGDDVTLSLQLNPGALPLPDARTAVRLFAEQVAPRFTGIATAAV